Protein 4O6I (pdb70)

GO terms:
  GO:0039689 negative stranded viral RNA replication (P, IDA)
  GO:0039696 RNA-templated viral transcription (P, IDA)
  GO:0005515 protein binding (F, IPI)
  GO:0085034 symbiont-mediated suppression of host NF-kappaB cascade (P, EXP)

Radius of gyration: 26.35 Å; Cα contacts (8 Å, |Δi|>4): 723; chains: 2; bounding box: 45×46×77 Å

Nearest PDB structures (foldseek):
  4o6i-assembly1_B  TM=1.005E+00  e=4.564E-45  Lymphocytic choriomeningitis virus (strain Armstrong)
  7v37-assembly1_A  TM=9.657E-01  e=1.190E-33  Lassa virus Josiah
  7v38-assembly1_A  TM=9.679E-01  e=3.015E-33  Lassa virus Josiah
  7v39-assembly1_A  TM=9.571E-01  e=4.908E-32  Lassa virus Josiah
  3mx2-assembly1_B  TM=9.795E-01  e=1.159E-30  Lassa virus Josiah

Secondary structure (DSSP, 8-state):
---HHHHHHHHHHGGGS-TTS--EEEEEEETTEEEEEEEE-TTT-EEEEEE---S-HHHHHHHIIIII---GGGGTTB-TTHHHHHHHHSPTT-EEEES-HHHHHHHHHHTT-TTSEEEE----HHHHTTTHHHHHHHHGGG-----S-EE-SSS-EEPPP-HHHHHHHHHHHHHTS----S--EESS-HHHHB--S-----/-----HHHHHHHHHHGGGS-SSS--EEEEES-TTS-SEEEEE-TTT-EEEEEE---S-HHHHHHHIIIII-B-GGGGTTB-TTHHHHHHHHSPTT-EEEES--HHHHHHHHHTT-TTSEEEE----HHHHTSSHHHHHHHHGGG---B-S-EE-TT--EEPPP-HHHHHHHHHHHHHTS----S--EESS-HHHHB--S-----

Solvent-accessible surface area: 20228 Å² to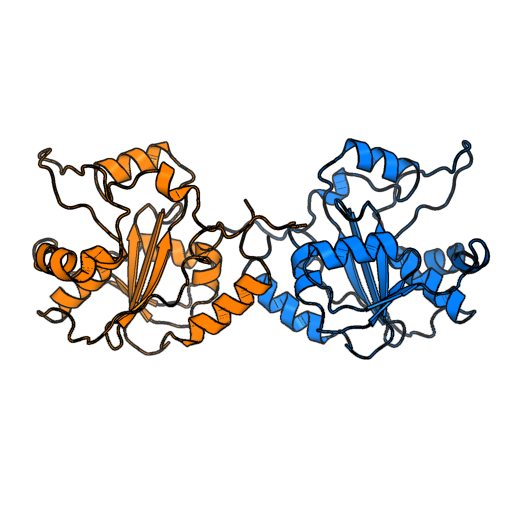tal; per-residue (Å²): 62,16,40,25,80,43,3,38,69,0,98,109,48,12,65,33,5,64,63,141,11,70,1,11,4,12,20,15,22,126,51,87,20,0,2,0,3,0,1,1,0,12,125,73,0,38,4,0,6,0,16,23,67,6,122,60,77,165,85,7,121,96,34,15,128,130,32,0,0,6,68,24,61,56,0,94,90,6,16,54,14,2,1,19,10,0,4,30,11,6,28,164,42,4,60,0,19,0,54,41,19,112,43,6,63,108,1,0,38,32,26,109,26,149,58,1,119,28,71,78,33,179,38,88,213,78,48,6,61,118,25,30,111,112,0,55,133,98,12,7,168,37,4,148,21,22,100,31,99,0,98,53,120,64,81,57,111,67,53,23,45,0,0,0,0,4,0,0,0,9,7,0,25,58,126,77,130,42,14,120,28,214,91,21,98,34,10,7,42,133,88,1,16,36,130,34,122,158,91,68,107,16,132,57,26,15,51,28,78,41,2,34,74,0,95,104,48,12,64,35,6,60,66,140,10,73,1,12,2,14,20,16,18,108,51,87,19,0,3,0,1,0,0,1,0,13,122,72,0,39,3,0,7,0,16,22,67,7,121,70,97,177,74,11,120,82,28,15,91,131,31,0,0,7,69,37,59,56,0,92,89,6,14,28,23,2,2,17,8,0,2,30,12,8,31,165,44,4,59,0,16,0,55,43,22,113,36,6,67,107,0,0,44,30,25,109,25,160,58,1,126,25,78,49,43,152,38,86,88,92,40,11,50,109,21,36,108,104,0,55,128,102,13,11,166,40,5,155,19,23,101,30,101,1,94,49,190,164,166,48,122,65,49,25,69,0,0,0,0,10,0,1,7,20,15,0,24,49,131,77,136,47,14,121,31,210,101,27,106,34,12,5,48,133,96,3,14,36,110,32,123,155,98,71,79,15

B-factor: mean 72.68, std 16.94, range [44.45, 142.44]

Organism: Lymphocytic choriomeningitis virus (strain Armstrong) (NCBI:txid11624)

InterPro domains:
  IPR000229 Nucleocapsid protein, arenaviridae [MF_04085] (2-558)
  IPR000229 Nucleocapsid protein, arenaviridae [PIRSF004029] (1-554)
  IPR035083 Nucleocapsid, N-terminal, Arenaviridae [PF00843] (4-335)
  IPR035084 Nucleocapsid, C-terminal, Arenaviridae [PF17290] (356-532)
  IPR038115 Nucleocapsid, C-terminal superfamily [G3DSA:3.30.420.410] (354-552)

Sequence (406 aa):
GLSYSQTMLLKDLMGGIDPNAPTWIDIEGRFNDPVEIAIFQPQNGQFIHFYREPVDQKQFKQDSKYSHGMDLADLFNAQPGLTSSVIGALPQGMVLSCQGSDDIRKLLDSQNRKDIKLIDVEMTREASREYEDKVWDKYGWLCKMHTGIVRDKKKKEITPHCALMDCIIFESASKARLPDLKTVHNILPHDLIFRGPNVVTLQVGLSYSQTMLLKDLMGGIDPNAPTWIDIEGRFNDPVEIAIFQPQNGQFIHFYREPVDQKQFKQDSKYSHGMDLADLFNAQPGLTSSVIGALPQGMVLSCQGSDDIRKLLDSQNRKDIKLIDVEMTREASREYEDKVWDKYGWLCKMHTGIVRDKKKKEITPHCALMDCIIFESASKARLPDLKTVHNILPHDLIFRGPNVVTL

Foldseek 3Di:
DDDPVLLVLLLVLLVVDDLAAAKAWFFQDFLVFTFWIKIAGLPAQEIAIFGAQGPDVVVVVVSLQAAAVFDNVVHPQFDPPVLLSNLVSRDFQGEYEYAPVVRVCSNSVVSVRPSYHYHHDDADPCLLQVCVVVLCVVPVVVDDRNPGWYDHPDPHTDDHDHRHSSRQSNVCSVVVHGRPYPDHDHSDDPCSSGPDDDDDDD/DDAQDPVLLVLLLVLLVVDDLAAAKAWFFQDFLVFTFWIKIARLVAQEIAIFGAQGPPVVVVVVSLQAAAVFDNVVHPFFHPPVLLSNLVSRDFQGEYEYADCPRVCVNSVVSVRVRYHYHHPHDDPVLLCPCVVVLCVPPVVVDDRNPGWYAHPVRDTDDHDHRHSSRQSNVCSVVVHGRPYPDHDHSDDPCSSGPDDDDDDD

Structure (mmCIF, N/CA/C/O backbone):
data_4O6I
#
_entry.id   4O6I
#
_cell.length_a   89.962
_cell.length_b   89.962
_cell.length_c   145.941
_cell.angle_alpha   90.00
_cell.angle_beta   90.00
_cell.angle_gamma   120.00
#
_symmetry.space_group_name_H-M   'P 65'
#
loop_
_entity.id
_entity.type
_entity.pdbx_description
1 polymer Nucleoprotein
2 non-polymer 'ZINC ION'
3 non-polymer 'MAGNESIUM ION'
4 non-polymer IMIDAZOLE
5 water water
#
loop_
_atom_site.group_PDB
_atom_site.id
_atom_site.type_symbol
_atom_site.label_atom_id
_atom_site.label_alt_id
_atom_site.label_comp_id
_atom_site.label_asym_id
_atom_site.label_entity_id
_atom_site.label_seq_id
_atom_site.pdbx_PDB_ins_code
_atom_site.Cartn_x
_atom_site.Cartn_y
_atom_site.Cartn_z
_atom_site.occupancy
_atom_site.B_iso_or_equiv
_atom_site.auth_seq_id
_atom_site.auth_comp_id
_atom_site.auth_asym_id
_atom_site.auth_atom_id
_atom_site.pdbx_PDB_model_num
ATOM 1 N N . GLY A 1 32 ? 22.413 26.703 4.876 1.00 67.83 357 GLY A N 1
ATOM 2 C CA . GLY A 1 32 ? 21.910 25.364 4.626 1.00 63.51 357 GLY A CA 1
ATOM 3 C C . GLY A 1 32 ? 20.412 25.362 4.393 1.00 62.49 357 GLY A C 1
ATOM 4 O O . GLY A 1 32 ? 19.791 26.419 4.296 1.00 65.27 357 GLY A O 1
ATOM 7 N N . LEU A 1 33 ? 19.833 24.169 4.298 1.00 64.40 358 LEU A N 1
ATOM 8 C CA . LEU A 1 33 ? 18.393 24.024 4.110 1.00 61.92 358 LEU A CA 1
ATOM 9 C C . LEU A 1 33 ? 17.660 24.030 5.441 1.00 54.20 358 LEU A C 1
ATOM 10 O O . LEU A 1 33 ? 18.106 23.415 6.406 1.00 56.62 358 LEU A O 1
ATOM 26 N N . SER A 1 34 ? 16.523 24.715 5.481 1.00 56.24 359 SER A N 1
ATOM 27 C CA . SER A 1 34 ? 15.683 24.728 6.670 1.00 58.23 359 SER A CA 1
ATOM 28 C C . SER A 1 34 ? 15.039 23.365 6.870 1.00 61.19 359 SER A C 1
ATOM 29 O O . SER A 1 34 ? 15.126 22.494 6.003 1.00 59.01 359 SER A O 1
ATOM 37 N N . TYR A 1 35 ? 14.386 23.189 8.013 1.00 53.67 360 TYR A N 1
ATOM 38 C CA . TYR A 1 35 ? 13.707 21.938 8.321 1.00 57.07 360 TYR A CA 1
ATOM 39 C C . TYR A 1 35 ? 12.626 21.640 7.284 1.00 56.69 360 TYR A C 1
ATOM 40 O O . TYR A 1 35 ? 12.541 20.529 6.768 1.00 54.59 360 TYR A O 1
ATOM 58 N N . SER A 1 36 ? 11.808 22.642 6.979 1.00 53.18 361 SER A N 1
ATOM 59 C CA . SER A 1 36 ? 10.723 22.479 6.017 1.00 57.20 361 SER A CA 1
ATOM 60 C C . SER A 1 36 ? 11.256 22.169 4.618 1.00 54.37 361 SER A C 1
ATOM 61 O O . SER A 1 36 ? 10.691 21.340 3.905 1.00 58.82 361 SER A O 1
ATOM 69 N N . GLN A 1 37 ? 12.341 22.835 4.231 1.00 51.61 362 GLN A N 1
ATOM 70 C CA . GLN A 1 37 ? 12.965 22.593 2.933 1.00 55.00 362 GLN A CA 1
ATOM 71 C C . GLN A 1 37 ? 13.482 21.161 2.830 1.00 56.79 362 GLN A C 1
ATOM 72 O O . GLN A 1 37 ? 13.366 20.525 1.782 1.00 53.36 362 GLN A O 1
ATOM 86 N N . THR A 1 38 ? 14.051 20.659 3.921 1.00 55.74 363 THR A N 1
ATOM 87 C CA . THR A 1 38 ? 14.577 19.299 3.952 1.00 53.44 363 THR A CA 1
ATOM 88 C C . THR A 1 38 ? 13.445 18.283 3.826 1.00 54.64 363 THR A C 1
ATOM 89 O O . THR A 1 38 ? 13.590 17.264 3.150 1.00 54.20 363 THR A O 1
ATOM 100 N N . MET A 1 39 ? 12.319 18.562 4.476 1.00 51.24 364 MET A N 1
ATOM 101 C CA . MET A 1 39 ? 11.155 17.688 4.377 1.00 52.52 364 MET A CA 1
ATOM 102 C C . MET A 1 39 ? 10.592 17.719 2.960 1.00 53.59 364 MET A C 1
ATOM 103 O O . MET A 1 39 ? 10.106 16.709 2.453 1.00 53.90 364 MET A O 1
ATOM 117 N N . LEU A 1 40 ? 10.656 18.884 2.327 1.00 51.35 365 LEU A N 1
ATOM 118 C CA . LEU A 1 40 ? 10.208 19.024 0.949 1.00 54.68 365 LEU A CA 1
ATOM 119 C C . LEU A 1 40 ? 11.103 18.200 0.032 1.00 53.83 365 LEU A C 1
ATOM 120 O O . LEU A 1 40 ? 10.616 17.424 -0.789 1.00 52.82 365 LEU A O 1
ATOM 136 N N . LEU A 1 41 ? 12.412 18.369 0.189 1.00 49.63 366 LEU A N 1
ATOM 137 C CA . LEU A 1 41 ? 13.389 17.654 -0.625 1.00 51.99 366 LEU A CA 1
ATOM 138 C C . LEU A 1 41 ? 13.212 16.146 -0.501 1.00 55.60 366 LEU A C 1
ATOM 139 O O . LEU A 1 41 ? 13.345 15.416 -1.482 1.00 49.46 366 LEU A O 1
ATOM 155 N N . LYS A 1 42 ? 12.904 15.686 0.708 1.00 51.76 367 LYS A N 1
ATOM 156 C CA . LYS A 1 42 ? 12.683 14.265 0.950 1.00 51.73 367 LYS A CA 1
ATOM 157 C C . LYS A 1 42 ? 11.470 13.761 0.169 1.00 53.40 367 LYS A C 1
ATOM 158 O O . LYS A 1 42 ? 11.507 12.678 -0.416 1.00 53.74 367 LYS A O 1
ATOM 177 N N . ASP A 1 43 ? 10.400 14.552 0.158 1.00 52.66 368 ASP A N 1
ATOM 178 C CA . ASP A 1 43 ? 9.193 14.198 -0.585 1.00 55.23 368 ASP A CA 1
ATOM 179 C C . ASP A 1 43 ? 9.456 14.181 -2.088 1.00 54.06 368 ASP A C 1
ATOM 180 O O . ASP A 1 43 ? 9.039 13.258 -2.786 1.00 53.82 368 ASP A O 1
ATOM 189 N N . LEU A 1 44 ? 10.145 15.205 -2.580 1.00 51.38 369 LEU A N 1
ATOM 190 C CA . LEU A 1 44 ? 10.425 15.323 -4.008 1.00 54.35 369 LEU A CA 1
ATOM 191 C C . LEU A 1 44 ? 11.322 14.191 -4.500 1.00 55.23 369 LEU A C 1
ATOM 192 O O . LEU A 1 44 ? 11.178 13.723 -5.629 1.00 53.75 369 LEU A O 1
ATOM 208 N N . MET A 1 45 ? 12.243 13.752 -3.646 1.00 52.00 370 MET A N 1
ATOM 209 C CA . MET A 1 45 ? 13.174 12.685 -4.001 1.00 48.59 370 MET A CA 1
ATOM 210 C C . MET A 1 45 ? 12.428 11.385 -4.295 1.00 55.40 370 MET A C 1
ATOM 211 O O . MET A 1 45 ? 12.963 10.486 -4.943 1.00 57.84 370 MET A O 1
ATOM 225 N N . GLY A 1 46 ? 11.188 11.294 -3.822 1.00 58.86 371 GLY A N 1
ATOM 226 C CA . GLY A 1 46 ? 10.349 10.142 -4.099 1.00 54.88 371 GLY A CA 1
ATOM 227 C C . GLY A 1 46 ? 10.030 10.012 -5.578 1.00 60.92 371 GLY A C 1
ATOM 228 O O . GLY A 1 46 ? 9.618 8.949 -6.043 1.00 59.62 371 GLY A O 1
ATOM 232 N N . GLY A 1 47 ? 10.221 11.100 -6.318 1.00 57.06 372 GLY A N 1
ATOM 233 C CA . GLY A 1 47 ? 9.997 11.102 -7.752 1.00 60.08 372 GLY A CA 1
ATOM 234 C C . GLY A 1 47 ? 11.128 10.437 -8.517 1.00 56.07 372 GLY A C 1
ATOM 235 O O . GLY A 1 47 ? 11.062 10.299 -9.739 1.00 60.49 372 GLY A O 1
ATOM 239 N N . ILE A 1 48 ? 12.168 10.032 -7.793 1.00 57.29 373 ILE A N 1
ATOM 240 C CA . ILE A 1 48 ? 13.303 9.326 -8.378 1.00 59.18 373 ILE A CA 1
ATOM 241 C C . ILE A 1 48 ? 13.153 7.824 -8.171 1.00 60.89 373 ILE A C 1
ATOM 242 O O . ILE A 1 48 ? 12.940 7.363 -7.050 1.00 61.54 373 ILE A O 1
ATOM 258 N N . ASP A 1 49 ? 13.267 7.069 -9.259 1.00 51.91 374 ASP A N 1
ATOM 259 C CA . ASP A 1 49 ? 13.223 5.613 -9.203 1.00 52.57 374 ASP A CA 1
ATOM 260 C C . ASP A 1 49 ? 14.589 5.077 -8.768 1.00 58.39 374 ASP A C 1
ATOM 261 O O . ASP A 1 49 ? 15.561 5.195 -9.514 1.00 58.29 374 ASP A O 1
ATOM 270 N N . PRO A 1 50 ? 14.675 4.483 -7.562 1.00 58.58 375 PRO A N 1
ATOM 271 C CA . PRO A 1 50 ? 15.991 4.049 -7.078 1.00 54.77 375 PRO A CA 1
ATOM 272 C C . PRO A 1 50 ? 16.600 2.912 -7.892 1.00 56.11 375 PRO A C 1
ATOM 273 O O . PRO A 1 50 ? 17.811 2.703 -7.824 1.00 61.92 375 PRO A O 1
ATOM 284 N N . ASN A 1 51 ? 15.773 2.190 -8.643 1.00 55.55 376 ASN A N 1
ATOM 285 C CA . ASN A 1 51 ? 16.233 1.012 -9.373 1.00 59.12 376 ASN A CA 1
ATOM 286 C C . ASN A 1 51 ? 16.391 1.245 -10.875 1.00 62.56 376 ASN A C 1
ATOM 287 O O . ASN A 1 51 ? 16.738 0.324 -11.614 1.00 68.69 376 ASN A O 1
ATOM 298 N N . ALA A 1 52 ? 16.144 2.472 -11.322 1.00 57.71 377 ALA A N 1
ATOM 299 C CA . ALA A 1 52 ? 16.226 2.799 -12.743 1.00 59.90 377 ALA A CA 1
ATOM 300 C C . ALA A 1 52 ? 17.629 3.271 -13.118 1.00 59.23 377 ALA A C 1
ATOM 301 O O . ALA A 1 52 ? 18.362 3.774 -12.268 1.00 56.95 377 ALA A O 1
ATOM 308 N N . PRO A 1 53 ? 18.012 3.103 -14.396 1.00 59.80 378 PRO A N 1
ATOM 309 C CA . PRO A 1 53 ? 19.283 3.675 -14.855 1.00 56.66 378 PRO A CA 1
ATOM 310 C C . PRO A 1 53 ? 19.327 5.177 -14.602 1.00 51.04 378 PRO A C 1
ATOM 311 O O . PRO A 1 53 ? 18.325 5.859 -14.821 1.00 50.79 378 PRO A O 1
ATOM 322 N N . THR A 1 54 ? 20.466 5.677 -14.137 1.00 48.88 379 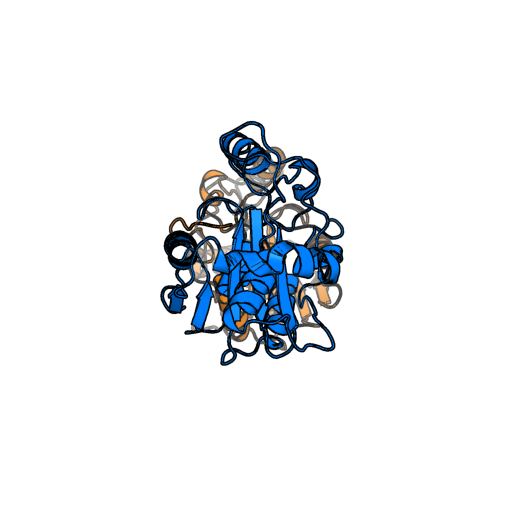THR A N 1
ATOM 323 C CA . THR A 1 54 ? 20.584 7.073 -13.736 1.00 48.49 379 THR A CA 1
ATOM 324 C C . THR A 1 54 ? 21.977 7.609 -14.032 1.00 51.45 379 THR A C 1
ATOM 325 O O . THR A 1 54 ? 22.977 7.025 -13.613 1.00 53.69 379 THR A O 1
ATOM 336 N N . TRP A 1 55 ? 22.032 8.720 -14.761 1.00 52.39 380 TRP A N 1
ATOM 337 C CA . TRP A 1 55 ? 23.289 9.404 -15.040 1.00 50.62 380 TRP A CA 1
ATOM 338 C C . TRP A 1 55 ? 23.579 10.446 -13.972 1.00 50.80 380 TRP A C 1
ATOM 339 O O . TRP A 1 55 ? 22.660 11.030 -13.400 1.00 50.25 380 TRP A O 1
ATOM 360 N N . ILE A 1 56 ? 24.861 10.674 -13.709 1.00 53.16 381 ILE A N 1
ATOM 361 C CA . ILE A 1 56 ? 25.284 11.789 -12.875 1.00 49.48 381 ILE A CA 1
ATOM 362 C C . ILE A 1 56 ? 26.475 12.482 -13.524 1.00 52.78 381 ILE A C 1
ATOM 363 O O . ILE A 1 56 ? 27.358 11.832 -14.082 1.00 49.74 381 ILE A O 1
ATOM 379 N N . ASP A 1 57 ? 26.479 13.808 -13.463 1.00 51.05 382 ASP A N 1
ATOM 380 C CA . ASP A 1 57 ? 27.579 14.597 -13.993 1.00 51.43 382 ASP A CA 1
ATOM 381 C C . ASP A 1 57 ? 27.714 15.885 -13.195 1.00 50.30 382 ASP A C 1
ATOM 382 O O . ASP A 1 57 ? 26.722 16.420 -12.698 1.00 50.84 382 ASP A O 1
ATOM 391 N N . ILE A 1 58 ? 28.945 16.370 -13.064 1.00 52.16 383 ILE A N 1
ATOM 392 C CA . ILE A 1 58 ? 29.199 17.629 -12.378 1.00 52.37 383 ILE A CA 1
ATOM 393 C C . ILE A 1 58 ? 30.120 18.524 -13.196 1.00 56.69 383 ILE A C 1
ATOM 394 O O . ILE A 1 58 ? 30.856 18.051 -14.062 1.00 53.29 383 ILE A O 1
ATOM 410 N N . GLU A 1 59 ? 30.051 19.821 -12.918 1.00 53.32 384 GLU A N 1
ATOM 411 C CA . GLU A 1 59 ? 31.018 20.783 -13.425 1.00 56.03 384 GLU A CA 1
ATOM 412 C C . GLU A 1 59 ? 31.672 21.469 -12.234 1.00 59.68 384 GLU A C 1
ATOM 413 O O . GLU A 1 59 ? 31.000 21.829 -11.266 1.00 58.22 384 GLU A O 1
ATOM 425 N N . GLY A 1 60 ? 32.987 21.640 -12.312 1.00 64.53 385 GLY A N 1
ATOM 426 C CA . GLY A 1 60 ? 33.773 22.082 -11.177 1.00 59.32 385 GLY A CA 1
ATOM 427 C C . GLY A 1 60 ? 34.408 20.876 -10.517 1.00 60.76 385 GLY A C 1
ATOM 428 O O . GLY A 1 60 ? 34.028 19.738 -10.795 1.00 59.91 385 GLY A O 1
ATOM 432 N N . ARG A 1 61 ? 35.377 21.119 -9.644 1.00 65.85 386 ARG A N 1
ATOM 433 C CA . ARG A 1 61 ? 36.087 20.032 -8.984 1.00 69.11 386 ARG A CA 1
ATOM 434 C C . ARG A 1 61 ? 35.232 19.387 -7.896 1.00 62.45 386 ARG A C 1
ATOM 435 O O . ARG A 1 61 ? 34.264 19.978 -7.420 1.00 62.08 386 ARG A O 1
ATOM 456 N N . PHE A 1 62 ? 35.601 18.168 -7.514 1.00 62.48 387 PHE A N 1
ATOM 457 C CA . PHE A 1 62 ? 34.840 17.390 -6.542 1.00 62.74 387 PHE A CA 1
ATOM 458 C C . PHE A 1 62 ? 34.728 18.095 -5.193 1.00 63.52 387 PHE A C 1
ATOM 459 O O . PHE A 1 62 ? 33.763 17.889 -4.458 1.00 62.18 387 PHE A O 1
ATOM 476 N N . ASN A 1 63 ? 35.720 18.919 -4.869 1.00 63.63 388 ASN A N 1
ATOM 477 C CA . ASN A 1 63 ? 35.752 19.613 -3.585 1.00 66.60 388 ASN A CA 1
ATOM 478 C C . ASN A 1 63 ? 35.135 21.005 -3.660 1.00 64.02 388 ASN A C 1
ATOM 479 O O . ASN A 1 63 ? 34.958 21.667 -2.636 1.00 59.24 388 ASN A O 1
ATOM 490 N N . ASP A 1 64 ? 34.809 21.447 -4.872 1.00 62.98 389 ASP A N 1
ATOM 491 C CA . ASP A 1 64 ? 34.239 22.775 -5.072 1.00 61.77 389 ASP A CA 1
ATOM 492 C C . ASP A 1 64 ? 33.395 22.832 -6.349 1.00 65.28 389 ASP A C 1
ATOM 493 O O . ASP A 1 64 ? 33.642 23.660 -7.225 1.00 64.23 389 ASP A O 1
ATOM 502 N N . PRO A 1 65 ? 32.383 21.953 -6.450 1.00 62.51 390 PRO A N 1
ATOM 503 C CA . PRO A 1 65 ? 31.545 21.879 -7.653 1.00 58.45 390 PRO A CA 1
ATOM 504 C C . PRO A 1 65 ? 30.602 23.071 -7.774 1.00 56.96 390 PRO A C 1
ATOM 505 O O . PRO A 1 65 ? 30.293 23.704 -6.765 1.00 61.50 390 PRO A O 1
ATOM 516 N N . VAL A 1 66 ? 30.151 23.363 -8.990 1.00 55.12 391 VAL A N 1
ATOM 517 C CA . VAL A 1 66 ? 29.309 24.530 -9.236 1.00 48.94 391 VAL A CA 1
ATOM 518 C C . VAL A 1 66 ? 28.028 24.166 -9.983 1.00 51.81 391 VAL A C 1
ATOM 519 O O . VAL A 1 66 ? 27.106 24.976 -10.071 1.00 52.58 391 VAL A O 1
ATOM 532 N N . GLU A 1 67 ? 27.976 22.952 -10.521 1.00 53.98 392 GLU A N 1
ATOM 533 C CA . GLU A 1 67 ? 26.774 22.465 -11.187 1.00 52.71 392 GLU A CA 1
ATOM 534 C C . GLU A 1 67 ? 26.647 20.955 -11.027 1.00 52.13 392 GLU A C 1
ATOM 535 O O . GLU A 1 67 ? 27.600 20.218 -11.275 1.00 47.76 392 GLU A O 1
ATOM 547 N N . ILE A 1 68 ? 25.466 20.505 -10.612 1.00 49.38 393 ILE A N 1
ATOM 548 C CA . ILE A 1 68 ? 25.199 19.083 -10.421 1.00 49.77 393 ILE A CA 1
ATOM 549 C C . ILE A 1 68 ? 23.982 18.684 -11.240 1.00 46.62 393 ILE A C 1
ATOM 550 O O . ILE A 1 68 ? 22.999 19.422 -11.306 1.00 48.45 393 ILE A O 1
ATOM 566 N N . ALA A 1 69 ? 24.058 17.517 -11.870 1.00 47.15 394 ALA A N 1
ATOM 567 C CA . ALA A 1 69 ? 22.944 16.996 -12.649 1.00 48.83 394 ALA A CA 1
ATOM 568 C C . ALA A 1 69 ? 22.800 15.491 -12.456 1.00 46.83 394 ALA A C 1
ATOM 569 O O . ALA A 1 69 ? 23.768 14.745 -12.582 1.00 48.74 394 ALA A O 1
ATOM 576 N N . ILE A 1 70 ? 21.579 15.064 -12.145 1.00 47.95 395 ILE A N 1
ATOM 577 C CA . ILE A 1 70 ? 21.246 13.651 -12.007 1.00 45.20 395 ILE A CA 1
ATOM 578 C C . ILE A 1 70 ? 20.034 13.373 -12.885 1.00 47.81 395 ILE A C 1
ATOM 579 O O . ILE A 1 70 ? 18.979 13.963 -12.679 1.00 48.20 395 ILE A O 1
ATOM 595 N N . PHE A 1 71 ? 20.190 12.471 -13.851 1.00 48.37 396 PHE A N 1
ATOM 596 C CA . PHE A 1 71 ? 19.206 12.291 -14.920 1.00 53.31 396 PHE A CA 1
ATOM 597 C C . PHE A 1 71 ? 18.783 10.833 -15.103 1.00 47.44 396 PHE A C 1
ATOM 598 O O . PHE A 1 71 ? 19.628 9.946 -15.216 1.00 49.94 396 PHE A O 1
ATOM 615 N N . GLN A 1 72 ? 17.471 10.602 -15.135 1.00 48.50 397 GLN A N 1
ATOM 616 C CA . GLN A 1 72 ? 16.904 9.270 -15.351 1.00 50.54 397 GLN A CA 1
ATOM 617 C C . GLN A 1 72 ? 16.329 9.150 -16.769 1.00 52.30 397 GLN A C 1
ATOM 618 O O . GLN A 1 72 ? 15.246 9.666 -17.039 1.00 53.24 397 GLN A O 1
ATOM 632 N N . PRO A 1 73 ? 17.050 8.465 -17.679 1.00 54.98 398 PRO A N 1
ATOM 633 C CA . PRO A 1 73 ? 16.646 8.442 -19.093 1.00 54.50 398 PRO A CA 1
ATOM 634 C C . PRO A 1 73 ? 15.309 7.764 -19.399 1.00 58.32 398 PRO A C 1
ATOM 635 O O . PRO A 1 73 ? 14.774 7.988 -20.481 1.00 62.01 398 PRO A O 1
ATOM 646 N N . GLN A 1 74 ? 14.781 6.955 -18.488 1.00 58.71 399 GLN A N 1
ATOM 647 C CA . GLN A 1 74 ? 13.586 6.172 -18.796 1.00 57.16 399 GLN A CA 1
ATOM 648 C C . GLN A 1 74 ? 12.284 6.966 -18.676 1.00 58.52 399 GLN A C 1
ATOM 649 O O . GLN A 1 74 ? 11.306 6.643 -19.350 1.00 61.86 399 GLN A O 1
ATOM 663 N N . ASN A 1 75 ? 12.268 7.995 -17.831 1.00 58.44 400 ASN A N 1
ATOM 664 C CA . ASN A 1 75 ? 11.061 8.800 -17.637 1.00 55.66 400 ASN A CA 1
ATOM 665 C C . ASN A 1 75 ? 11.309 10.306 -17.718 1.00 57.72 400 ASN A C 1
ATOM 666 O O . ASN A 1 75 ? 10.366 11.096 -17.674 1.00 62.71 400 ASN A O 1
ATOM 677 N N . GLY A 1 76 ? 12.573 10.701 -17.828 1.00 54.17 401 GLY A N 1
ATOM 678 C CA . GLY A 1 76 ? 12.920 12.102 -17.994 1.00 54.49 401 GLY A CA 1
ATOM 679 C C . GLY A 1 76 ? 12.996 12.883 -16.694 1.00 54.21 401 GLY A C 1
ATOM 680 O O . GLY A 1 76 ? 13.217 14.094 -16.702 1.00 51.05 401 GLY A O 1
ATOM 684 N N . GLN A 1 77 ? 12.809 12.195 -15.572 1.00 51.38 402 GLN A N 1
ATOM 685 C CA . GLN A 1 77 ? 12.955 12.817 -14.263 1.00 53.63 402 GLN A CA 1
ATOM 686 C C . GLN A 1 77 ? 14.424 13.117 -14.000 1.00 46.96 402 GLN A C 1
ATOM 687 O O . GLN A 1 77 ? 15.280 12.265 -14.231 1.00 47.48 402 GLN A O 1
ATOM 701 N N . PHE A 1 78 ? 14.723 14.322 -13.523 1.00 49.60 403 PHE A N 1
ATOM 702 C CA . PHE A 1 78 ? 16.102 14.656 -13.187 1.00 51.07 403 PHE A CA 1
ATOM 703 C C . PHE A 1 78 ? 16.216 15.657 -12.039 1.00 48.39 403 PHE A C 1
ATOM 704 O O . PHE A 1 78 ? 15.233 16.268 -11.619 1.00 50.64 403 PHE A O 1
ATOM 721 N N . ILE A 1 79 ? 17.433 15.781 -11.520 1.00 48.09 404 ILE A N 1
ATOM 722 C CA . ILE A 1 79 ? 17.757 16.737 -10.472 1.00 47.75 404 ILE A CA 1
ATOM 723 C C . ILE A 1 79 ? 18.850 17.648 -10.997 1.00 45.39 404 ILE A C 1
ATOM 724 O O . ILE A 1 79 ? 19.892 17.171 -11.436 1.00 50.67 404 ILE A O 1
ATOM 740 N N . HIS A 1 80 ? 18.612 18.954 -10.957 1.00 52.22 405 HIS A N 1
ATOM 741 C CA . HIS A 1 80 ? 19.548 19.919 -11.522 1.00 54.22 405 HIS A CA 1
ATOM 742 C C . HIS A 1 80 ? 19.587 21.185 -10.676 1.00 51.34 405 HIS A C 1
ATOM 743 O O . HIS A 1 80 ? 18.552 21.790 -10.401 1.00 50.61 405 HIS A O 1
ATOM 757 N N . PHE A 1 81 ? 20.787 21.576 -10.259 1.00 51.40 406 PHE A N 1
ATOM 758 C CA . PHE A 1 81 ? 20.956 22.753 -9.416 1.00 51.50 406 PHE A CA 1
ATOM 759 C C . PHE A 1 81 ? 22.399 23.246 -9.449 1.00 49.48 406 PHE A C 1
ATOM 760 O O . PHE A 1 81 ? 23.276 22.581 -10.002 1.00 51.91 406 PHE A O 1
ATOM 777 N N . TYR A 1 82 ? 22.633 24.411 -8.850 1.00 54.77 407 TYR A N 1
ATOM 778 C CA . TYR A 1 82 ? 23.932 25.076 -8.914 1.00 51.19 407 TYR A CA 1
ATOM 779 C C . TYR A 1 82 ? 24.502 25.363 -7.529 1.00 54.53 407 TYR A C 1
ATOM 780 O O . TYR A 1 82 ? 23.816 25.213 -6.519 1.00 51.58 407 TYR A O 1
ATOM 798 N N . ARG A 1 83 ? 25.763 25.786 -7.497 1.00 57.05 408 ARG A N 1
ATOM 799 C CA . ARG A 1 83 ? 26.437 26.120 -6.248 1.00 57.30 408 ARG A CA 1
ATOM 800 C C . ARG A 1 83 ? 27.481 27.208 -6.465 1.00 57.17 408 ARG A C 1
ATOM 801 O O . ARG A 1 83 ? 28.174 27.223 -7.482 1.00 59.55 408 ARG A O 1
ATOM 822 N N . GLU A 1 84 ? 27.588 28.113 -5.498 1.00 61.85 409 GLU A N 1
ATOM 823 C CA . GLU A 1 84 ? 28.589 29.171 -5.539 1.00 65.06 409 GLU A CA 1
ATOM 824 C C . GLU A 1 84 ? 29.962 28.602 -5.171 1.00 65.32 409 GLU A C 1
ATOM 825 O O . GLU A 1 84 ? 30.085 27.883 -4.180 1.00 65.87 409 GLU A O 1
ATOM 837 N N . PRO A 1 85 ? 31.000 28.921 -5.964 1.00 66.54 410 PRO A N 1
ATOM 838 C CA . PRO A 1 85 ? 32.330 28.362 -5.702 1.00 66.20 410 PRO A CA 1
ATOM 839 C C . PRO A 1 85 ? 33.070 29.081 -4.579 1.00 68.88 410 PRO A C 1
ATOM 840 O O . PRO A 1 85 ? 32.929 30.295 -4.433 1.00 67.98 410 PRO A O 1
ATOM 851 N N . VAL A 1 86 ? 33.851 28.337 -3.803 1.00 68.69 411 VAL A N 1
ATOM 852 C CA . VAL A 1 86 ? 34.667 28.925 -2.746 1.00 67.56 411 VAL A CA 1
ATOM 853 C C . VAL A 1 86 ? 35.910 29.564 -3.353 1.00 68.57 411 VAL A C 1
ATOM 854 O O . VAL A 1 86 ? 36.276 30.687 -3.007 1.00 71.43 411 VAL A O 1
ATOM 867 N N . ASP A 1 87 ? 36.551 28.835 -4.262 1.00 70.91 412 ASP A N 1
ATOM 868 C CA . ASP A 1 87 ? 37.745 29.315 -4.948 1.00 68.93 412 ASP A CA 1
ATOM 869 C C . ASP A 1 87 ? 37.364 29.971 -6.274 1.00 73.80 412 ASP A C 1
ATOM 870 O O . ASP A 1 87 ? 37.186 29.292 -7.285 1.00 71.49 412 ASP A O 1
ATOM 879 N N . GLN A 1 88 ? 37.248 31.295 -6.263 1.00 73.56 413 GLN A N 1
ATOM 880 C CA . GLN A 1 88 ? 36.851 32.037 -7.454 1.00 72.52 413 GLN A CA 1
ATOM 881 C C . GLN A 1 88 ? 37.940 32.005 -8.522 1.00 74.20 413 GLN A C 1
ATOM 882 O O . GLN A 1 88 ? 37.650 32.067 -9.716 1.00 75.00 413 GLN A O 1
ATOM 896 N N . LYS A 1 89 ? 39.193 31.911 -8.087 1.00 75.61 414 LYS A N 1
ATOM 897 C CA . LYS A 1 89 ? 40.322 31.872 -9.010 1.00 79.18 414 LYS A CA 1
ATOM 898 C C . LYS A 1 89 ? 40.265 30.620 -9.878 1.00 76.39 414 LYS A C 1
ATOM 899 O O . LYS A 1 89 ? 40.437 30.689 -11.094 1.00 76.34 414 LYS A O 1
ATOM 918 N N . GLN A 1 90 ? 40.018 29.478 -9.247 1.00 78.16 415 GLN A N 1
ATOM 919 C CA . GLN A 1 90 ? 39.898 28.219 -9.971 1.00 77.33 415 GLN A CA 1
ATOM 920 C C . GLN A 1 90 ? 38.627 28.210 -10.815 1.00 78.35 415 GLN A C 1
ATOM 921 O O . GLN A 1 90 ? 38.587 27.608 -11.889 1.00 76.21 415 GLN A O 1
ATOM 935 N N . PHE A 1 91 ? 37.592 28.882 -10.322 1.00 76.40 416 PHE A N 1
ATOM 936 C CA . PHE A 1 91 ? 36.317 28.957 -11.025 1.00 75.17 416 PHE A CA 1
ATOM 937 C C . PHE A 1 91 ? 36.461 29.685 -12.357 1.00 72.01 416 PHE A C 1
ATOM 938 O O . PHE A 1 91 ? 36.024 29.187 -13.394 1.00 74.53 416 PHE A O 1
ATOM 955 N N . LYS A 1 92 ? 37.077 30.862 -12.323 1.00 74.77 417 LYS A N 1
ATOM 956 C CA . LYS A 1 92 ? 37.266 31.662 -13.528 1.00 77.50 417 LYS A CA 1
ATOM 957 C C . LYS A 1 92 ? 38.118 30.920 -14.552 1.00 74.21 417 LYS A C 1
ATOM 958 O O . LYS A 1 92 ? 37.983 31.138 -15.755 1.00 78.54 417 LYS A O 1
ATOM 977 N N . GLN A 1 93 ? 38.991 30.039 -14.074 1.00 76.54 418 GLN A N 1
ATOM 978 C CA . GLN A 1 93 ? 39.782 29.197 -14.962 1.00 78.84 418 GLN A CA 1
ATOM 979 C C . GLN A 1 93 ? 38.905 28.123 -15.595 1.00 81.14 418 GLN A C 1
ATOM 980 O O . GLN A 1 93 ? 38.965 27.893 -16.802 1.00 76.75 418 GLN A O 1
ATOM 994 N N . ASP A 1 94 ? 38.089 27.469 -14.773 1.00 80.84 419 ASP A N 1
ATOM 995 C CA . ASP A 1 94 ? 37.159 26.461 -15.265 1.00 74.45 419 ASP A CA 1
ATOM 996 C C . ASP A 1 94 ? 36.176 27.084 -16.249 1.00 68.18 419 ASP A C 1
ATOM 997 O O . ASP A 1 94 ? 35.781 26.456 -17.229 1.00 70.89 419 ASP A O 1
ATOM 1006 N N . SER A 1 95 ? 35.789 28.326 -15.984 1.00 69.05 420 SER A N 1
ATOM 1007 C CA . SER A 1 95 ? 34.862 29.035 -16.855 1.00 70.26 420 SER A CA 1
ATOM 1008 C C . SER A 1 95 ? 35.449 29.217 -18.251 1.00 72.34 420 SER A C 1
ATOM 1009 O O . SER A 1 95 ? 34.799 28.919 -19.249 1.00 73.03 420 SER A O 1
ATOM 1017 N N . LYS A 1 96 ? 36.686 29.696 -18.315 1.00 76.12 421 LYS A N 1
ATOM 1018 C CA . LYS A 1 96 ? 37.321 30.000 -19.593 1.00 76.86 421 LYS A CA 1
ATOM 1019 C C . LYS A 1 96 ? 37.631 28.752 -20.418 1.00 77.21 421 LYS A C 1
ATOM 1020 O O . LYS A 1 96 ? 37.773 28.839 -21.639 1.00 80.18 421 LYS A O 1
ATOM 1039 N N . TYR A 1 97 ? 37.726 27.597 -19.761 1.00 72.29 422 TYR A N 1
ATOM 1040 C CA . TYR A 1 97 ? 38.180 26.378 -20.429 1.00 73.88 422 TYR A CA 1
ATOM 1041 C C . TYR A 1 97 ? 37.241 25.183 -20.266 1.00 73.39 422 TYR A C 1
ATOM 1042 O O . TYR A 1 97 ? 37.590 24.072 -20.669 1.00 72.80 422 TYR A O 1
ATOM 1060 N N . SER A 1 98 ? 36.061 25.392 -19.687 1.00 72.61 423 SER A N 1
ATOM 1061 C CA . SER A 1 98 ? 35.118 24.287 -19.515 1.00 68.98 423 SER A CA 1
ATOM 1062 C C . SER A 1 98 ? 33.648 24.700 -19.605 1.00 67.98 423 SER A C 1
ATOM 1063 O O . SER A 1 98 ? 32.994 24.436 -20.614 1.00 66.46 423 SER A O 1
ATOM 1071 N N . HIS A 1 99 ? 33.128 25.337 -18.558 1.00 63.54 424 HIS A N 1
ATOM 1072 C CA . HIS A 1 99 ? 31.682 25.523 -18.432 1.00 64.70 424 HIS A CA 1
ATOM 1073 C C . HIS A 1 99 ? 31.196 26.940 -18.751 1.00 62.29 424 HIS A C 1
ATOM 1074 O O . HIS A 1 99 ? 29.998 27.154 -18.931 1.00 64.49 424 HIS A O 1
ATOM 1088 N N . GLY A 1 100 ? 32.115 27.899 -18.820 1.00 67.79 425 GLY A N 1
ATOM 1089 C CA . GLY A 1 100 ? 31.780 29.254 -19.236 1.00 68.42 425 GLY A CA 1
ATOM 1090 C C . GLY A 1 100 ? 30.664 29.911 -18.444 1.00 68.16 425 GLY A C 1
ATOM 1091 O O . GLY A 1 100 ? 29.861 30.661 -18.999 1.00 64.21 425 GLY A O 1
ATOM 1095 N N . MET A 1 101 ? 30.622 29.639 -17.145 1.00 64.98 426 MET A N 1
ATOM 1096 C CA . MET A 1 101 ? 29.585 30.186 -16.278 1.00 59.80 426 MET A CA 1
ATOM 1097 C C . MET A 1 101 ? 30.028 31.503 -15.649 1.00 63.32 426 MET A C 1
ATOM 1098 O O . MET A 1 101 ? 31.223 31.768 -15.515 1.00 61.89 426 MET A O 1
ATOM 1112 N N . ASP A 1 102 ? 29.050 32.321 -15.272 1.00 72.03 427 ASP A N 1
ATOM 1113 C CA . ASP A 1 102 ? 29.302 33.627 -14.670 1.00 70.86 427 ASP A CA 1
ATOM 1114 C C . ASP A 1 102 ? 29.063 33.566 -13.167 1.00 71.44 427 ASP A C 1
ATOM 1115 O O . ASP A 1 102 ? 28.009 33.121 -12.713 1.00 69.96 427 ASP A O 1
ATOM 1124 N N . LEU A 1 103 ? 30.047 34.030 -12.404 1.00 70.51 428 LEU A N 1
ATOM 1125 C CA . LEU A 1 103 ? 29.990 33.990 -10.947 1.00 72.29 428 LEU A CA 1
ATOM 1126 C C . LEU A 1 103 ? 28.801 34.778 -10.399 1.00 73.99 428 LEU A C 1
ATOM 1127 O O . LEU A 1 103 ? 28.298 34.485 -9.315 1.00 71.61 428 LEU A O 1
ATOM 1143 N N . ALA A 1 104 ? 28.352 35.775 -11.155 1.00 80.01 429 ALA A N 1
ATOM 1144 C CA . ALA A 1 104 ? 27.253 36.630 -10.720 1.00 72.62 429 ALA A CA 1
ATOM 1145 C C . ALA A 1 104 ? 25.922 35.881 -10.701 1.00 69.97 429 ALA A C 1
ATOM 1146 O O . ALA A 1 104 ? 25.021 36.224 -9.938 1.00 73.22 429 ALA A O 1
ATOM 1153 N N . ASP A 1 105 ? 25.804 34.859 -11.544 1.00 69.78 430 ASP A N 1
ATOM 1154 C CA . ASP A 1 105 ? 24.567 34.092 -11.649 1.00 67.44 430 ASP A CA 1
ATOM 1155 C C . ASP A 1 105 ? 24.397 33.102 -10.499 1.00 68.40 430 ASP A C 1
ATOM 1156 O O . ASP A 1 105 ? 23.288 32.636 -10.236 1.00 72.14 430 ASP A O 1
ATOM 1165 N N . LEU A 1 106 ? 25.495 32.788 -9.816 1.00 65.54 431 LEU A N 1
ATOM 1166 C CA . LEU A 1 106 ? 25.502 31.728 -8.811 1.00 69.64 431 LEU A CA 1
ATOM 1167 C C . LEU A 1 106 ? 25.297 32.234 -7.384 1.00 68.75 431 LEU A C 1
ATOM 1168 O O . LEU A 1 106 ? 25.163 31.437 -6.458 1.00 67.41 431 LEU A O 1
ATOM 1184 N N . PHE A 1 107 ? 25.271 33.551 -7.205 1.00 71.21 432 PHE A N 1
ATOM 1185 C CA . PHE A 1 107 ? 25.152 34.130 -5.870 1.00 76.31 432 PHE A CA 1
ATOM 1186 C C . PHE A 1 107 ? 23.809 33.808 -5.217 1.00 74.34 432 PHE A C 1
ATOM 1187 O O . PHE A 1 107 ? 23.718 33.716 -3.992 1.00 77.65 432 PHE A O 1
ATOM 1204 N N . ASN A 1 108 ? 22.771 33.635 -6.031 1.00 72.88 433 ASN A N 1
ATOM 1205 C CA . ASN A 1 108 ? 21.430 33.368 -5.516 1.00 72.70 433 ASN A CA 1
ATOM 1206 C C . ASN A 1 108 ? 21.141 31.878 -5.346 1.00 68.85 433 ASN A C 1
ATOM 1207 O O . ASN A 1 108 ? 20.014 31.489 -5.043 1.00 65.16 433 ASN A O 1
ATOM 1218 N N . ALA A 1 109 ? 22.159 31.046 -5.541 1.00 65.23 434 ALA A N 1
ATOM 1219 C CA . ALA A 1 109 ? 22.004 29.604 -5.385 1.00 62.65 434 ALA A CA 1
ATOM 1220 C C . ALA A 1 109 ? 21.789 29.240 -3.919 1.00 63.32 434 ALA A C 1
ATOM 1221 O O . ALA A 1 109 ? 22.472 29.760 -3.036 1.00 64.37 434 ALA A O 1
ATOM 1228 N N . GLN A 1 110 ? 20.834 28.349 -3.670 1.00 62.76 435 GLN A N 1
ATOM 1229 C CA . GLN A 1 110 ? 20.528 27.897 -2.316 1.00 59.90 435 GLN A CA 1
ATOM 1230 C C . GLN A 1 110 ? 21.754 27.242 -1.672 1.00 57.29 435 GLN A C 1
ATOM 1231 O O . GLN A 1 110 ? 22.223 26.212 -2.152 1.00 57.78 435 GLN A O 1
ATOM 1245 N N . PRO A 1 111 ? 22.282 27.841 -0.588 1.00 61.24 436 PRO A N 1
ATOM 1246 C CA . PRO A 1 111 ? 23.446 27.238 0.073 1.00 58.83 436 PRO A CA 1
ATOM 1247 C C . PRO A 1 111 ? 23.147 25.884 0.710 1.00 57.96 436 PRO A C 1
ATOM 1248 O O . PRO A 1 111 ? 22.076 25.696 1.287 1.00 60.76 436 PRO A O 1
ATOM 1259 N N . GLY A 1 112 ? 24.096 24.958 0.604 1.00 54.17 437 GLY A N 1
ATOM 1260 C CA . GLY A 1 112 ? 23.989 23.664 1.254 1.00 56.44 437 GLY A CA 1
ATOM 1261 C C . GLY A 1 112 ? 23.178 22.641 0.479 1.00 56.88 437 GLY A C 1
ATOM 1262 O O . GLY A 1 112 ? 23.015 21.505 0.926 1.00 54.25 437 GLY A O 1
ATOM 1266 N N . LEU A 1 113 ? 22.676 23.035 -0.686 1.00 53.14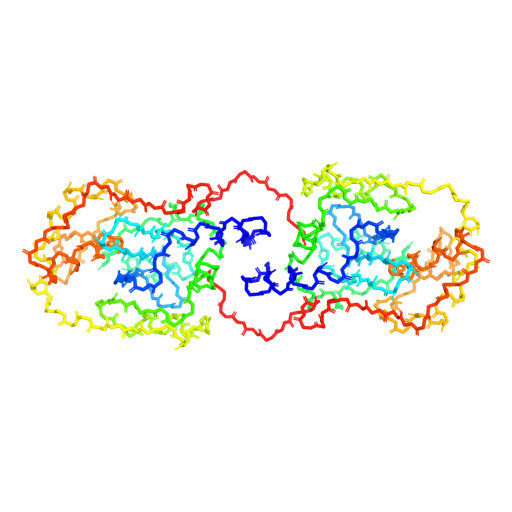 438 LEU A N 1
ATOM 1267 C CA . LEU A 1 113 ? 21.795 22.169 -1.462 1.00 51.48 438 LEU A CA 1
ATOM 1268 C C . LEU A 1 113 ? 22.514 20.912 -1.953 1.00 50.68 438 LEU A C 1
ATOM 1269 O O . LEU A 1 113 ? 21.908 19.846 -2.056 1.00 54.38 438 LEU A O 1
ATOM 1285 N N . THR A 1 114 ? 23.806 21.034 -2.241 1.00 50.40 439 THR A N 1
ATOM 1286 C CA . THR A 1 114 ? 24.589 19.910 -2.746 1.00 49.07 439 THR A CA 1
ATOM 1287 C C . THR A 1 114 ? 24.660 18.772 -1.729 1.00 51.25 439 THR A C 1
ATOM 1288 O O . THR A 1 114 ? 24.409 17.614 -2.065 1.00 53.44 439 THR A O 1
ATOM 1299 N N . SER A 1 115 ? 25.004 19.102 -0.488 1.00 52.37 440 SER A N 1
ATOM 1300 C CA . SER A 1 115 ? 25.115 18.094 0.562 1.00 52.85 440 SER A CA 1
ATOM 1301 C C . SER A 1 115 ? 23.760 17.471 0.871 1.00 48.47 440 SER A C 1
ATOM 1302 O O . SER A 1 115 ? 23.664 16.269 1.120 1.00 51.35 440 SER A O 1
ATOM 1310 N N . SER A 1 116 ? 22.716 18.292 0.855 1.00 51.71 441 SER A N 1
ATOM 1311 C CA . SER A 1 116 ? 21.372 17.822 1.173 1.00 52.35 441 SER A CA 1
ATOM 1312 C C . SER A 1 116 ? 20.884 16.809 0.143 1.00 49.29 441 SER A C 1
ATOM 1313 O O . SER A 1 116 ? 20.411 15.730 0.503 1.00 52.75 441 SER A O 1
ATOM 1321 N N . VAL A 1 117 ? 21.001 17.158 -1.135 1.00 49.61 442 VAL A N 1
ATOM 1322 C CA . VAL A 1 117 ? 20.562 16.275 -2.211 1.00 45.67 442 VAL A CA 1
ATOM 1323 C C . VAL A 1 117 ? 21.313 14.950 -2.158 1.00 47.81 442 VAL A C 1
ATOM 1324 O O . VAL A 1 117 ? 20.710 13.885 -2.276 1.00 49.63 442 VAL A O 1
ATOM 1337 N N . ILE A 1 118 ? 22.627 15.019 -1.979 1.00 49.01 443 ILE A N 1
ATOM 1338 C CA . ILE A 1 118 ? 23.447 13.816 -1.943 1.00 50.17 443 ILE A CA 1
ATOM 1339 C C . ILE A 1 118 ? 23.074 12.972 -0.726 1.00 50.73 443 ILE A C 1
ATOM 1340 O O . ILE A 1 118 ? 23.019 11.745 -0.806 1.00 49.56 443 ILE A O 1
ATOM 1356 N N . GLY A 1 119 ? 22.795 13.633 0.393 1.00 48.63 444 GLY A N 1
ATOM 1357 C CA . GLY A 1 119 ? 22.355 12.940 1.589 1.00 50.51 444 GLY A CA 1
ATOM 1358 C C . GLY A 1 119 ? 21.002 12.280 1.403 1.00 50.96 444 GLY A C 1
ATOM 1359 O O . GLY A 1 119 ? 20.703 11.271 2.039 1.00 50.22 444 GLY A O 1
ATOM 1363 N N . ALA A 1 120 ? 20.188 12.845 0.516 1.00 48.87 445 ALA A N 1
ATOM 1364 C CA . ALA A 1 120 ? 18.822 12.374 0.309 1.00 48.64 445 ALA A CA 1
ATOM 1365 C C . ALA A 1 120 ? 18.723 11.237 -0.712 1.00 50.51 445 ALA A C 1
ATOM 1366 O O . ALA A 1 120 ? 17.675 10.603 -0.832 1.00 47.93 445 ALA A O 1
ATOM 1373 N N . LEU A 1 121 ? 19.800 10.980 -1.448 1.00 51.71 446 LEU A N 1
ATOM 1374 C CA . LEU A 1 121 ? 19.779 9.936 -2.470 1.00 48.09 446 LEU A CA 1
ATOM 1375 C C . LEU A 1 121 ? 19.502 8.563 -1.851 1.00 54.84 446 LEU A C 1
ATOM 1376 O O . LEU A 1 121 ? 20.004 8.264 -0.770 1.00 52.56 446 LEU A O 1
ATOM 1392 N N . PRO A 1 122 ? 18.694 7.726 -2.531 1.00 56.00 447 PRO A N 1
ATOM 1393 C CA . PRO A 1 122 ? 18.411 6.377 -2.020 1.00 54.40 447 PRO A CA 1
ATOM 1394 C C . PRO A 1 122 ? 19.672 5.569 -1.728 1.00 54.39 447 PRO A C 1
ATOM 1395 O O . PRO A 1 122 ? 20.700 5.771 -2.373 1.00 50.59 447 PRO A O 1
ATOM 1406 N N . GLN A 1 123 ? 19.583 4.656 -0.768 1.00 55.33 448 GLN A N 1
ATOM 1407 C CA . GLN A 1 123 ? 20.732 3.858 -0.359 1.00 53.45 448 GLN A CA 1
ATOM 1408 C C . GLN A 1 123 ? 21.085 2.804 -1.405 1.00 52.68 448 GLN A C 1
ATOM 1409 O O . GLN A 1 123 ? 20.207 2.124 -1.932 1.00 56.28 448 GLN A O 1
ATOM 1423 N N . GLY A 1 124 ? 22.375 2.671 -1.697 1.00 52.22 449 GLY A N 1
ATOM 1424 C CA . GLY A 1 124 ? 22.851 1.644 -2.608 1.00 55.07 449 GLY A CA 1
ATOM 1425 C C . GLY A 1 124 ? 22.459 1.882 -4.053 1.00 55.78 449 GLY A C 1
ATOM 1426 O O . GLY A 1 124 ? 22.405 0.947 -4.852 1.00 61.05 449 GLY A O 1
ATOM 1430 N N . MET A 1 125 ? 22.188 3.136 -4.393 1.00 49.03 450 MET A N 1
ATOM 1431 C CA . MET A 1 125 ? 21.776 3.487 -5.745 1.00 58.96 450 MET A CA 1
ATOM 1432 C C . MET A 1 125 ? 22.951 3.380 -6.716 1.00 52.03 450 MET A C 1
ATOM 1433 O O . MET A 1 125 ? 24.094 3.657 -6.350 1.00 54.57 450 MET A O 1
ATOM 1447 N N . VAL A 1 126 ? 22.663 2.971 -7.948 1.00 56.66 451 VAL A N 1
ATOM 1448 C CA . VAL A 1 126 ? 23.690 2.823 -8.977 1.00 55.57 451 VAL A CA 1
ATOM 1449 C C . VAL A 1 126 ? 23.629 3.985 -9.963 1.00 58.23 451 VAL A C 1
ATOM 1450 O O . VAL A 1 126 ? 22.611 4.193 -10.624 1.00 54.91 451 VAL A O 1
ATOM 1463 N N . LEU A 1 127 ? 24.724 4.736 -10.056 1.00 59.03 452 LEU A N 1
ATOM 1464 C CA . LEU A 1 127 ? 24.803 5.894 -10.943 1.00 51.29 452 LEU A CA 1
ATOM 1465 C C . LEU A 1 127 ? 25.821 5.667 -12.057 1.00 57.54 452 LEU A C 1
ATOM 1466 O O . LEU A 1 127 ? 26.890 5.103 -11.827 1.00 56.60 452 LEU A O 1
ATOM 1482 N N . SER A 1 128 ? 25.478 6.112 -13.262 1.00 54.52 453 SER A N 1
ATOM 1483 C CA . SER A 1 128 ? 26.377 6.024 -14.409 1.00 55.98 453 SER A CA 1
ATOM 1484 C C . SER A 1 128 ? 27.003 7.384 -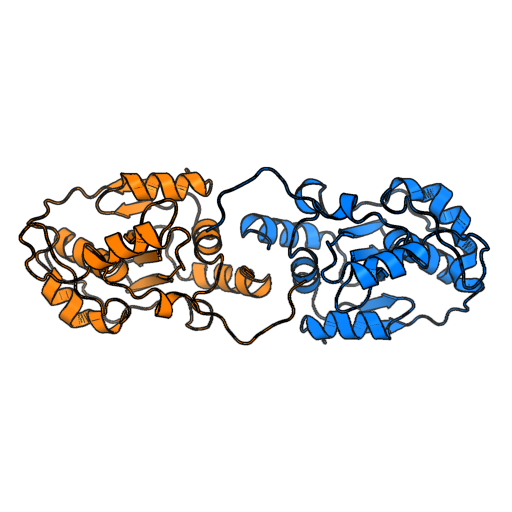14.691 1.00 51.02 453 SER A C 1
ATOM 1485 O O . SER A 1 128 ? 26.405 8.419 -14.399 1.00 52.05 453 SER A O 1
ATOM 1493 N N . CYS A 1 129 ? 28.208 7.385 -15.253 1.00 52.97 454 CYS A N 1
ATOM 1494 C CA . CYS A 1 129 ? 28.908 8.636 -15.518 1.00 56.14 454 CYS A CA 1
ATOM 1495 C C . CYS A 1 129 ? 30.082 8.470 -16.480 1.00 61.10 454 CYS A C 1
ATOM 1496 O O . CYS A 1 129 ? 30.401 7.361 -16.905 1.00 57.67 454 CYS A O 1
ATOM 1504 N N . GLN A 1 130 ? 30.712 9.595 -16.809 1.00 65.19 455 GLN A N 1
ATOM 1505 C CA . GLN A 1 130 ? 31.900 9.632 -17.658 1.00 70.63 455 GLN A CA 1
ATOM 1506 C C . GLN A 1 130 ? 32.956 10.514 -16.994 1.00 74.50 455 GLN A C 1
ATOM 1507 O O . GLN A 1 130 ? 33.084 11.695 -17.318 1.00 86.19 455 GLN A O 1
ATOM 1521 N N . GLY A 1 131 ? 33.706 9.928 -16.063 1.00 80.81 456 GLY A N 1
ATOM 1522 C CA . GLY A 1 131 ? 34.646 10.667 -15.234 1.00 77.07 456 GLY A CA 1
ATOM 1523 C C . GLY A 1 131 ? 34.406 10.322 -13.776 1.00 73.87 456 GLY A C 1
ATOM 1524 O O . GLY A 1 131 ? 34.189 11.198 -12.936 1.00 74.13 456 GLY A O 1
ATOM 1528 N N . SER A 1 132 ? 34.457 9.028 -13.480 1.00 73.71 457 SER A N 1
ATOM 1529 C CA . SER A 1 132 ? 34.014 8.504 -12.193 1.00 71.85 457 SER A CA 1
ATOM 1530 C C . SER A 1 132 ? 34.907 8.893 -11.017 1.00 69.10 457 SER A C 1
ATOM 1531 O O . SER A 1 132 ? 34.426 9.013 -9.891 1.00 63.13 457 SER A O 1
ATOM 1539 N N . ASP A 1 133 ? 36.198 9.085 -11.272 1.00 63.48 458 ASP A N 1
ATOM 1540 C CA . ASP A 1 133 ? 37.163 9.307 -10.196 1.00 68.23 458 ASP A CA 1
ATOM 1541 C C . ASP A 1 133 ? 36.850 10.557 -9.372 1.00 66.95 458 ASP A C 1
ATOM 1542 O O . ASP A 1 133 ? 37.011 10.555 -8.153 1.00 66.72 458 ASP A O 1
ATOM 1551 N N . ASP A 1 134 ? 36.402 11.618 -10.035 1.00 64.54 459 ASP A N 1
ATOM 1552 C CA . ASP A 1 134 ? 36.069 12.860 -9.344 1.00 64.10 459 ASP A CA 1
ATOM 1553 C C . ASP A 1 134 ? 34.741 12.744 -8.604 1.00 62.05 459 ASP A C 1
ATOM 1554 O O . ASP A 1 134 ? 34.599 13.236 -7.486 1.00 61.99 459 ASP A O 1
ATOM 1563 N N . ILE A 1 135 ? 33.770 12.094 -9.237 1.00 61.81 460 ILE A N 1
ATOM 1564 C CA . ILE A 1 135 ? 32.454 11.913 -8.638 1.00 61.56 460 ILE A CA 1
ATOM 1565 C C . ILE A 1 135 ? 32.536 10.960 -7.449 1.00 58.25 460 ILE A C 1
ATOM 1566 O O . ILE A 1 135 ? 31.790 11.100 -6.481 1.00 56.59 460 ILE A O 1
ATOM 1582 N N . ARG A 1 136 ? 33.447 9.995 -7.521 1.00 58.55 461 ARG A N 1
ATOM 1583 C CA . ARG A 1 136 ? 33.655 9.069 -6.415 1.00 61.04 461 ARG A CA 1
ATOM 1584 C C . ARG A 1 136 ? 34.160 9.829 -5.191 1.00 60.24 461 ARG A C 1
ATOM 1585 O O . ARG A 1 136 ? 33.627 9.676 -4.091 1.00 62.03 461 ARG A O 1
ATOM 1606 N N . LYS A 1 137 ? 35.178 10.661 -5.388 1.00 60.96 462 LYS A N 1
ATOM 1607 C CA . LYS A 1 137 ? 35.713 11.474 -4.303 1.00 63.75 462 LYS A CA 1
ATOM 1608 C C . LYS A 1 137 ? 34.629 12.372 -3.712 1.00 61.70 462 LYS A C 1
ATOM 1609 O O . LYS A 1 137 ? 34.577 12.574 -2.500 1.00 60.22 462 LYS A O 1
ATOM 1628 N N . LEU A 1 138 ? 33.762 12.899 -4.571 1.00 58.89 463 LEU A N 1
ATOM 1629 C CA . LEU A 1 138 ? 32.653 13.737 -4.125 1.00 58.71 463 LEU A CA 1
ATOM 1630 C C . LEU A 1 138 ? 31.705 12.961 -3.215 1.00 56.59 463 LEU A C 1
ATOM 1631 O O . LEU A 1 138 ? 31.408 13.396 -2.103 1.00 58.37 463 LEU A O 1
ATOM 1647 N N . LEU A 1 139 ? 31.231 11.815 -3.692 1.00 55.30 464 LEU A N 1
ATOM 1648 C CA . LEU A 1 139 ? 30.298 10.999 -2.924 1.00 51.61 464 LEU A CA 1
ATOM 1649 C C . LEU A 1 139 ? 30.926 10.522 -1.617 1.00 55.83 464 LEU A C 1
ATOM 1650 O O . LEU A 1 139 ? 30.272 10.511 -0.574 1.00 50.69 464 LEU A O 1
ATOM 1666 N N . ASP A 1 140 ? 32.196 10.137 -1.678 1.00 59.04 465 ASP A N 1
ATOM 1667 C CA . ASP A 1 140 ? 32.907 9.644 -0.504 1.00 55.84 465 ASP A CA 1
ATOM 1668 C C . ASP A 1 140 ? 33.080 10.739 0.544 1.00 57.75 465 ASP A C 1
ATOM 1669 O O . ASP A 1 140 ? 33.033 10.469 1.745 1.00 59.58 465 ASP A O 1
ATOM 1678 N N . SER A 1 141 ? 33.275 11.973 0.088 1.00 52.30 466 SER A N 1
ATOM 1679 C CA . SER A 1 141 ? 33.418 13.107 0.994 1.00 56.55 466 SER A CA 1
ATOM 1680 C C . SER A 1 141 ? 32.112 13.374 1.736 1.00 56.35 466 SER A C 1
ATOM 1681 O O . SER A 1 141 ? 32.105 14.021 2.783 1.00 55.78 466 SER A O 1
ATOM 1689 N N . GLN A 1 142 ? 31.012 12.876 1.178 1.00 55.84 467 GLN A N 1
ATOM 1690 C CA . GLN A 1 142 ? 29.694 13.016 1.786 1.00 56.11 467 GLN A CA 1
ATOM 1691 C C . GLN A 1 142 ? 29.276 11.729 2.494 1.00 56.10 467 GLN A C 1
ATOM 1692 O O . GLN A 1 142 ? 28.116 11.566 2.874 1.00 52.75 467 GLN A O 1
ATOM 1706 N N . ASN A 1 143 ? 30.233 10.822 2.668 1.00 57.17 468 ASN A N 1
ATOM 1707 C CA . ASN A 1 143 ? 29.988 9.532 3.306 1.00 57.86 468 ASN A CA 1
ATOM 1708 C C . ASN A 1 143 ? 28.880 8.739 2.621 1.00 54.58 468 ASN A C 1
ATOM 1709 O O . ASN A 1 143 ? 27.981 8.217 3.280 1.00 52.16 468 ASN A O 1
ATOM 1720 N N . ARG A 1 144 ? 28.951 8.653 1.297 1.00 54.22 469 ARG A N 1
ATOM 1721 C CA . ARG A 1 144 ? 28.033 7.814 0.535 1.00 54.19 469 ARG A CA 1
ATOM 1722 C C . ARG A 1 144 ? 28.809 6.750 -0.236 1.00 57.88 469 ARG A C 1
ATOM 1723 O O . ARG A 1 144 ? 28.710 6.659 -1.461 1.00 53.82 469 ARG A O 1
ATOM 1744 N N . LYS A 1 145 ? 29.583 5.949 0.492 1.00 52.91 470 LYS A N 1
ATOM 1745 C CA . LYS A 1 145 ? 30.310 4.830 -0.101 1.00 54.47 470 LYS A CA 1
ATOM 1746 C C . LYS A 1 145 ? 29.343 3.763 -0.604 1.00 54.11 470 LYS A C 1
ATOM 1747 O O . LYS A 1 145 ? 29.725 2.872 -1.361 1.00 55.48 470 LYS A O 1
ATOM 1766 N N . ASP A 1 146 ? 28.092 3.850 -0.162 1.00 54.24 471 ASP A N 1
ATOM 1767 C CA . ASP A 1 146 ? 27.063 2.896 -0.554 1.00 49.89 471 ASP A CA 1
ATOM 1768 C C . ASP A 1 146 ? 26.667 3.059 -2.019 1.00 53.46 471 ASP A C 1
ATOM 1769 O O . ASP A 1 146 ? 26.260 2.097 -2.667 1.00 55.14 471 ASP A O 1
ATOM 1778 N N . ILE A 1 147 ? 26.784 4.279 -2.532 1.00 51.50 472 ILE A N 1
ATOM 1779 C CA . ILE A 1 147 ? 26.412 4.570 -3.913 1.00 51.66 472 ILE A CA 1
ATOM 1780 C C . ILE A 1 147 ? 27.468 4.029 -4.865 1.00 53.18 472 ILE A C 1
ATOM 1781 O O . ILE A 1 147 ? 28.653 4.338 -4.733 1.00 53.82 472 ILE A O 1
ATOM 1797 N N . LYS A 1 148 ? 27.026 3.216 -5.819 1.00 56.68 473 LYS A N 1
ATOM 1798 C CA . LYS A 1 148 ? 27.917 2.619 -6.807 1.00 61.93 473 LYS A CA 1
ATOM 1799 C C . LYS A 1 148 ? 28.008 3.492 -8.056 1.00 61.46 473 LYS A C 1
ATOM 1800 O O . LYS A 1 148 ? 27.014 4.084 -8.481 1.00 53.99 473 LYS A O 1
ATOM 1819 N N . LEU A 1 149 ? 29.204 3.561 -8.635 1.00 60.44 474 LEU A N 1
ATOM 1820 C CA . LEU A 1 149 ? 29.439 4.325 -9.857 1.00 61.27 474 LEU A CA 1
ATOM 1821 C C . LEU A 1 149 ? 29.854 3.414 -11.006 1.00 62.60 474 LEU A C 1
ATOM 1822 O O . LEU A 1 149 ? 30.720 2.554 -10.845 1.00 65.59 474 LEU A O 1
ATOM 1838 N N . ILE A 1 150 ? 29.227 3.613 -12.162 1.00 60.71 475 ILE A N 1
ATOM 1839 C CA . ILE A 1 150 ? 29.585 2.894 -13.379 1.00 59.36 475 ILE A CA 1
ATOM 1840 C C . ILE A 1 150 ? 30.228 3.851 -14.374 1.00 62.74 475 ILE A C 1
ATOM 1841 O O . ILE A 1 150 ? 29.563 4.735 -14.912 1.00 63.55 475 ILE A O 1
ATOM 1857 N N . ASP A 1 151 ? 31.524 3.673 -14.607 1.00 65.93 476 ASP A N 1
ATOM 1858 C CA . ASP A 1 151 ? 32.235 4.456 -15.607 1.00 65.25 476 ASP A CA 1
ATOM 1859 C C . ASP A 1 151 ? 32.067 3.784 -16.965 1.00 68.98 476 ASP A C 1
ATOM 1860 O O . ASP A 1 151 ? 32.757 2.814 -17.279 1.00 73.32 476 ASP A O 1
ATOM 1869 N N . VAL A 1 152 ? 31.137 4.300 -17.762 1.00 66.86 477 VAL A N 1
ATOM 1870 C CA . VAL A 1 152 ? 30.807 3.695 -19.047 1.00 78.09 477 VAL A CA 1
ATOM 1871 C C . VAL A 1 152 ? 31.997 3.718 -20.000 1.00 82.06 477 VAL A C 1
ATOM 1872 O O . VAL A 1 152 ? 32.765 4.680 -20.030 1.00 81.95 477 VAL A O 1
ATOM 1885 N N . GLU A 1 153 ? 32.153 2.642 -20.764 1.00 97.14 478 GLU A N 1
ATOM 1886 C CA . GLU A 1 153 ? 33.155 2.591 -21.819 1.00 100.27 478 GLU A CA 1
ATOM 1887 C C . GLU A 1 153 ? 32.702 3.473 -22.973 1.00 90.74 478 GLU A C 1
ATOM 1888 O O . GLU A 1 153 ? 31.728 3.156 -23.656 1.00 101.12 478 GLU A O 1
ATOM 1900 N N . MET A 1 154 ? 33.402 4.582 -23.186 1.00 88.32 479 MET A N 1
ATOM 1901 C CA . MET A 1 154 ? 32.974 5.561 -24.175 1.00 88.13 479 MET A CA 1
ATOM 1902 C C . MET A 1 154 ? 34.146 6.387 -24.700 1.00 90.28 479 MET A C 1
ATOM 1903 O O . MET A 1 154 ? 34.869 7.023 -23.933 1.00 85.90 479 MET A O 1
ATOM 1917 N N . THR A 1 155 ? 34.318 6.368 -26.019 1.00 88.69 480 THR A N 1
ATOM 1918 C CA . THR A 1 155 ? 35.396 7.098 -26.677 1.00 88.38 480 THR A CA 1
ATOM 1919 C C . THR A 1 155 ? 35.146 8.603 -26.631 1.00 89.60 480 THR A C 1
ATOM 1920 O O . THR A 1 155 ? 33.999 9.047 -26.613 1.00 87.61 480 THR A O 1
ATOM 1931 N N . ARG A 1 156 ? 36.228 9.376 -26.608 1.00 94.58 481 ARG A N 1
ATOM 1932 C CA . ARG A 1 156 ? 36.145 10.834 -26.580 1.00 91.96 481 ARG A CA 1
ATOM 1933 C C . ARG A 1 156 ? 35.298 11.387 -27.726 1.00 89.73 481 ARG A C 1
ATOM 1934 O O . ARG A 1 156 ? 34.473 12.277 -27.521 1.00 95.44 481 ARG A O 1
ATOM 1955 N N . GLU A 1 157 ? 35.500 10.854 -28.926 1.00 88.49 482 GLU A N 1
ATOM 1956 C CA . GLU A 1 157 ? 34.782 11.327 -30.104 1.00 89.79 482 GLU A CA 1
ATOM 1957 C C . GLU A 1 157 ? 33.345 10.821 -30.101 1.00 82.37 482 GLU A C 1
ATOM 1958 O O . GLU A 1 157 ? 32.415 11.550 -30.450 1.00 78.25 482 GLU A O 1
ATOM 1962 N N . ALA A 1 158 ? 33.171 9.566 -29.702 1.00 81.04 483 ALA A N 1
ATOM 1963 C CA . ALA A 1 158 ? 31.852 8.950 -29.656 1.00 81.36 483 ALA A CA 1
ATOM 1964 C C . ALA A 1 158 ? 30.991 9.572 -28.561 1.00 78.58 483 ALA A C 1
ATOM 1965 O O . ALA A 1 158 ? 29.774 9.689 -28.711 1.00 73.84 483 ALA A O 1
ATOM 1972 N N . SER A 1 159 ? 31.629 9.973 -27.466 1.00 80.58 484 SER A N 1
ATOM 1973 C CA . SER A 1 159 ? 30.910 10.480 -26.301 1.00 78.52 484 SER A CA 1
ATOM 1974 C C . SER A 1 159 ? 30.147 11.764 -26.603 1.00 76.12 484 SER A C 1
ATOM 1975 O O . SER A 1 159 ? 29.109 12.022 -25.998 1.00 74.46 484 SER A O 1
ATOM 1983 N N . ARG A 1 160 ? 30.659 12.561 -27.538 1.00 74.97 485 ARG A N 1
ATOM 1984 C CA . ARG A 1 160 ? 30.088 13.876 -27.820 1.00 73.55 485 ARG A CA 1
ATOM 1985 C C . ARG A 1 160 ? 29.577 13.998 -29.253 1.00 70.67 485 ARG A C 1
ATOM 1986 O O . ARG A 1 160 ? 29.572 15.087 -29.826 1.00 71.90 485 ARG A O 1
ATOM 2007 N N . GLU A 1 161 ? 29.137 12.882 -29.825 1.00 68.67 486 GLU A N 1
ATOM 2008 C CA . GLU A 1 161 ? 28.594 12.883 -31.178 1.00 73.84 486 GLU A CA 1
ATOM 2009 C C . GLU A 1 161 ? 27.279 13.652 -31.239 1.00 73.73 486 GLU A C 1
ATOM 2010 O O . GLU A 1 161 ? 26.985 14.315 -32.234 1.00 67.19 486 GLU A O 1
ATOM 2022 N N . TYR A 1 162 ? 26.496 13.564 -30.168 1.00 67.08 487 TYR A N 1
ATOM 2023 C CA . TYR A 1 162 ? 25.160 14.151 -30.139 1.00 59.61 487 TYR A CA 1
ATOM 2024 C C . TYR A 1 162 ? 25.129 15.500 -29.425 1.00 57.99 487 TYR A C 1
ATOM 2025 O O . TYR A 1 162 ? 24.060 15.987 -29.062 1.00 59.39 487 TYR A O 1
ATOM 2043 N N . GLU A 1 163 ? 26.296 16.110 -29.242 1.00 58.68 488 GLU A N 1
ATOM 2044 C CA . GLU A 1 163 ? 26.393 17.367 -28.507 1.00 56.90 488 GLU A CA 1
ATOM 2045 C C . GLU A 1 163 ? 25.493 18.454 -29.095 1.00 62.96 488 GLU A C 1
ATOM 2046 O O . GLU A 1 163 ? 24.704 19.069 -28.378 1.00 62.59 488 GLU A O 1
ATOM 2058 N N . ASP A 1 164 ? 25.607 18.684 -30.400 1.00 59.63 489 ASP A N 1
ATOM 2059 C CA . ASP A 1 164 ? 24.830 19.728 -31.064 1.00 60.24 489 ASP A CA 1
ATOM 2060 C C . ASP A 1 164 ? 23.329 19.456 -30.998 1.00 55.74 489 ASP A C 1
ATOM 2061 O O . ASP A 1 164 ? 22.534 20.367 -30.766 1.00 59.01 489 ASP A O 1
ATOM 2070 N N . LYS A 1 165 ? 22.945 18.201 -31.206 1.00 48.50 490 LYS A N 1
ATOM 2071 C CA . LYS A 1 165 ? 21.536 17.828 -31.201 1.00 57.03 490 LYS A CA 1
ATOM 2072 C C . LYS A 1 165 ? 20.904 18.023 -29.820 1.00 60.29 490 LYS A C 1
ATOM 2073 O O . LYS A 1 165 ? 19.769 18.490 -29.712 1.00 57.96 490 LYS A O 1
ATOM 2092 N N . VAL A 1 166 ? 21.640 17.672 -28.769 1.00 57.78 491 VAL A N 1
ATOM 2093 C CA . VAL A 1 166 ? 21.128 17.796 -27.406 1.00 53.34 491 VAL A CA 1
ATOM 2094 C C . VAL A 1 166 ? 20.883 19.259 -27.054 1.00 55.37 491 VAL A C 1
ATOM 2095 O O . VAL A 1 166 ? 19.824 19.605 -26.531 1.00 55.78 491 VAL A O 1
ATOM 2108 N N . TRP A 1 167 ? 21.860 20.114 -27.343 1.00 55.55 492 TRP A N 1
ATOM 2109 C CA . TRP A 1 167 ? 21.735 21.539 -27.054 1.00 55.47 492 TRP A CA 1
ATOM 2110 C C . TRP A 1 167 ? 20.560 22.153 -27.804 1.00 59.27 492 TRP A C 1
ATOM 2111 O O . TRP A 1 167 ? 19.855 23.017 -27.279 1.00 55.23 492 TRP A O 1
ATOM 2132 N N . ASP A 1 168 ? 20.357 21.700 -29.035 1.00 58.29 493 ASP A N 1
ATOM 2133 C CA . ASP A 1 168 ? 19.298 22.228 -29.883 1.00 62.64 493 ASP A CA 1
ATOM 2134 C C . ASP A 1 168 ? 17.923 21.907 -29.306 1.00 55.69 493 ASP A C 1
ATOM 2135 O O . ASP A 1 168 ? 17.007 22.725 -29.365 1.00 57.60 493 ASP A O 1
ATOM 2144 N N . LYS A 1 169 ? 17.792 20.713 -28.738 1.00 56.97 494 LYS A N 1
ATOM 2145 C CA . LYS A 1 169 ? 16.511 20.239 -28.232 1.00 56.28 494 LYS A CA 1
ATOM 2146 C C . LYS A 1 169 ? 16.290 20.610 -26.766 1.00 59.11 494 LYS A C 1
ATOM 2147 O O . LYS A 1 169 ? 15.185 20.993 -26.380 1.00 56.95 494 LYS A O 1
ATOM 2166 N N . TYR A 1 170 ? 17.344 20.503 -25.960 1.00 54.76 495 TYR A N 1
ATOM 2167 C CA . TYR A 1 170 ? 17.220 20.619 -24.509 1.00 54.06 495 TYR A CA 1
ATOM 2168 C C . TYR A 1 170 ? 17.947 21.825 -23.911 1.00 56.32 495 TYR A C 1
ATOM 2169 O O . TYR A 1 170 ? 17.890 22.044 -22.699 1.00 57.45 495 TYR A O 1
ATOM 2187 N N . GLY A 1 171 ? 18.621 22.605 -24.751 1.00 53.11 496 GLY A N 1
ATOM 2188 C CA . GLY A 1 171 ? 19.411 23.733 -24.286 1.00 46.44 496 GLY A CA 1
ATOM 2189 C C . GLY A 1 171 ? 18.636 24.732 -23.448 1.00 51.99 496 GLY A C 1
ATOM 2190 O O . GLY A 1 171 ? 19.208 25.426 -22.604 1.00 58.51 496 GLY A O 1
ATOM 2194 N N . TRP A 1 172 ? 17.327 24.797 -23.667 1.00 52.34 497 TRP A N 1
ATOM 2195 C CA . TRP A 1 172 ? 16.471 25.735 -22.946 1.00 52.52 497 TRP A CA 1
ATOM 2196 C C . TRP A 1 172 ? 16.407 25.438 -21.448 1.00 52.04 497 TRP A C 1
ATOM 2197 O O . TRP A 1 172 ? 15.902 26.249 -20.672 1.00 49.56 497 TRP A O 1
ATOM 2218 N N . LEU A 1 173 ? 16.916 24.279 -21.045 1.00 53.62 498 LEU A N 1
ATOM 2219 C CA . LEU A 1 173 ? 16.864 23.864 -19.646 1.00 53.43 498 LEU A CA 1
ATOM 2220 C C . LEU A 1 173 ? 17.935 24.529 -18.778 1.00 53.30 498 LEU A C 1
ATOM 2221 O O . LEU A 1 173 ? 17.840 24.500 -17.552 1.00 53.18 498 LEU A O 1
ATOM 2237 N N . CYS A 1 174 ? 18.951 25.117 -19.406 1.00 52.31 499 CYS A N 1
ATOM 2238 C CA . CYS A 1 174 ? 20.032 25.769 -18.664 1.00 52.01 499 CYS A CA 1
ATOM 2239 C C . CYS A 1 174 ? 20.620 26.936 -19.448 1.00 54.25 499 CYS A C 1
ATOM 2240 O O . CYS A 1 174 ? 21.074 26.768 -20.580 1.00 55.15 499 CYS A O 1
ATOM 2247 N N . LYS A 1 175 ? 20.622 28.113 -18.827 1.00 58.05 500 LYS A N 1
ATOM 2248 C CA . LYS A 1 175 ? 21.064 29.341 -19.481 1.00 63.45 500 LYS A CA 1
ATOM 2249 C C . LYS A 1 175 ? 22.245 29.975 -18.749 1.00 66.76 500 LYS A C 1
ATOM 2250 O O . LYS A 1 175 ? 22.492 31.175 -18.882 1.00 64.52 500 LYS A O 1
ATOM 2269 N N . MET A 1 176 ? 22.973 29.168 -17.983 1.00 59.71 501 MET A N 1
ATOM 2270 C CA . MET A 1 176 ? 24.056 29.674 -17.144 1.00 60.06 501 MET A CA 1
ATOM 2271 C C . MET A 1 176 ? 25.373 29.797 -17.901 1.00 61.84 501 MET A C 1
ATOM 2272 O O . MET A 1 176 ? 26.264 30.542 -17.491 1.00 63.17 501 MET A O 1
ATOM 2286 N N . HIS A 1 177 ? 25.491 29.066 -19.003 1.00 62.52 502 HIS A N 1
ATOM 2287 C CA . HIS A 1 177 ? 26.750 28.975 -19.736 1.00 65.89 502 HIS A CA 1
ATOM 2288 C C . HIS A 1 177 ? 26.836 30.050 -20.818 1.00 67.50 502 HIS A C 1
ATOM 2289 O O . HIS A 1 177 ? 26.817 29.759 -22.015 1.00 66.51 502 HIS A O 1
ATOM 2303 N N . THR A 1 178 ? 26.949 31.296 -20.370 1.00 67.08 503 THR A N 1
ATOM 2304 C CA . THR A 1 178 ? 26.899 32.457 -21.249 1.00 72.88 503 THR A CA 1
ATOM 2305 C C . THR A 1 178 ? 28.280 32.921 -21.706 1.00 74.89 503 THR A C 1
ATOM 2306 O O . THR A 1 178 ? 28.393 33.768 -22.592 1.00 73.94 503 THR A O 1
ATOM 2317 N N . GLY A 1 179 ? 29.326 32.371 -21.097 1.00 71.19 504 GLY A N 1
ATOM 2318 C CA . GLY A 1 179 ? 30.686 32.783 -21.396 1.00 69.34 504 GLY A CA 1
ATOM 2319 C C . GLY A 1 179 ? 31.315 32.006 -22.537 1.00 73.95 504 GLY A C 1
ATOM 2320 O O . GLY A 1 179 ? 30.909 30.883 -22.836 1.00 73.77 504 GLY A O 1
ATOM 2324 N N . ILE A 1 180 ? 32.315 32.610 -23.174 1.00 80.44 505 ILE A N 1
ATOM 2325 C CA . ILE A 1 180 ? 33.047 31.958 -24.253 1.00 76.97 505 ILE A CA 1
ATOM 2326 C C . ILE A 1 180 ? 34.060 30.974 -23.677 1.00 76.57 505 ILE A C 1
ATOM 2327 O O . ILE A 1 180 ? 34.722 31.264 -22.679 1.00 75.58 505 ILE A O 1
ATOM 2343 N N . VAL A 1 181 ? 34.167 29.811 -24.315 1.00 76.12 506 VAL A N 1
ATOM 2344 C CA . VAL A 1 181 ? 35.090 28.763 -23.890 1.00 75.39 506 VAL A CA 1
ATOM 2345 C C . VAL A 1 181 ? 35.966 28.337 -25.062 1.00 83.56 506 VAL A C 1
ATOM 2346 O O . VAL A 1 181 ? 35.494 28.244 -26.195 1.00 81.23 506 VAL A O 1
ATOM 2359 N N . ARG A 1 182 ? 37.240 28.077 -24.777 1.00 86.46 507 ARG A N 1
ATOM 2360 C CA . ARG A 1 182 ? 38.200 27.672 -25.800 1.00 95.31 507 ARG A CA 1
ATOM 2361 C C . ARG A 1 182 ? 38.992 26.447 -25.355 1.00 91.91 507 ARG A C 1
ATOM 2362 O O . ARG A 1 182 ? 39.119 26.179 -24.160 1.00 88.88 507 ARG A O 1
ATOM 2383 N N . ASP A 1 183 ? 39.526 25.710 -26.324 1.00 96.85 508 ASP A N 1
ATOM 2384 C CA . ASP A 1 183 ? 40.386 24.566 -26.039 1.00 99.40 508 ASP A CA 1
ATOM 2385 C C . ASP A 1 183 ? 41.791 25.051 -25.678 1.00 102.46 508 ASP A C 1
ATOM 2386 O O . ASP A 1 183 ? 41.965 26.199 -25.266 1.00 102.94 508 ASP A O 1
ATOM 2395 N N . LYS A 1 184 ? 42.787 24.181 -25.820 1.00 102.62 509 LYS A N 1
ATOM 2396 C CA . LYS A 1 184 ? 44.172 24.557 -25.552 1.00 104.91 509 LYS A CA 1
ATOM 2397 C C . LYS A 1 184 ? 44.580 25.741 -26.424 1.00 116.40 509 LYS A C 1
ATOM 2398 O O . LYS A 1 184 ? 45.239 26.670 -25.957 1.00 117.59 509 LYS A O 1
ATOM 2402 N N . LYS A 1 185 ? 44.180 25.698 -27.691 1.00 113.71 510 LYS A N 1
ATOM 2403 C CA . LYS A 1 185 ? 44.404 26.809 -28.608 1.00 111.22 510 LYS A CA 1
ATOM 2404 C C . LYS A 1 185 ? 43.302 27.851 -28.443 1.00 112.16 510 LYS A C 1
ATOM 2405 O O . LYS A 1 185 ? 42.412 27.695 -27.607 1.00 113.45 510 LYS A O 1
ATOM 2409 N N . LYS A 1 186 ? 43.358 28.910 -29.244 1.00 114.67 511 LYS A N 1
ATOM 2410 C CA . LYS A 1 186 ? 42.370 29.981 -29.164 1.00 110.56 511 LYS A CA 1
ATOM 2411 C C . LYS A 1 186 ? 41.054 29.605 -29.849 1.00 103.73 511 LYS A C 1
ATOM 2412 O O . LYS A 1 186 ? 40.132 30.418 -29.920 1.00 101.71 511 LYS A O 1
ATOM 2416 N N . LYS A 1 187 ? 40.969 28.377 -30.352 1.00 101.43 512 LYS A N 1
ATOM 2417 C CA . LYS A 1 187 ? 39.759 27.905 -31.017 1.00 98.22 512 LYS A CA 1
ATOM 2418 C C . LYS A 1 187 ? 38.606 27.782 -30.026 1.00 102.54 512 LYS A C 1
ATOM 2419 O O . LYS A 1 187 ? 38.749 27.170 -28.968 1.00 101.51 512 LYS A O 1
ATOM 2423 N N . GLU A 1 188 ? 37.464 28.365 -30.376 1.00 94.41 513 GLU A N 1
ATOM 2424 C CA . GLU A 1 188 ? 36.296 28.345 -29.504 1.00 91.41 513 GLU A CA 1
ATOM 2425 C C . GLU A 1 188 ? 35.584 26.997 -29.562 1.00 87.04 513 GLU A C 1
ATOM 2426 O O . GLU A 1 188 ? 35.603 26.317 -30.588 1.00 86.65 513 GLU A O 1
ATOM 2438 N N . ILE A 1 189 ? 34.963 26.618 -28.448 1.00 82.57 514 ILE A N 1
ATOM 2439 C CA . ILE A 1 189 ? 34.220 25.366 -28.357 1.00 79.71 514 ILE A CA 1
ATOM 2440 C C . ILE A 1 189 ? 32.936 25.559 -27.557 1.00 74.97 514 ILE A C 1
ATOM 2441 O O . ILE A 1 189 ? 32.759 26.574 -26.884 1.00 74.84 514 ILE A O 1
ATOM 2457 N N . THR A 1 190 ? 32.044 24.577 -27.634 1.00 70.25 515 THR A N 1
ATOM 2458 C CA . THR A 1 190 ? 30.785 24.630 -26.904 1.00 73.12 515 THR A CA 1
ATOM 2459 C C . THR A 1 190 ? 31.036 24.365 -25.420 1.00 66.58 515 THR A C 1
ATOM 2460 O O . THR A 1 190 ? 31.742 23.416 -25.075 1.00 63.44 515 THR A O 1
ATOM 2471 N N . PRO A 1 191 ? 30.465 25.200 -24.534 1.00 61.87 516 PRO A N 1
ATOM 2472 C CA . PRO A 1 191 ? 30.684 24.987 -23.099 1.00 63.94 516 PRO A CA 1
ATOM 2473 C C . PRO A 1 191 ? 30.054 23.693 -22.589 1.00 61.18 516 PRO A C 1
ATOM 2474 O O . PRO A 1 191 ? 29.156 23.148 -23.233 1.00 62.49 516 PRO A O 1
ATOM 2485 N N . HIS A 1 192 ? 30.525 23.217 -21.440 1.00 66.76 517 HIS A N 1
ATOM 2486 C CA . HIS A 1 192 ? 30.029 21.977 -20.855 1.00 62.75 517 HIS A CA 1
ATOM 2487 C C . HIS A 1 192 ? 28.985 22.238 -19.775 1.00 56.37 517 HIS A C 1
ATOM 2488 O O . HIS A 1 192 ? 29.251 22.929 -18.792 1.00 61.06 517 HIS A O 1
ATOM 2502 N N . CYS A 1 193 ? 27.793 21.683 -19.981 1.00 60.54 518 CYS A N 1
ATOM 2503 C CA . CYS A 1 193 ? 26.727 21.716 -18.986 1.00 54.50 518 CYS A CA 1
ATOM 2504 C C . CYS A 1 193 ? 26.563 20.334 -18.374 1.00 52.77 518 CYS A C 1
ATOM 2505 O O . CYS A 1 193 ? 26.562 19.331 -19.087 1.00 54.24 518 CYS A O 1
ATOM 2512 N N . ALA A 1 194 ? 26.424 20.283 -17.054 1.00 54.19 519 ALA A N 1
ATOM 2513 C CA . ALA A 1 194 ? 26.266 19.013 -16.360 1.00 48.09 519 ALA A CA 1
ATOM 2514 C C . ALA A 1 194 ? 25.014 18.287 -16.840 1.00 45.79 519 ALA A C 1
ATOM 2515 O O . ALA A 1 194 ? 25.041 17.078 -17.067 1.00 47.77 519 ALA A O 1
ATOM 2522 N N . LEU A 1 195 ? 23.922 19.028 -17.007 1.00 47.21 520 LEU A N 1
ATOM 2523 C CA . LEU A 1 195 ? 22.657 18.435 -17.427 1.00 49.54 520 LEU A CA 1
ATOM 2524 C C . LEU A 1 195 ? 22.699 17.985 -18.889 1.00 49.99 520 LEU A C 1
ATOM 2525 O O . LEU A 1 195 ? 22.263 16.880 -19.210 1.00 48.86 520 LEU A O 1
ATOM 2541 N N . MET A 1 196 ? 23.215 18.836 -19.772 1.00 51.07 521 MET A N 1
ATOM 2542 C CA . MET A 1 196 ? 23.333 18.476 -21.183 1.00 51.18 521 MET A CA 1
ATOM 2543 C C . MET A 1 196 ? 24.224 17.246 -21.332 1.00 50.99 521 MET A C 1
ATOM 2544 O O . MET A 1 196 ? 23.907 16.334 -22.092 1.00 49.64 521 MET A O 1
ATOM 2558 N N . AS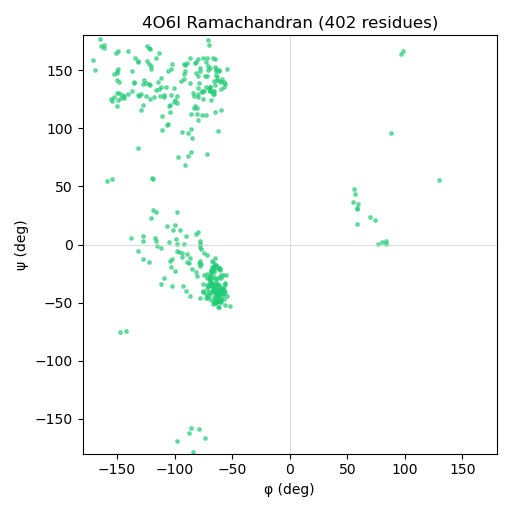P A 1 197 ? 25.327 17.221 -20.588 1.00 55.70 522 ASP A N 1
ATOM 2559 C CA . ASP A 1 197 ? 26.272 16.109 -20.645 1.00 49.46 522 ASP A CA 1
ATOM 2560 C C . ASP A 1 197 ? 25.602 14.778 -20.309 1.00 51.48 522 ASP A C 1
ATOM 2561 O O . ASP A 1 197 ? 25.916 13.754 -20.913 1.00 52.54 522 ASP A O 1
ATOM 2570 N N . CYS A 1 198 ? 24.681 14.790 -19.350 1.00 52.77 523 CYS A N 1
ATOM 2571 C CA . CYS A 1 198 ? 23.930 13.586 -19.006 1.00 53.85 523 CYS A CA 1
ATOM 2572 C C . CYS A 1 198 ? 23.127 13.090 -20.209 1.00 49.51 523 CYS A C 1
ATOM 2573 O O . CYS A 1 198 ? 23.083 11.892 -20.491 1.00 49.23 523 CYS A O 1
ATOM 2581 N N . ILE A 1 199 ? 22.491 14.020 -20.912 1.00 50.81 524 ILE A N 1
ATOM 2582 C CA . ILE A 1 199 ? 21.665 13.677 -22.064 1.00 48.69 524 ILE A CA 1
ATOM 2583 C C . ILE A 1 199 ? 22.551 13.321 -23.256 1.00 52.13 524 ILE A C 1
ATOM 2584 O O . ILE A 1 199 ? 22.206 12.456 -24.063 1.00 55.64 524 ILE A O 1
ATOM 2600 N N . ILE A 1 200 ? 23.698 13.985 -23.355 1.00 49.28 525 ILE A N 1
ATOM 2601 C CA . ILE A 1 200 ? 24.667 13.689 -24.405 1.00 55.21 525 ILE A CA 1
ATOM 2602 C C . ILE A 1 200 ? 25.218 12.276 -24.240 1.00 58.93 525 ILE A C 1
ATOM 2603 O O . ILE A 1 200 ? 25.254 11.501 -25.195 1.00 56.14 525 ILE A O 1
ATOM 2619 N N . PHE A 1 201 ? 25.639 11.939 -23.025 1.00 56.59 526 PHE A N 1
ATOM 2620 C CA . PHE A 1 201 ? 26.238 10.634 -22.769 1.00 56.84 526 PHE A CA 1
ATOM 2621 C C . PHE A 1 201 ? 25.208 9.520 -22.924 1.00 55.65 526 PHE A C 1
ATOM 2622 O O . PHE A 1 201 ? 25.530 8.430 -23.395 1.00 58.36 526 PHE A O 1
ATOM 2639 N N . GLU A 1 202 ? 23.971 9.796 -22.527 1.00 54.17 527 GLU A N 1
ATOM 2640 C CA . GLU A 1 202 ? 22.886 8.838 -22.703 1.00 55.28 527 GLU A CA 1
ATOM 2641 C C . GLU A 1 202 ? 22.649 8.585 -24.188 1.00 63.09 527 GLU A C 1
ATOM 2642 O O . GLU A 1 202 ? 22.456 7.444 -24.611 1.00 58.82 527 GLU A O 1
ATOM 2654 N N . SER A 1 203 ? 22.667 9.656 -24.973 1.00 56.11 528 SER A N 1
ATOM 2655 C CA . SER A 1 203 ? 22.437 9.550 -26.406 1.00 63.63 528 SER A CA 1
ATOM 2656 C C . SER A 1 203 ? 23.514 8.697 -27.061 1.00 64.92 528 SER A C 1
ATOM 2657 O O . SER A 1 203 ? 23.226 7.882 -27.937 1.00 64.60 528 SER A O 1
ATOM 2665 N N . ALA A 1 204 ? 24.753 8.881 -26.618 1.00 64.57 529 ALA A N 1
ATOM 2666 C CA . ALA A 1 204 ? 25.880 8.131 -27.154 1.00 62.92 529 ALA A CA 1
ATOM 2667 C C . ALA A 1 204 ? 25.771 6.650 -26.810 1.00 66.40 529 ALA A C 1
ATOM 2668 O O . ALA A 1 204 ? 26.161 5.792 -27.600 1.00 64.30 529 ALA A O 1
ATOM 2675 N N . SER A 1 205 ? 25.234 6.355 -25.630 1.00 60.90 530 SER A N 1
ATOM 2676 C CA . SER A 1 205 ? 25.154 4.979 -25.153 1.00 62.04 530 SER A CA 1
ATOM 2677 C C . SER A 1 205 ? 24.107 4.169 -25.914 1.00 64.30 530 SER A C 1
ATOM 2678 O O . SER A 1 205 ? 24.208 2.944 -25.996 1.00 67.98 530 SER A O 1
ATOM 2686 N N . LYS A 1 206 ? 23.106 4.853 -26.462 1.00 62.88 531 LYS A N 1
ATOM 2687 C CA . LYS A 1 206 ? 22.012 4.187 -27.167 1.00 66.24 531 LYS A CA 1
ATOM 2688 C C . LYS A 1 206 ? 21.949 4.566 -28.646 1.00 67.69 531 LYS A C 1
ATOM 2689 O O . LYS A 1 206 ? 21.020 4.172 -29.351 1.00 71.60 531 LYS A O 1
ATOM 2708 N N . ALA A 1 207 ? 22.938 5.326 -29.108 1.00 66.41 532 ALA A N 1
ATOM 2709 C CA . ALA A 1 207 ? 23.056 5.686 -30.520 1.00 72.99 532 ALA A CA 1
ATOM 2710 C C . ALA A 1 207 ? 21.822 6.421 -31.043 1.00 77.31 532 ALA A C 1
ATOM 2711 O O . ALA A 1 207 ? 21.477 6.309 -32.219 1.00 70.92 532 ALA A O 1
ATOM 2718 N N . ARG A 1 208 ? 21.166 7.176 -30.166 1.00 69.72 533 ARG A N 1
ATOM 2719 C CA . ARG A 1 208 ? 20.037 8.016 -30.558 1.00 66.24 533 ARG A CA 1
ATOM 2720 C C . ARG A 1 208 ? 19.627 8.923 -29.408 1.00 69.33 533 ARG A C 1
ATOM 2721 O O . ARG A 1 208 ? 19.923 8.636 -28.250 1.00 64.70 533 ARG A O 1
ATOM 2742 N N . LEU A 1 209 ? 18.941 10.015 -29.731 1.00 69.02 534 LEU A N 1
ATOM 2743 C CA . LEU A 1 209 ? 18.399 10.898 -28.708 1.00 67.01 534 LEU A CA 1
ATOM 2744 C C . LEU A 1 209 ? 17.340 10.153 -27.901 1.00 72.23 534 LEU A C 1
ATOM 2745 O O . LEU A 1 209 ? 16.713 9.226 -28.415 1.00 70.68 534 LEU A O 1
ATOM 2761 N N . PRO A 1 210 ? 17.138 10.550 -26.633 1.00 67.19 535 PRO A N 1
ATOM 2762 C CA . PRO A 1 210 ? 16.170 9.858 -25.774 1.00 67.49 535 PRO A CA 1
ATOM 2763 C C . PRO A 1 210 ? 14.756 9.835 -26.347 1.00 65.51 535 PRO A C 1
ATOM 2764 O O . PRO A 1 210 ? 14.303 10.827 -26.917 1.00 67.38 535 PRO A O 1
ATOM 2775 N N . ASP A 1 211 ? 14.076 8.704 -26.188 1.00 69.36 536 ASP A N 1
ATOM 2776 C CA . ASP A 1 211 ? 12.683 8.569 -26.595 1.00 80.38 536 ASP A CA 1
ATOM 2777 C C . ASP A 1 211 ? 11.781 8.994 -25.438 1.00 72.17 536 ASP A C 1
ATOM 2778 O O . ASP A 1 211 ? 11.194 8.155 -24.755 1.00 71.26 536 ASP A O 1
ATOM 2787 N N . LEU A 1 212 ? 11.682 10.304 -25.225 1.00 68.50 537 LEU A N 1
ATOM 2788 C CA . LEU A 1 212 ? 10.964 10.851 -24.078 1.00 64.31 537 LEU A CA 1
ATOM 2789 C C . LEU A 1 212 ? 9.991 11.951 -24.476 1.00 61.27 537 LEU A C 1
ATOM 2790 O O . LEU A 1 212 ? 10.366 12.915 -25.140 1.00 61.29 537 LEU A O 1
ATOM 2806 N N . LYS A 1 213 ? 8.741 11.806 -24.051 1.00 56.90 538 LYS A N 1
ATOM 2807 C CA . LYS A 1 213 ? 7.733 12.828 -24.285 1.00 60.17 538 LYS A CA 1
ATOM 2808 C C . LYS A 1 213 ? 8.027 14.073 -23.456 1.00 67.91 538 LYS A C 1
ATOM 2809 O O . LYS A 1 213 ? 7.754 15.194 -23.888 1.00 61.80 538 LYS A O 1
ATOM 2828 N N . THR A 1 214 ? 8.589 13.870 -22.266 1.00 56.61 539 THR A N 1
ATOM 2829 C CA . THR A 1 214 ? 8.810 14.964 -21.324 1.00 57.40 539 THR A CA 1
ATOM 2830 C C . THR A 1 214 ? 9.993 14.703 -20.393 1.00 58.98 539 THR A C 1
ATOM 2831 O O . THR A 1 214 ? 10.280 13.562 -20.028 1.00 62.02 539 THR A O 1
ATOM 2842 N N . VAL A 1 215 ? 10.676 15.785 -20.030 1.00 57.33 540 VAL A N 1
ATOM 2843 C CA . VAL A 1 215 ? 11.692 15.779 -18.985 1.00 55.84 540 VAL A CA 1
ATOM 2844 C C . VAL A 1 215 ? 11.264 16.771 -17.908 1.00 56.39 540 VAL A C 1
ATOM 2845 O O . VAL A 1 215 ? 10.585 17.754 -18.208 1.00 52.78 540 VAL A O 1
ATOM 2858 N N . HIS A 1 216 ? 11.659 16.518 -16.662 1.00 56.92 541 HIS A N 1
ATOM 2859 C CA . HIS A 1 216 ? 11.182 17.318 -15.536 1.00 53.94 541 HIS A CA 1
ATOM 2860 C C . HIS A 1 216 ? 12.169 17.365 -14.372 1.00 50.58 541 HIS A C 1
ATOM 2861 O O . HIS A 1 216 ? 12.619 16.331 -13.881 1.00 49.25 541 HIS A O 1
ATOM 2875 N N . ASN A 1 217 ? 12.493 18.579 -13.937 1.00 50.46 542 ASN A N 1
ATOM 2876 C CA . ASN A 1 217 ? 13.330 18.787 -12.763 1.00 50.40 542 ASN A CA 1
ATOM 2877 C C . ASN A 1 217 ? 12.477 18.697 -11.504 1.00 49.96 542 ASN A C 1
ATOM 2878 O O . ASN A 1 217 ? 11.562 19.497 -11.314 1.00 53.00 542 ASN A O 1
ATOM 2889 N N . ILE A 1 218 ? 12.765 17.725 -10.647 1.00 51.42 543 ILE A N 1
ATOM 2890 C CA . ILE A 1 218 ? 11.963 17.532 -9.445 1.00 51.81 543 ILE A CA 1
ATOM 2891 C C . ILE A 1 218 ? 12.111 18.718 -8.495 1.00 47.92 543 ILE A C 1
ATOM 2892 O O . ILE A 1 218 ? 11.243 18.962 -7.656 1.00 50.68 543 ILE A O 1
ATOM 2908 N N . LEU A 1 219 ? 13.205 19.458 -8.642 1.00 52.53 544 LEU A N 1
ATOM 2909 C CA . LEU A 1 219 ? 13.480 20.608 -7.785 1.00 52.17 544 LEU A CA 1
ATOM 2910 C C . LEU A 1 219 ? 12.772 21.863 -8.297 1.00 56.70 544 LEU A C 1
ATOM 2911 O O . LEU A 1 219 ? 12.874 22.187 -9.480 1.00 55.52 544 LEU A O 1
ATOM 2927 N N . PRO A 1 220 ? 12.052 22.575 -7.410 1.00 59.85 545 PRO A N 1
ATOM 2928 C CA . PRO A 1 220 ? 11.422 23.838 -7.812 1.00 60.70 545 PRO A CA 1
ATOM 2929 C C . PRO A 1 220 ? 12.396 25.011 -7.792 1.00 61.70 545 PRO A C 1
ATOM 2930 O O . PRO A 1 220 ? 13.399 24.965 -7.080 1.00 57.29 545 PRO A O 1
ATOM 2941 N N . HIS A 1 221 ? 12.086 26.054 -8.555 1.00 61.19 546 HIS A N 1
ATOM 2942 C CA . HIS A 1 221 ? 12.962 27.214 -8.682 1.00 59.92 546 HIS A CA 1
ATOM 2943 C C . HIS A 1 221 ? 13.259 27.858 -7.330 1.00 64.00 546 HIS A C 1
ATOM 2944 O O . HIS A 1 221 ? 14.368 28.338 -7.094 1.00 62.88 546 HIS A O 1
ATOM 2958 N N . ASP A 1 222 ? 12.270 27.857 -6.441 1.00 66.04 547 ASP A N 1
ATOM 2959 C CA . ASP A 1 222 ? 12.407 28.510 -5.142 1.00 63.75 547 ASP A CA 1
ATOM 2960 C C . ASP A 1 222 ? 13.215 27.670 -4.152 1.00 68.40 547 ASP A C 1
ATOM 2961 O O . ASP A 1 222 ? 13.453 28.098 -3.022 1.00 64.57 547 ASP A O 1
ATOM 2970 N N . LEU A 1 223 ? 13.627 26.477 -4.578 1.00 62.28 548 LEU A N 1
ATOM 2971 C CA . LEU A 1 223 ? 14.483 25.614 -3.767 1.00 58.05 548 LEU A CA 1
ATOM 2972 C C . LEU A 1 223 ? 15.885 25.558 -4.369 1.00 59.87 548 LEU A C 1
ATOM 2973 O O . LEU A 1 223 ? 16.872 25.363 -3.658 1.00 57.81 548 LEU A O 1
ATOM 2989 N N . ILE A 1 224 ? 15.961 25.723 -5.686 1.00 59.37 549 ILE A N 1
ATOM 2990 C CA . ILE A 1 224 ? 17.239 25.806 -6.382 1.00 56.06 549 ILE A CA 1
ATOM 2991 C C . ILE A 1 224 ? 17.931 27.111 -6.013 1.00 58.52 549 ILE A C 1
ATOM 2992 O O . ILE A 1 224 ? 19.138 27.138 -5.769 1.00 59.60 549 ILE A O 1
ATOM 3008 N N . PHE A 1 225 ? 17.152 28.189 -5.980 1.00 61.65 550 PHE A N 1
ATOM 3009 C CA . PHE A 1 225 ? 17.657 29.508 -5.614 1.00 60.99 550 PHE A CA 1
ATOM 3010 C C . PHE A 1 225 ? 17.037 29.962 -4.298 1.00 62.85 550 PHE A C 1
ATOM 3011 O O . PHE A 1 225 ? 16.041 29.396 -3.847 1.00 58.94 550 PHE A O 1
ATOM 3028 N N . ARG A 1 226 ? 17.627 30.983 -3.686 1.00 68.90 551 ARG A N 1
ATOM 3029 C CA . ARG A 1 226 ? 17.117 31.516 -2.427 1.00 66.19 551 ARG A CA 1
ATOM 3030 C C . ARG A 1 226 ? 15.746 32.149 -2.619 1.00 73.06 551 ARG A C 1
ATOM 3031 O O . ARG A 1 226 ? 15.538 32.929 -3.547 1.00 77.30 551 ARG A O 1
ATOM 3052 N N . GLY A 1 227 ? 14.816 31.804 -1.734 1.00 85.17 552 GLY A N 1
ATOM 3053 C CA . GLY A 1 227 ? 13.500 32.416 -1.722 1.00 81.56 552 GLY A CA 1
ATOM 3054 C C . GLY A 1 227 ? 13.529 33.696 -0.906 1.00 89.55 552 GLY A C 1
ATOM 3055 O O . GLY A 1 227 ? 14.595 34.286 -0.725 1.00 84.48 552 GLY A O 1
ATOM 3059 N N . PRO A 1 228 ? 12.363 34.137 -0.407 1.00 99.75 553 PRO A N 1
ATOM 3060 C CA . PRO A 1 228 ? 12.335 35.342 0.432 1.00 100.41 553 PRO A CA 1
ATOM 3061 C C . PRO A 1 228 ? 13.104 35.150 1.737 1.00 92.92 553 PRO A C 1
ATOM 3062 O O . PRO A 1 228 ? 13.169 34.032 2.246 1.00 90.12 553 PRO A O 1
ATOM 3073 N N . ASN A 1 229 ? 13.680 36.228 2.262 1.00 96.17 554 ASN A N 1
ATOM 3074 C CA . ASN A 1 229 ? 14.474 36.152 3.485 1.00 103.50 554 ASN A CA 1
ATOM 3075 C C . ASN A 1 229 ? 13.636 35.769 4.700 1.00 95.71 554 ASN A C 1
ATOM 3076 O O . ASN A 1 229 ? 12.592 36.367 4.960 1.00 91.89 554 ASN A O 1
ATOM 3087 N N . VAL A 1 230 ? 14.108 34.767 5.437 1.00 88.13 555 VAL A N 1
ATOM 3088 C CA . VAL A 1 230 ? 13.441 34.300 6.648 1.00 87.19 555 VAL A CA 1
ATOM 3089 C C . VAL A 1 230 ? 14.423 34.372 7.813 1.00 82.11 555 VAL A C 1
ATOM 3090 O O . VAL A 1 230 ? 15.637 34.399 7.611 1.00 76.98 555 VAL A O 1
ATOM 3103 N N . VAL A 1 231 ? 13.893 34.419 9.030 1.00 76.63 556 VAL A N 1
ATOM 3104 C CA . VAL A 1 231 ? 14.725 34.460 10.225 1.00 73.11 556 VAL A CA 1
ATOM 3105 C C . VAL A 1 231 ? 15.239 33.065 10.569 1.00 70.48 556 VAL A C 1
ATOM 3106 O O . VAL A 1 231 ? 14.484 32.214 11.042 1.00 68.58 556 VAL A O 1
ATOM 3119 N N . THR A 1 232 ? 16.526 32.839 10.324 1.00 69.44 557 THR A N 1
ATOM 3120 C CA . THR A 1 232 ? 17.177 31.584 10.688 1.00 81.27 557 THR A CA 1
ATOM 3121 C C . THR A 1 232 ? 17.978 31.758 11.974 1.00 74.31 557 THR A C 1
ATOM 3122 O O . THR A 1 232 ? 18.868 32.606 12.052 1.00 68.94 557 THR A O 1
ATOM 3133 N N . LEU A 1 233 ? 17.653 30.945 12.975 1.00 67.14 558 LEU A N 1
ATOM 3134 C CA . LEU A 1 233 ? 18.289 31.025 14.287 1.00 65.34 558 LEU A CA 1
ATOM 3135 C C . LEU A 1 233 ? 19.029 29.735 14.623 1.00 63.47 558 LEU A C 1
ATOM 3136 O O . LEU A 1 233 ? 18.558 28.635 14.333 1.00 61.07 558 LEU A O 1
ATOM 3153 N N . GLN B 1 30 ? 28.817 29.350 8.845 1.00 77.60 355 GLN B N 1
ATOM 3154 C CA . GLN B 1 30 ? 28.008 28.659 9.843 1.00 94.72 355 GLN B CA 1
ATOM 3155 C C . GLN B 1 30 ? 27.188 27.540 9.208 1.00 88.49 355 GLN B C 1
ATOM 3156 O O . GLN B 1 30 ? 26.144 27.790 8.605 1.00 79.06 355 GLN B O 1
ATOM 3159 N N . VAL B 1 31 ? 27.663 26.306 9.348 1.00 89.81 356 VAL B N 1
ATOM 3160 C CA . VAL B 1 31 ? 26.974 25.153 8.779 1.00 89.38 356 VAL B CA 1
ATOM 3161 C C . VAL B 1 31 ? 25.817 24.712 9.669 1.00 80.11 356 VAL B C 1
ATOM 3162 O O . VAL B 1 31 ? 26.022 24.313 10.816 1.00 75.20 356 VAL B O 1
ATOM 3166 N N . GLY B 1 32 ? 24.602 24.784 9.131 1.00 64.34 357 GLY B N 1
ATOM 3167 C CA . GLY B 1 32 ? 23.415 24.367 9.856 1.00 59.00 357 GLY B CA 1
ATOM 3168 C C . GLY B 1 32 ? 23.325 22.856 9.952 1.00 58.45 357 GLY B C 1
ATOM 3169 O O . GLY B 1 32 ? 24.297 22.152 9.678 1.00 63.67 357 GLY B O 1
ATOM 3173 N N . LEU B 1 33 ? 22.158 22.351 10.339 1.00 54.46 358 LEU B N 1
ATOM 3174 C CA . LEU B 1 33 ? 21.955 20.908 10.421 1.00 56.43 358 LEU B CA 1
ATOM 3175 C C . LEU B 1 33 ? 22.010 20.264 9.043 1.00 57.21 358 LEU B C 1
ATOM 3176 O O . LEU B 1 33 ? 21.368 20.728 8.104 1.00 54.40 358 LEU B O 1
ATOM 3192 N N . SER B 1 34 ? 22.778 19.186 8.933 1.00 55.46 359 SER B N 1
ATOM 3193 C CA . SER B 1 34 ? 22.841 18.418 7.699 1.00 57.09 359 SER B CA 1
ATOM 3194 C C . SER B 1 34 ? 21.540 17.656 7.487 1.00 55.55 359 SER B C 1
ATOM 3195 O O . SER B 1 34 ? 20.653 17.670 8.342 1.00 54.53 359 SER B O 1
ATOM 3203 N N . TYR B 1 35 ? 21.437 16.986 6.345 1.00 52.99 360 TYR B N 1
ATOM 3204 C CA . TYR B 1 35 ? 20.252 16.205 6.023 1.00 52.65 360 TYR B CA 1
ATOM 3205 C C . TYR B 1 35 ? 20.037 15.105 7.059 1.00 54.61 360 TYR B C 1
ATOM 3206 O O . TYR B 1 35 ? 18.935 14.939 7.578 1.00 51.60 360 TYR B O 1
ATOM 3224 N N . SER B 1 36 ? 21.097 14.366 7.366 1.00 52.27 361 SER B N 1
ATOM 3225 C CA . SER B 1 36 ? 21.011 13.253 8.304 1.00 55.52 361 SER B CA 1
ATOM 3226 C C . SER B 1 36 ? 20.657 13.735 9.708 1.00 52.73 361 SER B C 1
ATOM 3227 O O . SER B 1 36 ? 19.869 13.100 10.409 1.00 53.97 361 SER B O 1
ATOM 3235 N N . GLN B 1 37 ? 21.239 14.860 10.111 1.00 50.84 362 GLN B N 1
ATOM 3236 C CA . GLN B 1 37 ? 20.954 15.445 11.416 1.00 53.52 362 GLN B CA 1
ATOM 3237 C C . GLN B 1 37 ? 19.480 15.817 11.520 1.00 56.70 362 GLN B C 1
ATOM 3238 O O . GLN B 1 37 ? 18.853 15.619 12.560 1.00 50.62 362 GLN B O 1
ATOM 3252 N N . THR B 1 38 ? 18.931 16.349 10.432 1.00 57.80 363 THR B N 1
ATOM 3253 C CA . THR B 1 38 ? 17.526 16.739 10.399 1.00 53.10 363 THR B CA 1
ATOM 3254 C C . THR B 1 38 ? 16.632 15.510 10.532 1.00 53.04 363 THR B C 1
ATOM 3255 O O . THR B 1 38 ? 15.628 15.539 11.241 1.00 53.66 363 THR B O 1
ATOM 3266 N N . MET B 1 39 ? 17.004 14.428 9.854 1.00 55.44 364 MET B N 1
ATOM 3267 C CA . MET B 1 39 ? 16.236 13.191 9.923 1.00 57.25 364 MET B CA 1
ATOM 3268 C C . MET B 1 39 ? 16.329 12.590 11.323 1.00 54.98 364 MET B C 1
ATOM 3269 O O . MET B 1 39 ? 15.366 12.009 11.826 1.00 53.96 364 MET B O 1
ATOM 3283 N N . LEU B 1 40 ? 17.492 12.735 11.947 1.00 54.82 365 LEU B N 1
ATOM 3284 C CA . LEU B 1 40 ? 17.679 12.292 13.321 1.00 55.86 365 LEU B CA 1
ATOM 3285 C C . LEU B 1 40 ? 16.774 13.089 14.252 1.00 53.35 365 LEU B C 1
ATOM 3286 O O . LEU B 1 40 ? 16.085 12.520 15.097 1.00 54.07 365 LEU B O 1
ATOM 3302 N N . LEU B 1 41 ? 16.771 14.408 14.081 1.00 51.51 366 LEU B N 1
ATOM 3303 C CA . LEU B 1 41 ? 15.965 15.293 14.915 1.00 52.77 366 LEU B CA 1
ATOM 3304 C C . LEU B 1 41 ? 14.485 14.951 14.806 1.00 55.74 366 LEU B C 1
ATOM 3305 O O . LEU B 1 41 ? 13.762 14.957 15.804 1.00 55.45 366 LEU B O 1
ATOM 3321 N N . LYS B 1 42 ? 14.042 14.651 13.589 1.00 54.51 367 LYS B N 1
ATOM 3322 C CA . LYS B 1 42 ? 12.650 14.297 13.346 1.00 51.53 367 LYS B CA 1
ATOM 3323 C C . LYS B 1 42 ? 12.279 13.024 14.099 1.00 53.30 367 LYS B C 1
ATOM 3324 O O . LYS B 1 42 ? 11.198 12.928 14.680 1.00 57.90 367 LYS B O 1
ATOM 3343 N N . ASP B 1 43 ? 13.187 12.053 14.094 1.00 53.80 368 ASP B N 1
ATOM 3344 C CA . ASP B 1 43 ? 12.981 10.810 14.829 1.00 57.22 368 ASP B CA 1
ATOM 3345 C C . ASP B 1 43 ? 12.916 11.063 16.332 1.00 58.02 368 ASP B C 1
ATOM 3346 O O . ASP B 1 43 ? 12.017 10.570 17.013 1.00 58.31 368 ASP B O 1
ATOM 3355 N N . LEU B 1 44 ? 13.871 11.833 16.843 1.00 57.71 369 LEU B N 1
ATOM 3356 C CA . LEU B 1 44 ? 13.954 12.114 18.274 1.00 55.86 369 LEU B CA 1
ATOM 3357 C C . LEU B 1 44 ? 12.733 12.882 18.773 1.00 55.89 369 LEU B C 1
ATOM 3358 O O . LEU B 1 44 ? 12.293 12.694 19.908 1.00 56.45 369 LEU B O 1
ATOM 3374 N N . MET B 1 45 ? 12.189 13.746 17.922 1.00 55.73 370 MET B N 1
ATOM 3375 C CA . MET B 1 45 ? 11.002 14.519 18.271 1.00 55.45 370 MET B CA 1
ATOM 3376 C C . MET B 1 45 ? 9.817 13.608 18.569 1.00 59.95 370 MET B C 1
ATOM 3377 O O . MET B 1 45 ? 8.857 14.019 19.223 1.00 59.46 370 MET B O 1
ATOM 3391 N N . GLY B 1 46 ? 9.887 12.370 18.088 1.00 58.83 371 GLY B N 1
ATOM 3392 C CA . GLY B 1 46 ? 8.854 11.388 18.357 1.00 60.62 371 GLY B CA 1
ATOM 3393 C C . GLY B 1 46 ? 8.731 11.080 19.838 1.00 66.95 371 GLY B C 1
ATOM 3394 O O . GLY B 1 46 ? 7.701 10.583 20.293 1.00 63.57 371 GLY B O 1
ATOM 3398 N N . GLY B 1 47 ? 9.786 11.379 20.591 1.00 63.48 372 GLY B N 1
ATOM 3399 C CA . GLY B 1 47 ? 9.798 11.150 22.025 1.00 66.83 372 GLY B CA 1
ATOM 3400 C C . GLY B 1 47 ? 9.039 12.211 22.800 1.00 69.65 372 GLY B C 1
ATOM 3401 O O . GLY B 1 47 ? 8.966 12.158 24.029 1.00 72.03 372 GLY B O 1
ATOM 3405 N N . ILE B 1 48 ? 8.479 13.180 22.081 1.00 69.04 373 ILE B N 1
ATOM 3406 C CA . ILE B 1 48 ? 7.675 14.236 22.687 1.00 65.30 373 ILE B CA 1
ATOM 3407 C C . ILE B 1 48 ? 6.194 13.931 22.499 1.00 65.85 373 ILE B C 1
ATOM 3408 O O . ILE B 1 48 ? 5.768 13.557 21.408 1.00 62.46 373 ILE B O 1
ATOM 3424 N N . ASP B 1 49 ? 5.418 14.090 23.566 1.00 59.87 374 ASP B N 1
ATOM 3425 C CA . ASP B 1 49 ? 3.974 13.887 23.507 1.00 57.28 374 ASP B CA 1
ATOM 3426 C C . ASP B 1 49 ? 3.289 15.181 23.054 1.00 64.20 374 ASP B C 1
ATOM 3427 O O . ASP B 1 49 ? 3.292 16.167 23.791 1.00 63.36 374 ASP B O 1
ATOM 3436 N N . PRO B 1 50 ? 2.698 15.188 21.842 1.00 63.59 375 PRO B N 1
ATOM 3437 C CA . PRO B 1 50 ? 2.108 16.436 21.340 1.00 62.47 375 PRO B CA 1
ATOM 3438 C C . PRO B 1 50 ? 0.919 16.921 22.163 1.00 61.93 375 PRO B C 1
ATOM 3439 O O . PRO B 1 50 ? 0.565 18.098 22.087 1.00 65.55 375 PRO B O 1
ATOM 3450 N N . ASN B 1 51 ? 0.315 16.022 22.933 1.00 63.86 376 ASN B N 1
ATOM 3451 C CA . ASN B 1 51 ? -0.891 16.343 23.690 1.00 69.80 376 ASN B CA 1
ATOM 3452 C C . ASN B 1 51 ? -0.620 16.661 25.159 1.00 70.40 376 ASN B C 1
ATOM 3453 O O . ASN B 1 51 ? -1.421 17.330 25.810 1.00 79.01 376 ASN B O 1
ATOM 3464 N N . ALA B 1 52 ? 0.508 16.183 25.676 1.00 66.20 377 ALA B N 1
ATOM 3465 C CA . ALA B 1 52 ? 0.842 16.381 27.083 1.00 67.43 377 ALA B CA 1
ATOM 3466 C C . ALA B 1 52 ? 1.156 17.847 27.373 1.00 65.95 377 ALA B C 1
ATOM 3467 O O . ALA B 1 52 ? 1.614 18.567 26.486 1.00 66.87 377 ALA B O 1
ATOM 3474 N N . PRO B 1 53 ? 0.908 18.297 28.616 1.00 65.67 378 PRO B N 1
ATOM 3475 C CA . PRO B 1 53 ? 1.297 19.663 28.988 1.00 61.90 378 PRO B CA 1
ATOM 3476 C C . PRO B 1 53 ? 2.795 19.879 28.809 1.00 59.87 378 PRO B C 1
ATOM 3477 O O . PRO B 1 53 ? 3.575 18.966 29.085 1.00 59.09 378 PRO B O 1
ATOM 3488 N N . THR B 1 54 ? 3.186 21.065 28.357 1.00 57.39 379 THR B N 1
ATOM 3489 C CA . THR B 1 54 ? 4.580 21.332 28.023 1.00 57.95 379 THR B CA 1
ATOM 3490 C C . THR B 1 54 ? 4.967 22.770 28.338 1.00 60.47 379 THR B C 1
ATOM 3491 O O . THR B 1 54 ? 4.288 23.712 27.930 1.00 61.53 379 THR B O 1
ATOM 3502 N N . TRP B 1 55 ? 6.068 22.923 29.066 1.00 54.68 380 TRP B N 1
ATOM 3503 C CA . TRP B 1 55 ? 6.625 24.234 29.366 1.00 54.07 380 TRP B CA 1
ATOM 3504 C C . TRP B 1 55 ? 7.647 24.632 28.316 1.00 53.71 380 TRP B C 1
ATOM 3505 O O . TRP B 1 55 ? 8.352 23.781 27.776 1.00 54.15 380 TRP B O 1
ATOM 3526 N N . ILE B 1 56 ? 7.725 25.928 28.033 1.00 54.28 381 ILE B N 1
ATOM 3527 C CA . ILE B 1 56 ? 8.798 26.470 27.210 1.00 56.81 381 ILE B CA 1
ATOM 3528 C C . ILE B 1 56 ? 9.341 27.742 27.851 1.00 57.75 381 ILE B C 1
ATOM 3529 O O . ILE B 1 56 ? 8.583 28.561 28.368 1.00 53.80 381 ILE B O 1
ATOM 3545 N N . ASP B 1 57 ? 10.660 27.889 27.823 1.00 52.27 382 ASP B N 1
ATOM 3546 C CA . ASP B 1 57 ? 11.314 29.078 28.349 1.00 55.30 382 ASP B CA 1
ATOM 3547 C C . ASP B 1 57 ? 12.598 29.331 27.575 1.00 52.16 382 ASP B C 1
ATOM 3548 O O . ASP B 1 57 ? 13.235 28.391 27.099 1.00 54.29 382 ASP B O 1
ATOM 3557 N N . ILE B 1 58 ? 12.971 30.600 27.447 1.00 53.79 383 ILE B N 1
ATOM 3558 C CA . ILE B 1 58 ? 14.195 30.970 26.750 1.00 58.62 383 ILE B CA 1
ATOM 3559 C C . ILE B 1 58 ? 14.990 32.006 27.536 1.00 59.90 383 ILE B C 1
ATOM 3560 O O . ILE B 1 58 ? 14.454 32.679 28.416 1.00 60.92 383 ILE B O 1
ATOM 3576 N N . GLU B 1 59 ? 16.275 32.113 27.212 1.00 57.82 384 GLU B N 1
ATOM 3577 C CA . GLU B 1 59 ? 17.121 33.188 27.711 1.00 55.64 384 GLU B CA 1
ATOM 3578 C C . GLU B 1 59 ? 17.696 33.944 26.522 1.00 61.90 384 GLU B C 1
ATOM 3579 O O . GLU B 1 59 ? 18.104 33.339 25.529 1.00 55.45 384 GLU B O 1
ATOM 3591 N N . GLY B 1 60 ? 17.719 35.268 26.631 1.00 63.75 385 GLY B N 1
ATOM 3592 C CA . GLY B 1 60 ? 18.064 36.128 25.515 1.00 63.37 385 GLY B CA 1
ATOM 3593 C C . GLY B 1 60 ? 16.794 36.619 24.850 1.00 66.00 385 GLY B C 1
ATOM 3594 O O . GLY B 1 60 ? 15.717 36.068 25.078 1.00 67.69 385 GLY B O 1
ATOM 3598 N N . ARG B 1 61 ? 16.913 37.658 24.030 1.00 68.57 386 ARG B N 1
ATOM 3599 C CA . ARG B 1 61 ? 15.752 38.237 23.368 1.00 71.33 386 ARG B CA 1
ATOM 3600 C C . ARG B 1 61 ? 15.231 37.317 22.268 1.00 68.59 386 ARG B C 1
ATOM 3601 O O . ARG B 1 61 ? 15.949 36.440 21.785 1.00 64.86 386 ARG B O 1
ATOM 3622 N N . PHE B 1 62 ? 13.978 37.532 21.879 1.00 69.32 387 PHE B N 1
ATOM 3623 C CA . PHE B 1 62 ? 13.294 36.669 20.922 1.00 67.29 387 PHE B CA 1
ATOM 3624 C C . PHE B 1 62 ? 14.043 36.550 19.598 1.00 62.72 387 PHE B C 1
ATOM 3625 O O . PHE B 1 62 ? 14.005 35.506 18.950 1.00 65.05 387 PHE B O 1
ATOM 3642 N N . ASN B 1 63 ? 14.722 37.621 19.201 1.00 62.01 388 ASN B N 1
ATOM 3643 C CA . ASN B 1 63 ? 15.410 37.654 17.917 1.00 64.93 388 ASN B CA 1
ATOM 3644 C C . ASN B 1 63 ? 16.865 37.210 18.012 1.00 59.36 388 ASN B C 1
ATOM 3645 O O . ASN B 1 63 ? 17.579 37.194 17.010 1.00 61.75 388 ASN B O 1
ATOM 3656 N N . ASP B 1 64 ? 17.306 36.852 19.214 1.00 63.37 389 ASP B N 1
ATOM 3657 C CA . ASP B 1 64 ? 18.696 36.459 19.419 1.00 58.15 389 ASP B CA 1
ATOM 3658 C C . ASP B 1 64 ? 18.859 35.622 20.693 1.00 67.50 389 ASP B C 1
ATOM 3659 O O . ASP B 1 64 ? 19.667 35.953 21.561 1.00 59.11 389 ASP B O 1
ATOM 3668 N N . PRO B 1 65 ? 18.094 34.522 20.802 1.00 60.47 390 PRO B N 1
ATOM 3669 C CA . PRO B 1 65 ? 18.131 33.676 22.001 1.00 60.71 390 PRO B CA 1
ATOM 3670 C C . PRO B 1 65 ? 19.433 32.889 22.118 1.00 56.62 390 PRO B C 1
ATOM 3671 O O . PRO B 1 65 ? 20.067 32.616 21.099 1.00 59.25 390 PRO B O 1
ATOM 3682 N N . VAL B 1 66 ? 19.817 32.532 23.341 1.00 58.60 391 VAL B N 1
ATOM 3683 C CA . VAL B 1 66 ? 21.066 31.812 23.573 1.00 55.52 391 VAL B CA 1
ATOM 3684 C C . VAL B 1 66 ? 20.837 30.482 24.288 1.00 53.55 391 VAL B C 1
ATOM 3685 O O . VAL B 1 66 ? 21.725 29.629 24.325 1.00 50.64 391 VAL B O 1
ATOM 3698 N N . GLU B 1 67 ? 19.646 30.308 24.853 1.00 53.43 392 GLU B N 1
ATOM 3699 C CA . GLU B 1 67 ? 19.291 29.056 25.512 1.00 52.10 392 GLU B CA 1
ATOM 3700 C C . GLU B 1 67 ? 17.794 28.798 25.407 1.00 50.82 392 GLU B C 1
ATOM 3701 O O . GLU B 1 67 ? 16.984 29.677 25.697 1.00 51.49 392 GLU B O 1
ATOM 3713 N N . ILE B 1 68 ? 17.438 27.588 24.986 1.00 49.36 393 ILE B N 1
ATOM 3714 C CA . ILE B 1 68 ? 16.041 27.201 24.826 1.00 49.68 393 ILE B CA 1
ATOM 3715 C C . ILE B 1 68 ? 15.776 25.913 25.586 1.00 46.15 393 ILE B C 1
ATOM 3716 O O . ILE B 1 68 ? 16.589 24.988 25.563 1.00 47.01 393 ILE B O 1
ATOM 3732 N N . ALA B 1 69 ? 14.632 25.868 26.259 1.00 47.18 394 ALA B N 1
ATOM 3733 C CA . ALA B 1 69 ? 14.220 24.697 27.016 1.00 50.94 394 ALA B CA 1
ATOM 3734 C C . ALA B 1 69 ? 12.743 24.398 26.782 1.00 51.53 394 ALA B C 1
ATOM 3735 O O . ALA B 1 69 ? 11.902 25.292 26.853 1.00 52.11 394 ALA B O 1
ATOM 3742 N N . ILE B 1 70 ? 12.446 23.135 26.496 1.00 51.84 395 ILE B N 1
ATOM 3743 C CA . ILE B 1 70 ? 11.076 22.667 26.315 1.00 52.29 395 ILE B CA 1
ATOM 3744 C C . ILE B 1 70 ? 10.892 21.436 27.189 1.00 53.26 395 ILE B C 1
ATOM 3745 O O . ILE B 1 70 ? 11.535 20.418 26.959 1.00 59.42 395 ILE B O 1
ATOM 3761 N N . PHE B 1 71 ? 10.011 21.535 28.182 1.00 54.33 396 PHE B N 1
ATOM 3762 C CA . PHE B 1 71 ? 9.926 20.537 29.248 1.00 53.74 396 PHE B CA 1
ATOM 3763 C C . PHE B 1 71 ? 8.526 19.939 29.399 1.00 51.34 396 PHE B C 1
ATOM 3764 O O . PHE B 1 71 ? 7.540 20.668 29.513 1.00 56.34 396 PHE B O 1
ATOM 3781 N N . GLN B 1 72 ? 8.455 18.608 29.393 1.00 52.27 397 GLN B N 1
ATOM 3782 C CA . GLN B 1 72 ? 7.206 17.882 29.625 1.00 56.38 397 GLN B CA 1
ATOM 3783 C C . GLN B 1 72 ? 7.218 17.248 31.017 1.00 61.31 397 GLN B C 1
ATOM 3784 O O . GLN B 1 72 ? 7.864 16.220 31.223 1.00 63.75 397 GLN B O 1
ATOM 3798 N N . PRO B 1 73 ? 6.502 17.853 31.980 1.00 63.48 398 PRO B N 1
ATOM 3799 C CA . PRO B 1 73 ? 6.615 17.411 33.376 1.00 61.76 398 PRO B CA 1
ATOM 3800 C C . PRO B 1 73 ? 5.974 16.061 33.696 1.00 64.63 398 PRO B C 1
ATOM 3801 O O . PRO B 1 73 ? 6.186 15.558 34.797 1.00 71.31 398 PRO B O 1
ATOM 3812 N N . GLN B 1 74 ? 5.213 15.482 32.774 1.00 65.68 399 GLN B N 1
ATOM 3813 C CA . GLN B 1 74 ? 4.521 14.229 33.065 1.00 64.38 399 GLN B CA 1
ATOM 3814 C C . GLN B 1 74 ? 5.418 12.999 32.914 1.00 67.51 399 GLN B C 1
ATOM 3815 O O . GLN B 1 74 ? 5.151 11.963 33.523 1.00 70.56 399 GLN B O 1
ATOM 3829 N N . ASN B 1 75 ? 6.476 13.109 32.112 1.00 64.70 400 ASN B N 1
ATOM 3830 C CA . ASN B 1 75 ? 7.387 11.984 31.894 1.00 61.73 400 ASN B CA 1
ATOM 3831 C C . ASN B 1 75 ? 8.859 12.391 31.886 1.00 63.78 400 ASN B C 1
ATOM 3832 O O . ASN B 1 75 ? 9.733 11.573 31.600 1.00 68.71 400 ASN B O 1
ATOM 3843 N N . GLY B 1 76 ? 9.130 13.656 32.190 1.00 61.14 401 GLY B N 1
ATOM 3844 C CA . GLY B 1 76 ? 10.497 14.131 32.315 1.00 60.85 401 GLY B CA 1
ATOM 3845 C C . GLY B 1 76 ? 11.206 14.353 30.991 1.00 59.97 401 GLY B C 1
ATOM 3846 O O . GLY B 1 76 ? 12.372 14.751 30.968 1.00 54.05 401 GLY B O 1
ATOM 3850 N N . GLN B 1 77 ? 10.512 14.095 29.887 1.00 59.07 402 GLN B N 1
ATOM 3851 C CA . GLN B 1 77 ? 11.073 14.333 28.561 1.00 59.31 402 GLN B CA 1
ATOM 3852 C C . GLN B 1 77 ? 11.223 15.828 28.316 1.00 51.97 402 GLN B C 1
ATOM 3853 O O . GLN B 1 77 ? 10.292 16.595 28.563 1.00 54.88 402 GLN B O 1
ATOM 3867 N N . PHE B 1 78 ? 12.390 16.249 27.836 1.00 53.17 403 PHE B N 1
ATOM 3868 C CA . PHE B 1 78 ? 12.581 17.656 27.501 1.00 55.12 403 PHE B CA 1
ATOM 3869 C C . PHE B 1 78 ? 13.585 17.884 26.374 1.00 53.46 403 PHE B C 1
ATOM 3870 O O . PHE B 1 78 ? 14.339 16.987 25.999 1.00 54.47 403 PHE B O 1
ATOM 3887 N N . ILE B 1 79 ? 13.553 19.096 25.826 1.00 51.55 404 ILE B N 1
ATOM 3888 C CA . ILE B 1 79 ? 14.504 19.537 24.815 1.00 48.65 404 ILE B CA 1
ATOM 3889 C C . ILE B 1 79 ? 15.286 20.717 25.369 1.00 47.75 404 ILE B C 1
ATOM 3890 O O . ILE B 1 79 ? 14.696 21.690 25.830 1.00 51.68 404 ILE B O 1
ATOM 3906 N N . HIS B 1 80 ? 16.610 20.630 25.321 1.00 50.35 405 HIS B N 1
ATOM 3907 C CA . HIS B 1 80 ? 17.465 21.660 25.897 1.00 52.81 405 HIS B CA 1
ATOM 3908 C C . HIS B 1 80 ? 18.712 21.844 25.046 1.00 48.85 405 HIS B C 1
ATOM 3909 O O . HIS B 1 80 ? 19.405 20.877 24.728 1.00 53.42 405 HIS B O 1
ATOM 3923 N N . PHE B 1 81 ? 18.988 23.086 24.669 1.00 49.74 406 PHE B N 1
ATOM 3924 C CA . PHE B 1 81 ? 20.141 23.382 23.830 1.00 51.94 406 PHE B CA 1
ATOM 3925 C C . PHE B 1 81 ? 20.463 24.871 23.856 1.00 48.77 406 PHE B C 1
ATOM 3926 O O . PHE B 1 81 ? 19.690 25.675 24.379 1.00 47.44 406 PHE B O 1
ATOM 3943 N N . TYR B 1 82 ? 21.611 25.222 23.284 1.00 52.57 407 TYR B N 1
ATOM 3944 C CA . TYR B 1 82 ? 22.130 26.584 23.336 1.00 50.89 407 TYR B CA 1
ATOM 3945 C C . TYR B 1 82 ? 22.344 27.166 21.945 1.00 53.29 407 TYR B C 1
ATOM 3946 O O . TYR B 1 82 ? 22.292 26.449 20.945 1.00 54.08 407 TYR B O 1
ATOM 3964 N N . ARG B 1 83 ? 22.593 28.471 21.897 1.00 53.29 408 ARG B N 1
ATOM 3965 C CA . ARG B 1 83 ? 22.860 29.166 20.643 1.00 55.91 408 ARG B CA 1
ATOM 3966 C C . ARG B 1 83 ? 23.822 30.325 20.868 1.00 55.65 408 ARG B C 1
ATOM 3967 O O . ARG B 1 83 ? 23.725 31.039 21.865 1.00 58.68 408 ARG B O 1
ATOM 3988 N N . GLU B 1 84 ? 24.748 30.506 19.933 1.00 58.76 409 GLU B N 1
ATOM 3989 C CA . GLU B 1 84 ? 25.686 31.618 19.987 1.00 61.79 409 GLU B CA 1
ATOM 3990 C C . GLU B 1 84 ? 24.977 32.911 19.576 1.00 62.74 409 GLU B C 1
ATOM 3991 O O . GLU B 1 84 ? 24.305 32.943 18.547 1.00 64.25 409 GLU B O 1
ATOM 4003 N N . PRO B 1 85 ? 25.128 33.983 20.374 1.00 61.27 410 PRO B N 1
ATOM 4004 C CA . PRO B 1 85 ? 24.424 35.233 20.068 1.00 63.46 410 PRO B CA 1
ATOM 4005 C C . PRO B 1 85 ? 25.090 36.034 18.955 1.00 62.57 410 PRO B C 1
ATOM 4006 O O . PRO B 1 85 ? 26.303 35.939 18.771 1.00 61.56 410 PRO B O 1
ATOM 4017 N N . VAL B 1 86 ? 24.295 36.816 18.228 1.00 71.17 411 VAL B N 1
ATOM 4018 C CA . VAL B 1 86 ? 24.811 37.684 17.174 1.00 69.48 411 VAL B CA 1
ATOM 4019 C C . VAL B 1 86 ? 25.245 39.018 17.768 1.00 63.43 411 VAL B C 1
ATOM 4020 O O . VAL B 1 86 ? 26.305 39.544 17.432 1.00 63.63 411 VAL B O 1
ATOM 4033 N N . ASP B 1 87 ? 24.408 39.559 18.649 1.00 67.40 412 ASP B N 1
ATOM 4034 C CA . ASP B 1 87 ? 24.712 40.801 19.351 1.00 68.07 412 ASP B CA 1
ATOM 4035 C C . ASP B 1 87 ? 25.479 40.494 20.634 1.00 68.51 412 ASP B C 1
ATOM 4036 O O . ASP B 1 87 ? 24.882 40.186 21.666 1.00 67.88 412 ASP B O 1
ATOM 4045 N N . GLN B 1 88 ? 26.803 40.580 20.566 1.00 67.16 413 GLN B N 1
ATOM 4046 C CA . GLN B 1 88 ? 27.642 40.272 21.718 1.00 73.14 413 GLN B CA 1
ATOM 4047 C C . GLN B 1 88 ? 27.528 41.353 22.788 1.00 73.86 413 GLN B C 1
ATOM 4048 O O . GLN B 1 88 ? 27.692 41.079 23.977 1.00 73.87 413 GLN B O 1
ATOM 4062 N N . LYS B 1 89 ? 27.242 42.579 22.361 1.00 71.16 414 LYS B N 1
ATOM 4063 C CA . LYS B 1 89 ? 27.119 43.700 23.284 1.00 75.81 414 LYS B CA 1
ATOM 4064 C C . LYS B 1 89 ? 25.890 43.527 24.171 1.00 75.30 414 LYS B C 1
ATOM 4065 O O . LYS B 1 89 ? 25.932 43.807 25.369 1.00 79.33 414 LYS B O 1
ATOM 4084 N N . GLN B 1 90 ? 24.798 43.057 23.576 1.00 73.55 415 GLN B N 1
ATOM 4085 C CA . GLN B 1 90 ? 23.566 42.800 24.315 1.00 73.67 415 GLN B CA 1
ATOM 4086 C C . GLN B 1 90 ? 23.716 41.570 25.208 1.00 70.27 415 GLN B C 1
ATOM 4087 O O . GLN B 1 90 ? 23.164 41.518 26.307 1.00 71.46 415 GLN B O 1
ATOM 4101 N N . PHE B 1 91 ? 24.469 40.584 24.729 1.00 69.25 416 PHE B N 1
ATOM 4102 C CA . PHE B 1 91 ? 24.670 39.342 25.468 1.00 69.43 416 PHE B CA 1
ATOM 4103 C C . PHE B 1 91 ? 25.429 39.581 26.769 1.00 67.53 416 PHE B C 1
ATOM 4104 O O . PHE B 1 91 ? 25.137 38.957 27.789 1.00 65.48 416 PHE B O 1
ATOM 4121 N N . LYS B 1 92 ? 26.403 40.484 26.724 1.00 70.20 417 LYS B N 1
ATOM 4122 C CA . LYS B 1 92 ? 27.197 40.822 27.901 1.00 72.13 417 LYS B CA 1
ATOM 4123 C C . LYS B 1 92 ? 26.307 41.363 29.014 1.00 71.93 417 LYS B C 1
ATOM 4124 O O . LYS B 1 92 ? 26.513 41.058 30.188 1.00 72.60 417 LYS B O 1
ATOM 4143 N N . GLN B 1 93 ? 25.316 42.163 28.636 1.00 73.90 418 GLN B N 1
ATOM 4144 C CA . GLN B 1 93 ? 24.388 42.740 29.600 1.00 71.32 418 GLN B CA 1
ATOM 4145 C C . GLN B 1 93 ? 23.433 41.683 30.141 1.00 71.74 418 GLN B C 1
ATOM 4146 O O . GLN B 1 93 ? 23.149 41.649 31.338 1.00 67.32 418 GLN B O 1
ATOM 4160 N N . ASP B 1 94 ? 22.937 40.825 29.255 1.00 71.09 419 ASP B N 1
ATOM 4161 C CA . ASP B 1 94 ? 22.051 39.741 29.662 1.00 65.50 419 ASP B CA 1
ATOM 4162 C C . ASP B 1 94 ? 22.774 38.819 30.636 1.00 63.53 419 ASP B C 1
ATOM 4163 O O . ASP B 1 94 ? 22.184 38.326 31.597 1.00 64.86 419 ASP B O 1
ATOM 4172 N N . SER B 1 95 ? 24.058 38.595 30.383 1.00 63.92 420 SER B N 1
ATOM 4173 C CA . SER B 1 95 ? 24.866 37.752 31.253 1.00 62.25 420 SER B CA 1
ATOM 4174 C C . SER B 1 95 ? 24.987 38.373 32.642 1.00 62.00 420 SER B C 1
ATOM 4175 O O . SER B 1 95 ? 24.758 37.707 33.649 1.00 60.91 420 SER B O 1
ATOM 4183 N N . LYS B 1 96 ? 25.331 39.655 32.687 1.00 64.42 421 LYS B N 1
ATOM 4184 C CA . LYS B 1 96 ? 25.555 40.348 33.953 1.00 68.41 421 LYS B CA 1
ATOM 4185 C C . LYS B 1 96 ? 24.293 40.478 34.803 1.00 69.57 421 LYS B C 1
ATOM 4186 O O . LYS B 1 96 ? 24.382 40.623 36.022 1.00 70.19 421 LYS B O 1
ATOM 4205 N N . TYR B 1 97 ? 23.125 40.421 34.166 1.00 69.41 422 TYR B N 1
ATOM 4206 C CA . TYR B 1 97 ? 21.869 40.711 34.858 1.00 70.18 422 TYR B CA 1
ATOM 4207 C C . TYR B 1 97 ? 20.794 39.631 34.721 1.00 71.01 422 TYR B C 1
ATOM 4208 O O . TYR B 1 97 ? 19.685 39.810 35.226 1.00 68.03 422 TYR B O 1
ATOM 4226 N N . SER B 1 98 ? 21.105 38.520 34.053 1.00 70.65 423 SER B N 1
ATOM 4227 C CA . SER B 1 98 ? 20.121 37.446 33.898 1.00 63.58 423 SER B CA 1
ATOM 4228 C C . SER B 1 98 ? 20.713 36.038 33.984 1.00 64.61 423 SER B C 1
ATOM 4229 O O . SER B 1 98 ? 20.520 35.350 34.987 1.00 64.87 423 SER B O 1
ATOM 4237 N N . HIS B 1 99 ? 21.419 35.603 32.942 1.00 62.73 424 HIS B N 1
ATOM 4238 C CA . HIS B 1 99 ? 21.797 34.193 32.828 1.00 61.50 424 HIS B CA 1
ATOM 4239 C C . HIS B 1 99 ? 23.259 33.900 33.180 1.00 59.00 424 HIS B C 1
ATOM 4240 O O . HIS B 1 99 ? 23.606 32.757 33.473 1.00 60.48 424 HIS B O 1
ATOM 4254 N N . GLY B 1 100 ? 24.111 34.921 33.157 1.00 60.37 425 GLY B N 1
ATOM 4255 C CA . GLY B 1 100 ? 25.502 34.760 33.549 1.00 61.87 425 GLY B CA 1
ATOM 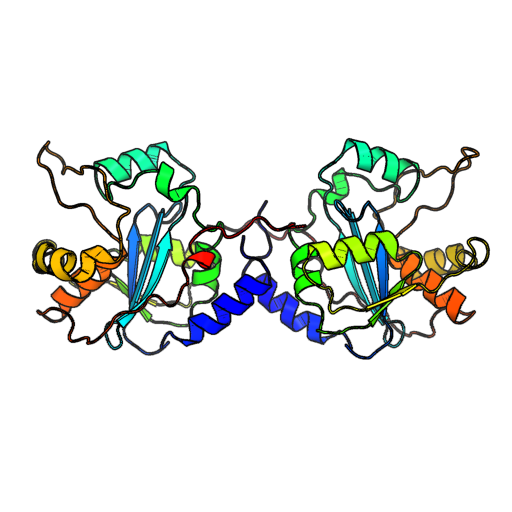4256 C C . GLY B 1 100 ? 26.283 33.749 32.730 1.00 61.00 425 GLY B C 1
ATOM 4257 O O . GLY B 1 100 ? 27.161 33.064 33.253 1.00 58.17 425 GLY B O 1
ATOM 4261 N N . MET B 1 101 ? 25.976 33.662 31.441 1.00 60.64 426 MET B N 1
ATOM 4262 C CA . MET B 1 101 ? 26.651 32.716 30.562 1.00 57.32 426 MET B CA 1
ATOM 4263 C C . MET B 1 101 ? 27.934 33.312 29.993 1.00 59.67 426 MET B C 1
ATOM 4264 O O . MET B 1 101 ? 28.113 34.531 29.979 1.00 57.45 426 MET B O 1
ATOM 4278 N N . ASP B 1 102 ? 28.818 32.435 29.525 1.00 64.26 427 ASP B N 1
ATOM 4279 C CA . ASP B 1 102 ? 30.094 32.836 28.944 1.00 62.41 427 ASP B CA 1
ATOM 4280 C C . ASP B 1 102 ? 30.077 32.594 27.439 1.00 62.57 427 ASP B C 1
ATOM 4281 O O . ASP B 1 102 ? 29.786 31.488 26.983 1.00 64.04 427 ASP B O 1
ATOM 4290 N N . LEU B 1 103 ? 30.396 33.635 26.677 1.00 64.95 428 LEU B N 1
ATOM 4291 C CA . LEU B 1 103 ? 30.372 33.570 25.220 1.00 66.20 428 LEU B CA 1
ATOM 4292 C C . LEU B 1 103 ? 31.292 32.473 24.687 1.00 70.04 428 LEU B C 1
ATOM 4293 O O . LEU B 1 103 ? 31.070 31.937 23.602 1.00 70.65 428 LEU B O 1
ATOM 4309 N N . ALA B 1 104 ? 32.322 32.142 25.459 1.00 71.38 429 ALA B N 1
ATOM 4310 C CA . ALA B 1 104 ? 33.301 31.141 25.050 1.00 70.56 429 ALA B CA 1
ATOM 4311 C C . ALA B 1 104 ? 32.703 29.736 25.033 1.00 68.71 429 ALA B C 1
ATOM 4312 O O . ALA B 1 104 ? 33.130 28.882 24.256 1.00 75.23 429 ALA B O 1
ATOM 4319 N N . ASP B 1 105 ? 31.716 29.503 25.892 1.00 62.72 430 ASP B N 1
ATOM 4320 C CA . ASP B 1 105 ? 31.096 28.188 26.008 1.00 64.28 430 ASP B CA 1
ATOM 4321 C C . ASP B 1 105 ? 30.120 27.909 24.869 1.00 64.37 430 ASP B C 1
ATOM 4322 O O . ASP B 1 105 ? 29.748 26.760 24.631 1.00 68.08 430 ASP B O 1
ATOM 4331 N N . LEU B 1 106 ? 29.713 28.960 24.165 1.00 67.25 431 LEU B N 1
ATOM 4332 C CA . LEU B 1 106 ? 28.668 28.850 23.152 1.00 73.37 431 LEU B CA 1
ATOM 4333 C C . LEU B 1 106 ? 29.218 28.728 21.733 1.00 68.18 431 LEU B C 1
ATOM 4334 O O . LEU B 1 106 ? 28.460 28.513 20.789 1.00 69.34 431 LEU B O 1
ATOM 4350 N N . PHE B 1 107 ? 30.531 28.859 21.581 1.00 71.87 432 PHE B N 1
ATOM 4351 C CA . PHE B 1 107 ? 31.144 28.812 20.258 1.00 74.55 432 PHE B CA 1
ATOM 4352 C C . PHE B 1 107 ? 31.041 27.430 19.617 1.00 72.64 432 PHE B C 1
ATOM 4353 O O . PHE B 1 107 ? 31.170 27.302 18.401 1.00 75.79 432 PHE B O 1
ATOM 4370 N N . ASN B 1 108 ? 30.810 26.404 20.431 1.00 70.65 433 ASN B N 1
ATOM 4371 C CA . ASN B 1 108 ? 30.699 25.035 19.929 1.00 73.19 433 ASN B CA 1
ATOM 4372 C C . ASN B 1 108 ? 29.251 24.585 19.758 1.00 68.69 433 ASN B C 1
ATOM 4373 O O . ASN B 1 108 ? 28.988 23.425 19.436 1.00 63.09 433 ASN B O 1
ATOM 4384 N N . ALA B 1 109 ? 28.314 25.502 19.977 1.00 63.63 434 ALA B N 1
ATOM 4385 C CA . ALA B 1 109 ? 26.899 25.204 19.797 1.00 56.49 434 ALA B CA 1
ATOM 4386 C C . ALA B 1 109 ? 26.600 24.914 18.330 1.00 58.29 434 ALA B C 1
ATOM 4387 O O . ALA B 1 109 ? 27.092 25.611 17.444 1.00 59.62 434 ALA B O 1
ATOM 4394 N N . GLN B 1 110 ? 25.796 23.883 18.081 1.00 55.21 435 GLN B N 1
ATOM 4395 C CA . GLN B 1 110 ? 25.421 23.509 16.719 1.00 56.19 435 GLN B CA 1
ATOM 4396 C C . GLN B 1 110 ? 24.586 24.614 16.070 1.00 54.87 435 GLN B C 1
ATOM 4397 O O . GLN B 1 110 ? 23.471 24.886 16.516 1.00 58.28 435 GLN B O 1
ATOM 4411 N N . PRO B 1 111 ? 25.119 25.260 15.016 1.00 57.89 436 PRO B N 1
ATOM 4412 C CA . PRO B 1 111 ? 24.340 26.330 14.382 1.00 56.93 436 PRO B CA 1
ATOM 4413 C C . PRO B 1 111 ? 23.048 25.833 13.741 1.00 60.97 436 PRO B C 1
ATOM 4414 O O . PRO B 1 111 ? 23.003 24.712 13.232 1.00 59.31 436 PRO B O 1
ATOM 4425 N N . GLY B 1 112 ? 22.011 26.665 13.777 1.00 56.60 437 GLY B N 1
ATOM 4426 C CA . GLY B 1 112 ? 20.758 26.369 13.105 1.00 56.12 437 GLY B CA 1
ATOM 4427 C C . GLY B 1 112 ? 19.847 25.419 13.859 1.00 57.11 437 GLY B C 1
ATOM 4428 O O . GLY B 1 112 ? 18.773 25.068 13.370 1.00 53.49 437 GLY B O 1
ATOM 4432 N N . LEU B 1 113 ? 20.263 25.007 15.052 1.00 55.01 438 LEU B N 1
ATOM 4433 C CA . LEU B 1 113 ? 19.497 24.037 15.827 1.00 49.58 438 LEU B CA 1
ATOM 4434 C C . LEU B 1 113 ? 18.162 24.621 16.282 1.00 49.69 438 LEU B C 1
ATOM 4435 O O . LEU B 1 113 ? 17.151 23.922 16.310 1.00 51.73 438 LEU B O 1
ATOM 4451 N N . THR B 1 114 ? 18.162 25.905 16.626 1.00 52.25 439 THR B N 1
ATOM 4452 C CA . THR B 1 114 ? 16.955 26.578 17.097 1.00 49.08 439 THR B CA 1
ATOM 4453 C C . THR B 1 114 ? 15.849 26.553 16.042 1.00 51.17 439 THR B C 1
ATOM 4454 O O . THR B 1 114 ? 14.709 26.195 16.337 1.00 53.26 439 THR B O 1
ATOM 4465 N N . SER B 1 115 ? 16.186 26.937 14.816 1.00 53.49 440 SER B N 1
ATOM 4466 C CA . SER B 1 115 ? 15.213 26.945 13.728 1.00 54.33 440 SER B CA 1
ATOM 4467 C C . SER B 1 115 ? 14.728 25.536 13.416 1.00 50.94 440 SER B C 1
ATOM 4468 O O . SER B 1 115 ? 13.536 25.317 13.200 1.00 55.69 440 SER B O 1
ATOM 4476 N N . SER B 1 116 ? 15.654 24.583 13.395 1.00 51.11 441 SER B N 1
ATOM 4477 C CA . SER B 1 116 ? 15.317 23.194 13.100 1.00 51.54 441 SER B CA 1
ATOM 4478 C C . SER B 1 116 ? 14.372 22.603 14.145 1.00 53.07 441 SER B C 1
ATOM 4479 O O . SER B 1 116 ? 13.360 21.994 13.796 1.00 56.25 441 SER B O 1
ATOM 4487 N N . VAL B 1 117 ? 14.708 22.777 15.421 1.00 52.66 442 VAL B N 1
ATOM 4488 C CA . VAL B 1 117 ? 13.879 22.256 16.506 1.00 48.23 442 VAL B CA 1
ATOM 4489 C C . VAL B 1 117 ? 12.476 22.850 16.445 1.00 48.53 442 VAL B C 1
ATOM 4490 O O . VAL B 1 117 ? 11.486 22.122 16.510 1.00 49.00 442 VAL B O 1
ATOM 4503 N N . ILE B 1 118 ? 12.394 24.171 16.323 1.00 48.07 443 ILE B N 1
ATOM 4504 C CA . ILE B 1 118 ? 11.105 24.850 16.271 1.00 51.95 443 ILE B CA 1
ATOM 4505 C C . ILE B 1 118 ? 10.330 24.409 15.030 1.00 53.34 443 ILE B C 1
ATOM 4506 O O . ILE B 1 118 ? 9.104 24.296 15.060 1.00 51.27 443 ILE B O 1
ATOM 4522 N N . GLY B 1 119 ? 11.049 24.144 13.945 1.00 51.80 444 GLY B N 1
ATOM 4523 C CA . GLY B 1 119 ? 10.428 23.645 12.733 1.00 53.08 444 GLY B CA 1
ATOM 4524 C C . GLY B 1 119 ? 9.904 22.231 12.910 1.00 55.21 444 GLY B C 1
ATOM 4525 O O . GLY B 1 119 ? 8.954 21.826 12.242 1.00 48.97 444 GLY B O 1
ATOM 4529 N N . ALA B 1 120 ? 10.515 21.487 13.828 1.00 52.81 445 ALA B N 1
ATOM 4530 C CA . ALA B 1 120 ? 10.184 20.078 14.031 1.00 51.20 445 ALA B CA 1
ATOM 4531 C C . ALA B 1 120 ? 9.064 19.857 15.049 1.00 50.44 445 ALA B C 1
ATOM 4532 O O . ALA B 1 120 ? 8.585 18.736 15.209 1.00 51.10 445 ALA B O 1
ATOM 4539 N N . LEU B 1 121 ? 8.652 20.913 15.741 1.00 53.28 446 LEU B N 1
ATOM 4540 C CA . LEU B 1 121 ? 7.605 20.786 16.749 1.00 54.46 446 LEU B CA 1
ATOM 4541 C C . LEU B 1 121 ? 6.285 20.345 16.109 1.00 55.87 446 LEU B C 1
ATOM 4542 O O . LEU B 1 121 ? 5.977 20.752 14.991 1.00 57.22 446 LEU B O 1
ATOM 4558 N N . PRO B 1 122 ? 5.502 19.506 16.813 1.00 59.39 447 PRO B N 1
ATOM 4559 C CA . PRO B 1 122 ? 4.222 19.059 16.250 1.00 56.12 447 PRO B CA 1
ATOM 4560 C C . PRO B 1 122 ? 3.261 20.212 15.995 1.00 59.96 447 PRO B C 1
ATOM 4561 O O . PRO B 1 122 ? 3.292 21.216 16.706 1.00 59.11 447 PRO B O 1
ATOM 4572 N N . GLN B 1 123 ? 2.407 20.057 14.991 1.00 61.32 448 GLN B N 1
ATOM 4573 C CA . GLN B 1 123 ? 1.462 21.099 14.622 1.00 60.58 448 GLN B CA 1
ATOM 4574 C C . GLN B 1 123 ? 0.376 21.272 15.683 1.00 58.61 448 GLN B C 1
ATOM 4575 O O . GLN B 1 123 ? -0.174 20.292 16.183 1.00 55.25 448 GLN B O 1
ATOM 4589 N N . GLY B 1 124 ? 0.076 22.522 16.021 1.00 51.93 449 GLY B N 1
ATOM 4590 C CA . GLY B 1 124 ? -1.018 22.831 16.925 1.00 59.03 449 GLY B CA 1
ATOM 4591 C C . GLY B 1 124 ? -0.732 22.514 18.381 1.00 63.08 449 GLY B C 1
ATOM 4592 O O . GLY B 1 124 ? -1.655 22.369 19.182 1.00 67.13 449 GLY B O 1
ATOM 4596 N N . MET B 1 125 ? 0.547 22.414 18.729 1.00 57.41 450 MET B N 1
ATOM 4597 C CA . MET B 1 125 ? 0.940 22.069 20.090 1.00 64.19 450 MET B CA 1
ATOM 4598 C C . MET B 1 125 ? 0.724 23.244 21.041 1.00 61.63 450 MET B C 1
ATOM 4599 O O . MET B 1 125 ? 0.895 24.402 20.660 1.00 62.80 450 MET B O 1
ATOM 4613 N N . VAL B 1 126 ? 0.345 22.935 22.278 1.00 60.76 451 VAL B N 1
ATOM 4614 C CA . VAL B 1 126 ? 0.100 23.954 23.294 1.00 64.04 451 VAL B CA 1
ATOM 4615 C C . VAL B 1 126 ? 1.254 24.000 24.292 1.00 62.97 451 VAL B C 1
ATOM 4616 O O . VAL B 1 126 ? 1.535 23.012 24.972 1.00 59.44 451 VAL B O 1
ATOM 4629 N N . LEU B 1 127 ? 1.917 25.151 24.370 1.00 60.96 452 LEU B N 1
ATOM 4630 C CA . LEU B 1 127 ? 3.034 25.347 25.290 1.00 64.34 452 LEU B CA 1
ATOM 4631 C C . LEU B 1 127 ? 2.672 26.346 26.386 1.00 68.89 452 LEU B C 1
ATOM 4632 O O . LEU B 1 127 ? 1.968 27.324 26.135 1.00 64.60 452 LEU B O 1
ATOM 4648 N N . SER B 1 128 ? 3.161 26.091 27.597 1.00 67.10 453 SER B N 1
ATOM 4649 C CA . SER B 1 128 ? 2.945 26.986 28.732 1.00 65.14 453 SER B CA 1
ATOM 4650 C C . SER B 1 128 ? 4.226 27.752 29.043 1.00 64.91 453 SER B C 1
ATOM 4651 O O . SER B 1 128 ? 5.325 27.248 28.815 1.00 66.14 453 SER B O 1
ATOM 4659 N N . CYS B 1 129 ? 4.088 28.969 29.561 1.00 66.64 454 CYS B N 1
ATOM 4660 C CA . CYS B 1 129 ? 5.253 29.800 29.843 1.00 68.88 454 CYS B CA 1
ATOM 4661 C C . CYS B 1 129 ? 4.961 30.929 30.829 1.00 69.28 454 CYS B C 1
ATOM 4662 O O . CYS B 1 129 ? 3.807 31.203 31.157 1.00 72.60 454 CYS B O 1
ATOM 4670 N N . GLN B 1 130 ? 6.032 31.569 31.292 1.00 71.64 455 GLN B N 1
ATOM 4671 C CA . GLN B 1 130 ? 5.955 32.736 32.167 1.00 70.24 455 GLN B CA 1
ATOM 4672 C C . GLN B 1 130 ? 6.428 33.964 31.397 1.00 72.29 455 GLN B C 1
ATOM 4673 O O . GLN B 1 130 ? 7.630 34.204 31.277 1.00 72.58 455 GLN B O 1
ATOM 4687 N N . GLY B 1 131 ? 5.480 34.736 30.875 1.00 74.85 456 GLY B N 1
ATOM 4688 C CA . GLY B 1 131 ? 5.796 35.856 30.007 1.00 75.95 456 GLY B CA 1
ATOM 4689 C C . GLY B 1 131 ? 5.875 35.390 28.566 1.00 77.42 456 GLY B C 1
ATOM 4690 O O . GLY B 1 131 ? 6.914 34.905 28.118 1.00 83.51 456 GLY B O 1
ATOM 4694 N N . SER B 1 132 ? 4.772 35.544 27.839 1.00 82.42 457 SER B N 1
ATOM 4695 C CA . SER B 1 132 ? 4.637 34.965 26.506 1.00 74.52 457 SER B CA 1
ATOM 4696 C C . SER B 1 132 ? 4.933 35.953 25.380 1.00 74.46 457 SER B C 1
ATOM 4697 O O . SER B 1 132 ? 4.852 35.594 24.206 1.00 74.10 457 SER B O 1
ATOM 4705 N N . ASP B 1 133 ? 5.277 37.188 25.730 1.00 73.42 458 ASP B N 1
ATOM 4706 C CA . ASP B 1 133 ? 5.500 38.226 24.727 1.00 74.69 458 ASP B CA 1
ATOM 4707 C C . ASP B 1 133 ? 6.649 37.877 23.783 1.00 76.02 458 ASP B C 1
ATOM 4708 O O . ASP B 1 133 ? 6.480 37.884 22.564 1.00 71.51 458 ASP B O 1
ATOM 4717 N N . ASP B 1 134 ? 7.814 37.571 24.345 1.00 74.65 459 ASP B N 1
ATOM 4718 C CA . ASP B 1 134 ? 8.996 37.294 23.535 1.00 70.23 459 ASP B CA 1
ATOM 4719 C C . ASP B 1 134 ? 8.903 35.951 22.815 1.00 66.71 459 ASP B C 1
ATOM 4720 O O . ASP B 1 134 ? 9.327 35.829 21.666 1.00 66.66 459 ASP B O 1
ATOM 4729 N N . ILE B 1 135 ? 8.352 34.945 23.486 1.00 63.89 460 ILE B N 1
ATOM 4730 C CA . ILE B 1 135 ? 8.269 33.608 22.910 1.00 64.71 460 ILE B CA 1
ATOM 4731 C C . ILE B 1 135 ? 7.291 33.581 21.737 1.00 68.61 460 ILE B C 1
ATOM 4732 O O . ILE B 1 135 ? 7.503 32.854 20.768 1.00 63.04 460 ILE B O 1
ATOM 4748 N N . ARG B 1 136 ? 6.227 34.375 21.818 1.00 65.87 461 ARG B N 1
ATOM 4749 C CA . ARG B 1 136 ? 5.277 34.471 20.715 1.00 66.70 461 ARG B CA 1
ATOM 4750 C C . ARG B 1 136 ? 5.971 35.066 19.495 1.00 63.75 461 ARG B C 1
ATOM 4751 O O . ARG B 1 136 ? 5.822 34.567 18.381 1.00 61.09 461 ARG B O 1
ATOM 4772 N N . LYS B 1 137 ? 6.741 36.125 19.715 1.00 63.28 462 LYS B N 1
ATOM 4773 C CA . LYS B 1 137 ? 7.493 36.757 18.639 1.00 64.58 462 LYS B CA 1
ATOM 4774 C C . LYS B 1 137 ? 8.491 35.782 18.022 1.00 69.94 462 LYS B C 1
ATOM 4775 O O . LYS B 1 137 ? 8.737 35.815 16.815 1.00 66.98 462 LYS B O 1
ATOM 4794 N N . LEU B 1 138 ? 9.060 34.913 18.852 1.00 64.57 463 LEU B N 1
ATOM 4795 C CA . LEU B 1 138 ? 10.024 33.924 18.379 1.00 65.87 463 LEU B CA 1
ATOM 4796 C C . LEU B 1 138 ? 9.352 32.882 17.490 1.00 59.82 463 LEU B C 1
ATOM 4797 O O . LEU B 1 138 ? 9.853 32.560 16.414 1.00 59.71 463 LEU B O 1
ATOM 4813 N N . LEU B 1 139 ? 8.222 32.354 17.947 1.00 57.71 464 LEU B N 1
ATOM 4814 C CA . LEU B 1 139 ? 7.502 31.338 17.190 1.00 58.85 464 LEU B CA 1
ATOM 4815 C C . LEU B 1 139 ? 6.964 31.907 15.880 1.00 63.11 464 LEU B C 1
ATOM 4816 O 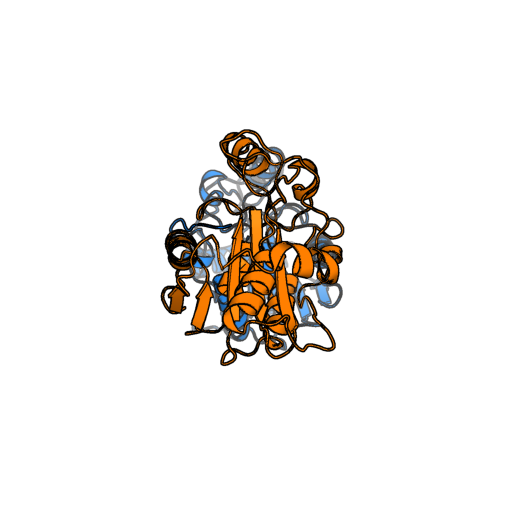O . LEU B 1 139 ? 7.026 31.251 14.838 1.00 57.60 464 LEU B O 1
ATOM 4832 N N . ASP B 1 140 ? 6.445 33.129 15.931 1.00 61.45 465 ASP B N 1
ATOM 4833 C CA . ASP B 1 140 ? 5.900 33.771 14.740 1.00 62.17 465 ASP B CA 1
ATOM 4834 C C . ASP B 1 140 ? 6.992 34.032 13.709 1.00 61.30 465 ASP B C 1
ATOM 4835 O O . ASP B 1 140 ? 6.759 33.909 12.508 1.00 62.67 465 ASP B O 1
ATOM 4844 N N . SER B 1 141 ? 8.184 34.384 14.181 1.00 57.04 466 SER B N 1
ATOM 4845 C CA . SER B 1 141 ? 9.309 34.639 13.288 1.00 55.46 466 SER B CA 1
ATOM 4846 C C . SER B 1 141 ? 9.721 33.366 12.553 1.00 60.22 466 SER B C 1
ATOM 4847 O O . SER B 1 141 ? 10.418 33.427 11.541 1.00 59.64 466 SER B O 1
ATOM 4855 N N . GLN B 1 142 ? 9.295 32.219 13.078 1.00 58.43 467 GLN B N 1
ATOM 4856 C CA . GLN B 1 142 ? 9.579 30.924 12.465 1.00 58.67 467 GLN B CA 1
ATOM 4857 C C . GLN B 1 142 ? 8.331 30.344 11.805 1.00 58.66 467 GLN B C 1
ATOM 4858 O O . GLN B 1 142 ? 8.282 29.154 11.493 1.00 57.90 467 GLN B O 1
ATOM 4872 N N . ASN B 1 143 ? 7.326 31.191 11.602 1.00 59.69 468 ASN B N 1
ATOM 4873 C CA . ASN B 1 143 ? 6.072 30.789 10.970 1.00 61.14 468 ASN B CA 1
ATOM 4874 C C . ASN B 1 143 ? 5.385 29.638 11.696 1.00 60.14 468 ASN B C 1
ATOM 4875 O O . ASN B 1 143 ? 4.891 28.704 11.065 1.00 53.97 468 ASN B O 1
ATOM 4886 N N . ARG B 1 144 ? 5.354 29.711 13.025 1.00 55.33 469 ARG B N 1
ATOM 4887 C CA . ARG B 1 144 ? 4.643 28.722 13.832 1.00 59.97 469 ARG B CA 1
ATOM 4888 C C . ARG B 1 144 ? 3.526 29.381 14.636 1.00 61.35 469 ARG B C 1
ATOM 4889 O O . ARG B 1 144 ? 3.474 29.264 15.861 1.00 56.42 469 ARG B O 1
ATOM 4910 N N . LYS B 1 145 ? 2.629 30.070 13.938 1.00 59.02 470 LYS B N 1
ATOM 4911 C CA . LYS B 1 145 ? 1.471 30.682 14.578 1.00 56.44 470 LYS B CA 1
ATOM 4912 C C . LYS B 1 145 ? 0.440 29.621 14.954 1.00 58.48 470 LYS B C 1
ATOM 4913 O O . LYS B 1 145 ? -0.554 29.916 15.617 1.00 65.03 470 LYS B O 1
ATOM 4932 N N . ASP B 1 146 ? 0.684 28.387 14.526 1.00 56.53 471 ASP B N 1
ATOM 4933 C CA . ASP B 1 146 ? -0.176 27.262 14.872 1.00 58.13 471 ASP B CA 1
ATOM 4934 C C . ASP B 1 146 ? 0.036 26.827 16.318 1.00 57.52 471 ASP B C 1
ATOM 4935 O O . ASP B 1 146 ? -0.856 26.250 16.937 1.00 61.10 471 ASP B O 1
ATOM 4944 N N . ILE B 1 147 ? 1.226 27.098 16.846 1.00 59.78 472 ILE B N 1
ATOM 4945 C CA . ILE B 1 147 ? 1.565 26.726 18.216 1.00 57.79 472 ILE B CA 1
ATOM 4946 C C . ILE B 1 147 ? 0.977 27.734 19.193 1.00 57.41 472 ILE B C 1
ATOM 4947 O O . ILE B 1 147 ? 1.202 28.938 19.071 1.00 56.89 472 ILE B O 1
ATOM 4963 N N . LYS B 1 148 ? 0.227 27.228 20.166 1.00 63.75 473 LYS B N 1
ATOM 4964 C CA . LYS B 1 148 ? -0.457 28.074 21.134 1.00 66.81 473 LYS B CA 1
ATOM 4965 C C . LYS B 1 148 ? 0.360 28.263 22.411 1.00 66.96 473 LYS B C 1
ATOM 4966 O O . LYS B 1 148 ? 0.991 27.325 22.900 1.00 65.27 473 LYS B O 1
ATOM 4985 N N . LEU B 1 149 ? 0.325 29.481 22.946 1.00 65.55 474 LEU B N 1
ATOM 4986 C CA . LEU B 1 149 ? 1.029 29.813 24.181 1.00 67.53 474 LEU B CA 1
ATOM 4987 C C . LEU B 1 149 ? 0.066 30.121 25.324 1.00 66.14 474 LEU B C 1
ATOM 4988 O O . LEU B 1 149 ? -0.834 30.949 25.185 1.00 68.43 474 LEU B O 1
ATOM 5004 N N . ILE B 1 150 ? 0.272 29.447 26.452 1.00 67.92 475 ILE B N 1
ATOM 5005 C CA . ILE B 1 150 ? -0.456 29.742 27.681 1.00 65.46 475 ILE B CA 1
ATOM 5006 C C . ILE B 1 150 ? 0.455 30.506 28.630 1.00 67.24 475 ILE B C 1
ATOM 5007 O O . ILE B 1 150 ? 1.454 29.969 29.107 1.00 69.95 475 ILE B O 1
ATOM 5023 N N . ASP B 1 151 ? 0.113 31.761 28.897 1.00 70.20 476 ASP B N 1
ATOM 5024 C CA . ASP B 1 151 ? 0.872 32.570 29.840 1.00 73.07 476 ASP B CA 1
ATOM 5025 C C . ASP B 1 151 ? 0.376 32.301 31.258 1.00 76.26 476 ASP B C 1
ATOM 5026 O O . ASP B 1 151 ? -0.563 32.940 31.728 1.00 82.69 476 ASP B O 1
ATOM 5035 N N . VAL B 1 152 ? 1.009 31.345 31.931 1.00 80.46 477 VAL B N 1
ATOM 5036 C CA . VAL B 1 152 ? 0.664 31.024 33.311 1.00 81.39 477 VAL B CA 1
ATOM 5037 C C . VAL B 1 152 ? 1.154 32.149 34.218 1.00 93.82 477 VAL B C 1
ATOM 5038 O O . VAL B 1 152 ? 2.184 32.026 34.878 1.00 92.75 477 VAL B O 1
ATOM 5051 N N . GLU B 1 153 ? 0.404 33.246 34.238 1.00 94.62 478 GLU B N 1
ATOM 5052 C CA . GLU B 1 153 ? 0.811 34.453 34.952 1.00 100.23 478 GLU B CA 1
ATOM 5053 C C . GLU B 1 153 ? 0.947 34.231 36.456 1.00 97.85 478 GLU B C 1
ATOM 5054 O O . GLU B 1 153 ? -0.037 34.267 37.194 1.00 97.40 478 GLU B O 1
ATOM 5066 N N . MET B 1 154 ? 2.183 34.002 36.892 1.00 99.72 479 MET B N 1
ATOM 5067 C CA . MET B 1 154 ? 2.511 33.884 38.309 1.00 96.43 479 MET B CA 1
ATOM 5068 C C . MET B 1 154 ? 3.154 35.173 38.802 1.00 105.53 479 MET B C 1
ATOM 5069 O O . MET B 1 154 ? 3.740 35.919 38.016 1.00 102.73 479 MET B O 1
ATOM 5083 N N . THR B 1 155 ? 3.048 35.432 40.101 1.00 110.29 480 THR B N 1
ATOM 5084 C CA . THR B 1 155 ? 3.700 36.593 40.694 1.00 109.88 480 THR B CA 1
ATOM 5085 C C . THR B 1 155 ? 5.169 36.269 40.948 1.00 105.95 480 THR B C 1
ATOM 5086 O O . THR B 1 155 ? 5.519 35.123 41.233 1.00 104.95 480 THR B O 1
ATOM 5097 N N . ARG B 1 156 ? 6.025 37.281 40.839 1.00 105.10 481 ARG B N 1
ATOM 5098 C CA . ARG B 1 156 ? 7.468 37.087 40.947 1.00 103.23 481 ARG B CA 1
ATOM 5099 C C . ARG B 1 156 ? 7.881 36.532 42.308 1.00 108.21 481 ARG B C 1
ATOM 5100 O O . ARG B 1 156 ? 8.961 35.957 42.446 1.00 107.54 481 ARG B O 1
ATOM 5104 N N . GLU B 1 157 ? 7.021 36.697 43.308 1.00 104.92 482 GLU B N 1
ATOM 5105 C CA . GLU B 1 157 ? 7.322 36.228 44.656 1.00 104.17 482 GLU B CA 1
ATOM 5106 C C . GLU B 1 157 ? 6.908 34.772 44.849 1.00 101.58 482 GLU B C 1
ATOM 5107 O O . GLU B 1 157 ? 7.342 34.118 45.797 1.00 106.18 482 GLU B O 1
ATOM 5111 N N . ALA B 1 158 ? 6.072 34.268 43.946 1.00 101.27 483 ALA B N 1
ATOM 5112 C CA . ALA B 1 158 ? 5.574 32.900 44.039 1.00 107.48 483 ALA B CA 1
ATOM 5113 C C . ALA B 1 158 ? 6.310 31.989 43.065 1.00 105.98 483 ALA B C 1
ATOM 5114 O O . ALA B 1 158 ? 6.565 30.821 43.363 1.00 95.97 483 ALA B O 1
ATOM 5121 N N . SER B 1 159 ? 6.646 32.534 41.901 1.00 111.25 484 SER B N 1
ATOM 5122 C CA . SER B 1 159 ? 7.299 31.767 40.848 1.00 109.54 484 SER B CA 1
ATOM 5123 C C . SER B 1 159 ? 8.663 31.246 41.283 1.00 102.97 484 SER B C 1
ATOM 5124 O O . SER B 1 159 ? 9.031 30.118 40.960 1.00 104.67 484 SER B O 1
ATOM 5132 N N . ARG B 1 160 ? 9.405 32.066 42.021 1.00 93.97 485 ARG B N 1
ATOM 5133 C CA . ARG B 1 160 ? 10.768 31.722 42.414 1.00 89.34 485 ARG B CA 1
ATOM 5134 C C . ARG B 1 160 ? 10.841 31.143 43.826 1.00 85.53 485 ARG B C 1
ATOM 5135 O O . ARG B 1 160 ? 11.864 31.265 44.498 1.00 90.28 485 ARG B O 1
ATOM 5139 N N . GLU B 1 161 ? 9.759 30.511 44.273 1.00 85.56 486 GLU B N 1
ATOM 5140 C CA . GLU B 1 161 ? 9.736 29.885 45.592 1.00 87.47 486 GLU B CA 1
ATOM 5141 C C . GLU B 1 161 ? 10.621 28.645 45.623 1.00 80.78 486 GLU B C 1
ATOM 5142 O O . GLU B 1 161 ? 11.334 28.404 46.597 1.00 76.50 486 GLU B O 1
ATOM 5154 N N . TYR B 1 162 ? 10.564 27.862 44.550 1.00 80.45 487 TYR B N 1
ATOM 5155 C CA . TYR B 1 162 ? 11.282 26.594 44.476 1.00 64.27 487 TYR B CA 1
ATOM 5156 C C . TYR B 1 162 ? 12.630 26.731 43.775 1.00 64.94 487 TYR B C 1
ATOM 5157 O O . TYR B 1 162 ? 13.261 25.730 43.438 1.00 68.92 487 TYR B O 1
ATOM 5175 N N . GLU B 1 163 ? 13.071 27.969 43.571 1.00 67.93 488 GLU B N 1
ATOM 5176 C CA . GLU B 1 163 ? 14.313 28.239 42.853 1.00 63.30 488 GLU B CA 1
ATOM 5177 C C . GLU B 1 163 ? 15.485 27.446 43.423 1.00 63.84 488 GLU B C 1
ATOM 5178 O O . GLU B 1 163 ? 16.176 26.738 42.692 1.00 63.54 488 GLU B O 1
ATOM 5190 N N . ASP B 1 164 ? 15.698 27.554 44.730 1.00 59.71 489 ASP B N 1
ATOM 5191 C CA . ASP B 1 164 ? 16.808 26.867 45.376 1.00 60.04 489 ASP B CA 1
ATOM 5192 C C . ASP B 1 164 ? 16.662 25.352 45.262 1.00 59.09 489 ASP B C 1
ATOM 5193 O O . ASP B 1 164 ? 17.617 24.661 44.918 1.00 65.33 489 ASP B O 1
ATOM 5202 N N . LYS B 1 165 ? 15.464 24.844 45.534 1.00 51.62 490 LYS B N 1
ATOM 5203 C CA . LYS B 1 165 ? 15.209 23.406 45.507 1.00 54.72 490 LYS B CA 1
ATOM 5204 C C . LYS B 1 165 ? 15.440 22.793 44.122 1.00 64.05 490 LYS B C 1
ATOM 5205 O O . LYS B 1 165 ? 15.973 21.688 44.007 1.00 60.04 490 LYS B O 1
ATOM 5224 N N . VAL B 1 166 ? 15.035 23.504 43.074 1.00 58.12 491 VAL B N 1
ATOM 5225 C CA . VAL B 1 166 ? 15.214 23.009 41.711 1.00 58.76 491 VAL B CA 1
ATOM 5226 C C . VAL B 1 166 ? 16.697 22.954 41.361 1.00 55.76 491 VAL B C 1
ATOM 5227 O O . VAL B 1 166 ? 17.190 21.927 40.895 1.00 55.12 491 VAL B O 1
ATOM 5240 N N . TRP B 1 167 ? 17.403 24.059 41.588 1.00 56.01 492 TRP B N 1
ATOM 5241 C CA . TRP B 1 167 ? 18.843 24.106 41.357 1.00 58.25 492 TRP B CA 1
ATOM 5242 C C . TRP B 1 167 ? 19.545 23.019 42.159 1.00 61.13 492 TRP B C 1
ATOM 5243 O O . TRP B 1 167 ? 20.546 22.450 41.721 1.00 57.88 492 TRP B O 1
ATOM 5264 N N . ASP B 1 168 ? 18.999 22.738 43.335 1.00 60.94 493 ASP B N 1
ATOM 5265 C CA . ASP B 1 168 ? 19.550 21.737 44.235 1.00 62.67 493 ASP B CA 1
ATOM 5266 C C . ASP B 1 168 ? 19.536 20.353 43.595 1.00 64.73 493 ASP B C 1
ATOM 5267 O O . ASP B 1 168 ? 20.542 19.643 43.597 1.00 62.55 493 ASP B O 1
ATOM 5276 N N . LYS B 1 169 ? 18.391 19.992 43.028 1.00 56.71 494 LYS B N 1
ATOM 5277 C CA . LYS B 1 169 ? 18.156 18.637 42.548 1.00 58.81 494 LYS B CA 1
ATOM 5278 C C . LYS B 1 169 ? 18.515 18.456 41.072 1.00 59.59 494 LYS B C 1
ATOM 5279 O O . LYS B 1 169 ? 19.003 17.397 40.676 1.00 60.56 494 LYS B O 1
ATOM 5298 N N . TYR B 1 170 ? 18.281 19.492 40.269 1.00 54.57 495 TYR B N 1
ATOM 5299 C CA . TYR B 1 170 ? 18.403 19.391 38.814 1.00 58.02 495 TYR B CA 1
ATOM 5300 C C . TYR B 1 170 ? 19.501 20.278 38.226 1.00 62.34 495 TYR B C 1
ATOM 5301 O O . TYR B 1 170 ? 19.676 20.325 37.006 1.00 58.40 495 TYR B O 1
ATOM 5319 N N . GLY B 1 171 ? 20.237 20.975 39.086 1.00 56.31 496 GLY B N 1
ATOM 5320 C CA . GLY B 1 171 ? 21.267 21.898 38.639 1.00 51.90 496 GLY B CA 1
ATOM 5321 C C . GLY B 1 171 ? 22.370 21.240 37.832 1.00 57.42 496 GLY B C 1
ATOM 5322 O O . GLY B 1 171 ? 23.066 21.901 37.059 1.00 59.25 496 GLY B O 1
ATOM 5326 N N . TRP B 1 172 ? 22.532 19.933 38.006 1.00 54.70 497 TRP B N 1
ATOM 5327 C CA . TRP B 1 172 ? 23.578 19.196 37.306 1.00 55.02 497 TRP B CA 1
ATOM 5328 C C . TRP B 1 172 ? 23.324 19.132 35.801 1.00 55.75 497 TRP B C 1
ATOM 5329 O O . TRP B 1 172 ? 24.218 18.786 35.030 1.00 55.05 497 TRP B O 1
ATOM 5350 N N . LEU B 1 173 ? 22.108 19.473 35.386 1.00 55.57 498 LEU B N 1
ATOM 5351 C CA . LEU B 1 173 ? 21.729 19.386 33.980 1.00 52.60 498 LEU B CA 1
ATOM 5352 C C . LEU B 1 173 ? 22.264 20.547 33.145 1.00 56.88 498 LEU B C 1
ATOM 5353 O O . LEU B 1 173 ? 22.249 20.482 31.917 1.00 54.70 498 LEU B O 1
ATOM 5369 N N . CYS B 1 174 ? 22.736 21.605 33.801 1.00 53.69 499 CYS B N 1
ATOM 5370 C CA . CYS B 1 174 ? 23.281 22.755 33.084 1.00 51.47 499 CYS B CA 1
ATOM 5371 C C . CYS B 1 174 ? 24.362 23.463 33.893 1.00 56.66 499 CYS B C 1
ATOM 5372 O O . CYS B 1 174 ? 24.106 23.956 34.992 1.00 57.53 499 CYS B O 1
ATOM 5379 N N . LYS B 1 175 ? 25.569 23.511 33.334 1.00 55.50 500 LYS B N 1
ATOM 5380 C CA . LYS B 1 175 ? 26.715 24.134 33.991 1.00 62.42 500 LYS B CA 1
ATOM 5381 C C . LYS B 1 175 ? 27.218 25.340 33.201 1.00 57.60 500 LYS B C 1
ATOM 5382 O O . LYS B 1 175 ? 28.398 25.685 33.263 1.00 58.59 500 LYS B O 1
ATOM 5401 N N . MET B 1 176 ? 26.315 25.984 32.468 1.00 53.54 501 MET B N 1
ATOM 5402 C CA . MET B 1 176 ? 26.684 27.084 31.580 1.00 58.47 501 MET B CA 1
ATOM 5403 C C . MET B 1 176 ? 26.642 28.441 32.277 1.00 58.54 501 MET B C 1
ATOM 5404 O O . MET B 1 176 ? 27.182 29.425 31.769 1.00 59.68 501 MET B O 1
ATOM 5418 N N . HIS B 1 177 ? 25.999 28.488 33.438 1.00 58.34 502 HIS B N 1
ATOM 5419 C CA . HIS B 1 177 ? 25.779 29.742 34.148 1.00 60.79 502 HIS B CA 1
ATOM 5420 C C . HIS B 1 177 ? 26.834 29.946 35.233 1.00 62.44 502 HIS B C 1
ATOM 5421 O O . HIS B 1 177 ? 26.567 29.785 36.424 1.00 58.73 502 HIS B O 1
ATOM 5435 N N . THR B 1 178 ? 28.036 30.311 34.795 1.00 64.91 503 THR B N 1
ATOM 5436 C CA . THR B 1 178 ? 29.196 30.414 35.673 1.00 68.14 503 THR B CA 1
ATOM 5437 C C . THR B 1 178 ? 29.521 31.859 36.041 1.00 67.21 503 THR B C 1
ATOM 5438 O O . THR B 1 178 ? 30.322 32.110 36.940 1.00 67.92 503 THR B O 1
ATOM 5449 N N . GLY B 1 179 ? 28.905 32.806 35.341 1.00 68.25 504 GLY B N 1
ATOM 5450 C CA . GLY B 1 179 ? 29.144 34.216 35.590 1.00 66.14 504 GLY B CA 1
ATOM 5451 C C . GLY B 1 179 ? 28.322 34.755 36.747 1.00 63.76 504 GLY B C 1
ATOM 5452 O O . GLY B 1 179 ? 27.273 34.206 37.087 1.00 60.37 504 GLY B O 1
ATOM 5456 N N . ILE B 1 180 ? 28.802 35.839 37.350 1.00 67.75 505 ILE B N 1
ATOM 5457 C CA . ILE B 1 180 ? 28.104 36.478 38.461 1.00 66.89 505 ILE B CA 1
ATOM 5458 C C . ILE B 1 180 ? 26.962 37.346 37.944 1.00 63.45 505 ILE B C 1
ATOM 5459 O O . ILE B 1 180 ? 27.154 38.171 37.051 1.00 63.84 505 ILE B O 1
ATOM 5475 N N . VAL B 1 181 ? 25.778 37.152 38.519 1.00 67.14 506 VAL B N 1
ATOM 5476 C CA . VAL B 1 181 ? 24.594 37.927 38.157 1.00 68.88 506 VAL B CA 1
ATOM 5477 C C . VAL B 1 181 ? 24.159 38.798 39.333 1.00 70.22 506 VAL B C 1
ATOM 5478 O O . VAL B 1 181 ? 24.082 38.323 40.465 1.00 67.69 506 VAL B O 1
ATOM 5491 N N . ARG B 1 182 ? 23.874 40.068 39.050 1.00 72.00 507 ARG B N 1
ATOM 5492 C CA . ARG B 1 182 ? 23.448 41.023 40.071 1.00 75.52 507 ARG B CA 1
ATOM 5493 C C . ARG B 1 182 ? 22.071 41.600 39.752 1.00 80.56 507 ARG B C 1
ATOM 5494 O O . ARG B 1 182 ? 21.676 41.673 38.588 1.00 75.68 507 ARG B O 1
A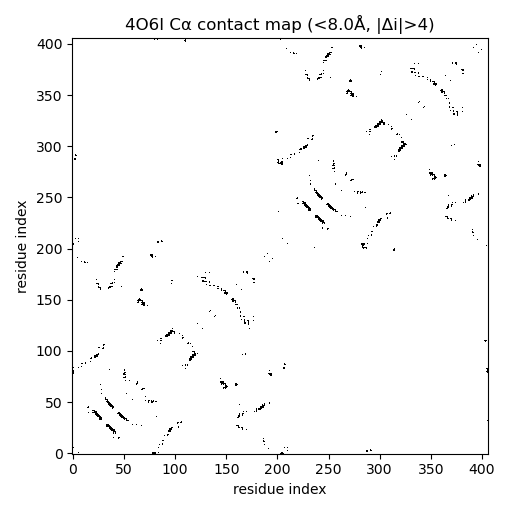TOM 5515 N N . ASP B 1 183 ? 21.350 42.014 40.793 1.00 80.81 508 ASP B N 1
ATOM 5516 C CA . ASP B 1 183 ? 20.040 42.643 40.630 1.00 82.93 508 ASP B CA 1
ATOM 5517 C C . ASP B 1 183 ? 20.159 44.168 40.700 1.00 87.79 508 ASP B C 1
ATOM 5518 O O . ASP B 1 183 ? 21.263 44.712 40.670 1.00 87.01 508 ASP B O 1
ATOM 5527 N N . LYS B 1 184 ? 19.018 44.848 40.789 1.00 89.62 509 LYS B N 1
ATOM 5528 C CA . LYS B 1 184 ? 18.987 46.305 40.884 1.00 93.11 509 LYS B CA 1
ATOM 5529 C C . LYS B 1 184 ? 19.787 46.810 42.084 1.00 97.91 509 LYS B C 1
ATOM 5530 O O . LYS B 1 184 ? 20.483 47.821 41.994 1.00 96.52 509 LYS B O 1
ATOM 5549 N N . LYS B 1 185 ? 19.687 46.098 43.202 1.00 94.51 510 LYS B N 1
ATOM 5550 C CA . LYS B 1 185 ? 20.410 46.467 44.417 1.00 94.41 510 LYS B CA 1
ATOM 5551 C C . LYS B 1 185 ? 21.874 46.027 44.361 1.00 90.74 510 LYS B C 1
ATOM 5552 O O . LYS B 1 185 ? 22.577 46.072 45.370 1.00 91.60 510 LYS B O 1
ATOM 5571 N N . LYS B 1 186 ? 22.319 45.597 43.182 1.00 87.24 511 LYS B N 1
ATOM 5572 C CA . LYS B 1 186 ? 23.677 45.092 42.981 1.00 83.55 511 LYS B CA 1
ATOM 5573 C C . LYS B 1 186 ? 23.975 43.894 43.881 1.00 78.74 511 LYS B C 1
ATOM 5574 O O . LYS B 1 186 ? 25.134 43.530 44.082 1.00 80.82 511 LYS B O 1
ATOM 5593 N N . LYS B 1 187 ? 22.924 43.277 44.413 1.00 77.53 512 LYS B N 1
ATOM 5594 C CA . LYS B 1 187 ? 23.070 42.067 45.208 1.00 74.67 512 LYS B CA 1
ATOM 5595 C C . LYS B 1 187 ? 23.234 40.873 44.279 1.00 79.61 512 LYS B C 1
ATOM 5596 O O . LYS B 1 187 ? 22.505 40.741 43.296 1.00 77.55 512 LYS B O 1
ATOM 5600 N N . GLU B 1 188 ? 24.195 40.010 44.584 1.00 75.31 513 GLU B N 1
ATOM 5601 C CA . GLU B 1 188 ? 24.430 38.823 43.772 1.00 78.35 513 GLU B CA 1
ATOM 5602 C C . GLU B 1 188 ? 23.270 37.844 43.916 1.00 79.40 513 GLU B C 1
ATOM 5603 O O . GLU B 1 188 ? 22.921 37.443 45.027 1.00 75.69 513 GLU B O 1
ATOM 5615 N N . ILE B 1 189 ? 22.677 37.472 42.785 1.00 74.44 514 ILE B N 1
ATOM 5616 C CA . ILE B 1 189 ? 21.525 36.576 42.765 1.00 69.93 514 ILE B CA 1
ATOM 5617 C C . ILE B 1 189 ? 21.806 35.326 41.937 1.00 72.42 514 ILE B C 1
ATOM 5618 O O . ILE B 1 189 ? 22.797 35.261 41.206 1.00 69.09 514 ILE B O 1
ATOM 5634 N N . THR B 1 190 ? 20.924 34.339 42.054 1.00 64.51 515 THR B N 1
ATOM 5635 C CA . THR B 1 190 ? 21.060 33.096 41.309 1.00 68.79 515 THR B CA 1
ATOM 5636 C C . THR B 1 190 ? 20.811 33.340 39.818 1.00 62.79 515 THR B C 1
ATOM 5637 O O . THR B 1 190 ? 19.829 33.989 39.455 1.00 61.58 515 THR B O 1
ATOM 5648 N N . PRO B 1 191 ? 21.700 32.829 38.947 1.00 65.75 516 PRO B N 1
ATOM 5649 C CA . PRO B 1 191 ? 21.473 33.019 37.509 1.00 59.61 516 PRO B CA 1
ATOM 5650 C C . PRO B 1 191 ? 20.213 32.313 37.016 1.00 56.15 516 PRO B C 1
ATOM 5651 O O . PRO B 1 191 ? 19.731 31.388 37.670 1.00 59.25 516 PRO B O 1
ATOM 5662 N N . HIS B 1 192 ? 19.693 32.749 35.872 1.00 61.02 517 HIS B N 1
ATOM 5663 C CA . HIS B 1 192 ? 18.495 32.151 35.290 1.00 64.19 517 HIS B CA 1
ATOM 5664 C C . HIS B 1 192 ? 18.841 31.161 34.182 1.00 57.17 517 HIS B C 1
ATOM 5665 O O . HIS B 1 192 ? 19.539 31.502 33.227 1.00 58.25 517 HIS B O 1
ATOM 5679 N N . CYS B 1 193 ? 18.351 29.933 34.331 1.00 61.35 518 CYS B N 1
ATOM 5680 C CA . CYS B 1 193 ? 18.492 28.897 33.310 1.00 58.15 518 CYS B CA 1
ATOM 5681 C C . CYS B 1 193 ? 17.128 28.576 32.715 1.00 53.72 518 CYS B C 1
ATOM 5682 O O . CYS B 1 193 ? 16.145 28.437 33.443 1.00 54.33 518 CYS B O 1
ATOM 5689 N N . ALA B 1 194 ? 17.068 28.460 31.392 1.00 56.49 519 ALA B N 1
ATOM 5690 C CA . ALA B 1 194 ? 15.808 28.174 30.718 1.00 51.26 519 ALA B CA 1
ATOM 5691 C C . ALA B 1 194 ? 15.226 26.848 31.196 1.00 52.59 519 ALA B C 1
ATOM 5692 O O . ALA B 1 194 ? 14.020 26.736 31.421 1.00 55.97 519 ALA B O 1
ATOM 5699 N N . LEU B 1 195 ? 16.086 25.848 31.360 1.00 54.35 520 LEU B N 1
ATOM 5700 C CA . LEU B 1 195 ? 15.642 24.526 31.789 1.00 53.73 520 LEU B CA 1
ATOM 5701 C C . LEU B 1 195 ? 15.200 24.533 33.250 1.00 51.51 520 LEU B C 1
ATOM 5702 O O . LEU B 1 195 ? 14.172 23.951 33.596 1.00 50.81 520 LEU B O 1
ATOM 5718 N N . MET B 1 196 ? 15.978 25.185 34.108 1.00 51.57 521 MET B N 1
ATOM 5719 C CA . MET B 1 196 ? 15.632 25.264 35.523 1.00 57.36 521 MET B CA 1
ATOM 5720 C C . MET B 1 196 ? 14.324 26.031 35.701 1.00 54.48 521 MET B C 1
ATOM 5721 O O . MET B 1 196 ? 13.468 25.630 36.487 1.00 53.09 521 MET B O 1
ATOM 5735 N N . ASP B 1 197 ? 14.171 27.124 34.957 1.00 61.12 522 ASP B N 1
ATOM 5736 C CA . ASP B 1 197 ? 12.951 27.926 35.013 1.00 57.10 522 ASP B CA 1
ATOM 5737 C C . ASP B 1 197 ? 11.718 27.085 34.685 1.00 57.98 522 ASP B C 1
ATOM 5738 O O . ASP B 1 197 ? 10.688 27.210 35.344 1.00 59.56 522 ASP B O 1
ATOM 5747 N N . CYS B 1 198 ? 11.825 26.235 33.667 1.00 63.84 523 CYS B N 1
ATOM 5748 C CA . CYS B 1 198 ? 10.723 25.352 33.294 1.00 56.46 523 CYS B CA 1
ATOM 5749 C C . CYS B 1 198 ? 10.313 24.480 34.480 1.00 57.39 523 CYS B C 1
ATOM 5750 O O . CYS B 1 198 ? 9.129 24.359 34.797 1.00 57.76 523 CYS B O 1
ATOM 5758 N N . ILE B 1 199 ? 11.299 23.884 35.140 1.00 54.08 524 ILE B N 1
ATOM 5759 C CA . ILE B 1 199 ? 11.038 23.009 36.277 1.00 61.14 524 ILE B CA 1
ATOM 5760 C C . ILE B 1 199 ? 10.542 23.828 37.469 1.00 57.57 524 ILE B C 1
ATOM 5761 O O . ILE B 1 199 ? 9.686 23.376 38.229 1.00 58.59 524 ILE B O 1
ATOM 5777 N N . ILE B 1 200 ? 11.078 25.035 37.618 1.00 58.46 525 ILE B N 1
ATOM 5778 C CA . ILE B 1 200 ? 10.669 25.938 38.690 1.00 60.82 525 ILE B CA 1
ATOM 5779 C C . ILE B 1 200 ? 9.197 26.314 38.551 1.00 67.22 525 ILE B C 1
ATOM 5780 O O . ILE B 1 200 ? 8.439 26.257 39.519 1.00 67.44 525 ILE B O 1
ATOM 5796 N N . PHE B 1 201 ? 8.795 26.697 37.344 1.00 62.64 526 PHE B N 1
ATOM 5797 C CA . PHE B 1 201 ? 7.423 27.131 37.106 1.00 62.28 526 PHE B CA 1
ATOM 5798 C C . PHE B 1 201 ? 6.443 25.974 37.265 1.00 62.65 526 PHE B C 1
ATOM 5799 O O . PHE B 1 201 ? 5.318 26.165 37.723 1.00 66.16 526 PHE B O 1
ATOM 5816 N N . GLU B 1 202 ? 6.870 24.774 36.888 1.00 61.95 527 GLU B N 1
ATOM 5817 C CA . GLU B 1 202 ? 6.047 23.585 37.075 1.00 63.75 527 GLU B CA 1
ATOM 5818 C C . GLU B 1 202 ? 5.833 23.333 38.562 1.00 70.54 527 GLU B C 1
ATOM 5819 O O . GLU B 1 202 ? 4.732 22.988 38.992 1.00 67.73 527 GLU B O 1
ATOM 5831 N N . SER B 1 203 ? 6.893 23.510 39.342 1.00 67.15 528 SER B N 1
ATOM 5832 C CA . SER B 1 203 ? 6.830 23.271 40.777 1.00 79.41 528 SER B CA 1
ATOM 5833 C C . SER B 1 203 ? 5.839 24.216 41.444 1.00 74.30 528 SER B C 1
ATOM 5834 O O . SER B 1 203 ? 5.040 23.801 42.282 1.00 76.09 528 SER B O 1
ATOM 5842 N N . ALA B 1 204 ? 5.888 25.485 41.055 1.00 70.68 529 ALA B N 1
ATOM 5843 C CA . ALA B 1 204 ? 4.992 26.491 41.608 1.00 69.65 529 ALA B CA 1
ATOM 5844 C C . ALA B 1 204 ? 3.542 26.207 41.229 1.00 74.70 529 ALA B C 1
ATOM 5845 O O . ALA B 1 204 ? 2.635 26.388 42.040 1.00 75.67 529 ALA B O 1
ATOM 5852 N N . SER B 1 205 ? 3.328 25.756 39.997 1.00 74.16 530 SER B N 1
ATOM 5853 C CA . SER B 1 205 ? 1.978 25.518 39.495 1.00 73.97 530 SER B CA 1
ATOM 5854 C C . SER B 1 205 ? 1.319 24.335 40.200 1.00 73.97 530 SER B C 1
ATOM 5855 O O . SER B 1 205 ? 0.093 24.240 40.246 1.00 78.21 530 SER B O 1
ATOM 5863 N N . LYS B 1 206 ? 2.139 23.439 40.742 1.00 72.13 531 LYS B N 1
ATOM 5864 C CA . LYS B 1 206 ? 1.645 22.248 41.428 1.00 76.81 531 LYS B CA 1
ATOM 5865 C C . LYS B 1 206 ? 1.928 22.304 42.930 1.00 79.98 531 LYS B C 1
ATOM 5866 O O . LYS B 1 206 ? 1.540 21.402 43.674 1.00 72.47 531 LYS B O 1
ATOM 5885 N N . ALA B 1 207 ? 2.605 23.363 43.365 1.00 78.37 532 ALA B N 1
ATOM 5886 C CA . ALA B 1 207 ? 2.961 23.545 44.771 1.00 79.59 532 ALA B CA 1
ATOM 5887 C C . ALA B 1 207 ? 3.803 22.381 45.294 1.00 80.42 532 ALA B C 1
ATOM 5888 O O . ALA B 1 207 ? 3.748 22.047 46.477 1.00 77.44 532 ALA B O 1
ATOM 5895 N N . ARG B 1 208 ? 4.585 21.774 44.405 1.00 78.51 533 ARG B N 1
ATOM 5896 C CA . ARG B 1 208 ? 5.490 20.692 44.782 1.00 76.10 533 ARG B CA 1
ATOM 5897 C C . ARG B 1 208 ? 6.451 20.373 43.642 1.00 78.54 533 ARG B C 1
ATOM 5898 O O . ARG B 1 208 ? 6.108 20.541 42.472 1.00 77.27 533 ARG B O 1
ATOM 5919 N N . LEU B 1 209 ? 7.649 19.908 43.985 1.00 74.70 534 LEU B N 1
ATOM 5920 C CA . LEU B 1 209 ? 8.609 19.477 42.977 1.00 73.59 534 LEU B CA 1
ATOM 5921 C C . LEU B 1 209 ? 8.024 18.316 42.176 1.00 78.65 534 LEU B C 1
ATOM 5922 O O . LEU B 1 209 ? 7.227 17.542 42.708 1.00 74.81 534 LEU B O 1
ATOM 5938 N N . PRO B 1 210 ? 8.411 18.191 40.894 1.00 73.45 535 PRO B N 1
ATOM 5939 C CA . PRO B 1 210 ? 7.849 17.131 40.048 1.00 73.93 535 PRO B CA 1
ATOM 5940 C C . PRO B 1 210 ? 8.056 15.733 40.620 1.00 69.95 535 PRO B C 1
ATOM 5941 O O . PRO B 1 210 ? 9.146 15.414 41.095 1.00 70.56 535 PRO B O 1
ATOM 5952 N N . ASP B 1 211 ? 7.010 14.914 40.574 1.00 73.93 536 ASP B N 1
ATOM 5953 C CA . ASP B 1 211 ? 7.107 13.520 40.984 1.00 83.11 536 ASP B CA 1
ATOM 5954 C C . ASP B 1 211 ? 7.583 12.679 39.804 1.00 77.98 536 ASP B C 1
ATOM 5955 O O . ASP B 1 211 ? 6.786 12.022 39.133 1.00 71.92 536 ASP B O 1
ATOM 5964 N N . LEU B 1 212 ? 8.891 12.712 39.558 1.00 77.79 537 LEU B N 1
ATOM 5965 C CA . LEU B 1 212 ? 9.484 12.054 38.397 1.00 74.17 537 LEU B CA 1
ATOM 5966 C C . LEU B 1 212 ? 10.691 11.209 38.778 1.00 69.47 537 LEU B C 1
ATOM 5967 O O . LEU B 1 212 ? 11.609 11.683 39.446 1.00 68.14 537 LEU B O 1
ATOM 5983 N N . LYS B 1 213 ? 10.687 9.957 38.336 1.00 66.24 538 LYS B N 1
ATOM 5984 C CA . LYS B 1 213 ? 11.803 9.058 38.588 1.00 64.61 538 LYS B CA 1
ATOM 5985 C C . LYS B 1 213 ? 13.014 9.467 37.760 1.00 68.91 538 LYS B C 1
ATOM 5986 O O . LYS B 1 213 ? 14.153 9.357 38.215 1.00 69.89 538 LYS B O 1
ATOM 6005 N N . THR B 1 214 ? 12.757 9.943 36.544 1.00 66.16 539 THR B N 1
ATOM 6006 C CA . THR B 1 214 ? 13.824 10.335 35.628 1.00 63.76 539 THR B CA 1
ATOM 6007 C C . THR B 1 214 ? 13.407 11.477 34.702 1.00 63.49 539 THR B C 1
ATOM 6008 O O . THR B 1 214 ? 12.232 11.629 34.369 1.00 64.33 539 THR B O 1
ATOM 6019 N N . VAL B 1 215 ? 14.395 12.272 34.301 1.00 58.21 540 VAL B N 1
ATOM 6020 C CA . VAL B 1 215 ? 14.237 13.286 33.264 1.00 56.03 540 VAL B CA 1
ATOM 6021 C C . VAL B 1 215 ? 15.256 12.984 32.172 1.00 59.88 540 VAL B C 1
ATOM 6022 O O . VAL B 1 215 ? 16.280 12.354 32.438 1.00 57.04 540 VAL B O 1
ATOM 6035 N N . HIS B 1 216 ? 14.983 13.430 30.949 1.00 58.49 541 HIS B N 1
ATOM 6036 C CA . HIS B 1 216 ? 15.803 13.040 29.809 1.00 54.72 541 HIS B CA 1
ATOM 6037 C C . HIS B 1 216 ? 15.748 14.046 28.665 1.00 54.02 541 HIS B C 1
ATOM 6038 O O . HIS B 1 216 ? 14.673 14.390 28.174 1.00 50.13 541 HIS B O 1
ATOM 6052 N N . ASN B 1 217 ? 16.921 14.510 28.248 1.00 54.25 542 ASN B N 1
ATOM 6053 C CA . ASN B 1 217 ? 17.043 15.361 27.074 1.00 55.62 542 ASN B CA 1
ATOM 6054 C C . ASN B 1 217 ? 17.061 14.506 25.810 1.00 53.62 542 ASN B C 1
ATOM 6055 O O . ASN B 1 217 ? 17.950 13.674 25.635 1.00 53.67 542 ASN B O 1
ATOM 6066 N N . ILE B 1 218 ? 16.085 14.706 24.931 1.00 56.94 543 ILE B N 1
ATOM 6067 C CA . ILE B 1 218 ? 15.992 13.894 23.721 1.00 54.28 543 ILE B CA 1
ATOM 6068 C C . ILE B 1 218 ? 17.138 14.191 22.759 1.00 53.35 543 ILE B C 1
ATOM 6069 O O . ILE B 1 218 ? 17.477 13.360 21.917 1.00 57.39 543 ILE B O 1
ATOM 6085 N N . LEU B 1 219 ? 17.732 15.374 22.883 1.00 55.88 544 LEU B N 1
ATOM 6086 C CA . LEU B 1 219 ? 18.852 15.753 22.029 1.00 51.97 544 LEU B CA 1
ATOM 6087 C C . LEU B 1 219 ? 20.158 15.189 22.587 1.00 56.44 544 LEU B C 1
ATOM 6088 O O . LEU B 1 219 ? 20.458 15.381 23.767 1.00 55.23 544 LEU B O 1
ATOM 6104 N N . PRO B 1 220 ? 20.938 14.485 21.748 1.00 58.58 545 PRO B N 1
ATOM 6105 C CA . PRO B 1 220 ? 22.235 13.986 22.213 1.00 55.96 545 PRO B CA 1
ATOM 6106 C C . PRO B 1 220 ? 23.305 15.070 22.191 1.00 59.33 545 PRO B C 1
ATOM 6107 O O . PRO B 1 220 ? 23.154 16.065 21.481 1.00 58.39 545 PRO B O 1
ATOM 6118 N N . HIS B 1 221 ? 24.375 14.865 22.952 1.00 60.83 546 HIS B N 1
ATOM 6119 C CA . HIS B 1 221 ? 25.423 15.867 23.105 1.00 64.85 546 HIS B CA 1
ATOM 6120 C C . HIS B 1 221 ? 26.020 16.290 21.764 1.00 62.43 546 HIS B C 1
ATOM 6121 O O . HIS B 1 221 ? 26.277 17.472 21.539 1.00 62.93 546 HIS B O 1
ATOM 6135 N N . ASP B 1 222 ? 26.224 15.326 20.873 1.00 66.38 547 ASP B N 1
ATOM 6136 C CA . ASP B 1 222 ? 26.875 15.598 19.594 1.00 65.62 547 ASP B CA 1
ATOM 6137 C C . ASP B 1 222 ? 25.909 16.170 18.556 1.00 64.62 547 ASP B C 1
ATOM 6138 O O . ASP B 1 222 ? 26.258 16.291 17.382 1.00 63.52 547 ASP B O 1
ATOM 6147 N N . LEU B 1 223 ? 24.697 16.514 18.990 1.00 60.10 548 LEU B N 1
ATOM 6148 C CA . LEU B 1 223 ? 23.756 17.254 18.151 1.00 53.58 548 LEU B CA 1
ATOM 6149 C C . LEU B 1 223 ? 23.567 18.654 18.722 1.00 56.52 548 LEU B C 1
ATOM 6150 O O . LEU B 1 223 ? 23.369 19.618 17.982 1.00 55.46 548 LEU B O 1
ATOM 6166 N N . ILE B 1 224 ? 23.628 18.756 20.045 1.00 54.60 549 ILE B N 1
ATOM 6167 C CA . ILE B 1 224 ? 23.576 20.045 20.718 1.00 52.66 549 ILE B CA 1
ATOM 6168 C C . ILE B 1 224 ? 24.831 20.843 20.378 1.00 49.76 549 ILE B C 1
ATOM 6169 O O . ILE B 1 224 ? 24.768 22.053 20.157 1.00 50.95 549 ILE B O 1
ATOM 6185 N N . PHE B 1 225 ? 25.965 20.147 20.329 1.00 56.80 550 PHE B N 1
ATOM 6186 C CA . PHE B 1 225 ? 27.252 20.763 20.022 1.00 55.89 550 PHE B CA 1
ATOM 6187 C C . PHE B 1 225 ? 27.821 20.205 18.724 1.00 56.81 550 PHE B C 1
ATOM 6188 O O . PHE B 1 225 ? 27.420 19.134 18.272 1.00 60.10 550 PHE B O 1
ATOM 6205 N N . ARG B 1 226 ? 28.756 20.940 18.130 1.00 61.49 551 ARG B N 1
ATOM 6206 C CA . ARG B 1 226 ? 29.400 20.513 16.894 1.00 64.89 551 ARG B CA 1
ATOM 6207 C C . ARG B 1 226 ? 30.116 19.180 17.056 1.00 68.11 551 ARG B C 1
ATOM 6208 O O . ARG B 1 226 ? 30.847 18.970 18.023 1.00 68.38 551 ARG B O 1
ATOM 6229 N N . GLY B 1 227 ? 29.902 18.286 16.097 1.00 72.82 552 GLY B N 1
ATOM 6230 C CA . GLY B 1 227 ? 30.623 17.028 16.043 1.00 75.97 552 GLY B CA 1
ATOM 6231 C C . GLY B 1 227 ? 31.920 17.201 15.275 1.00 78.89 552 GLY B C 1
ATOM 6232 O O . GLY B 1 227 ? 32.381 18.327 15.083 1.00 77.81 552 GLY B O 1
ATOM 6236 N N . PRO B 1 228 ? 32.520 16.088 14.826 1.00 85.30 553 PRO B N 1
ATOM 6237 C CA . PRO B 1 228 ? 33.759 16.187 14.047 1.00 84.18 553 PRO B CA 1
ATOM 6238 C C . PRO B 1 228 ? 33.536 16.900 12.716 1.00 84.36 553 PRO B C 1
ATOM 6239 O O . PRO B 1 228 ? 32.436 16.836 12.168 1.00 81.44 553 PRO B O 1
ATOM 6250 N N . ASN B 1 229 ? 34.567 17.573 12.213 1.00 81.96 554 ASN B N 1
ATOM 6251 C CA . ASN B 1 229 ? 34.458 18.340 10.976 1.00 92.09 554 ASN B CA 1
ATOM 6252 C C . ASN B 1 229 ? 34.053 17.476 9.783 1.00 86.50 554 ASN B C 1
ATOM 6253 O O . ASN B 1 229 ? 34.513 16.344 9.636 1.00 79.92 554 ASN B O 1
ATOM 6264 N N . VAL B 1 230 ? 33.187 18.030 8.940 1.00 79.72 555 VAL B N 1
ATOM 6265 C CA . VAL B 1 230 ? 32.678 17.334 7.763 1.00 75.85 555 VAL B CA 1
ATOM 6266 C C . VAL B 1 230 ? 32.662 18.288 6.574 1.00 75.86 555 VAL B C 1
ATOM 6267 O O . VAL B 1 230 ? 32.505 19.498 6.740 1.00 76.02 555 VAL B O 1
ATOM 6280 N N . VAL B 1 231 ? 32.840 17.736 5.378 1.00 75.19 556 VAL B N 1
ATOM 6281 C CA . VAL B 1 231 ? 32.781 18.521 4.152 1.00 66.78 556 VAL B CA 1
ATOM 6282 C C . VAL B 1 231 ? 31.332 18.850 3.802 1.00 62.91 556 VAL B C 1
ATOM 6283 O O . VAL B 1 231 ? 30.555 17.962 3.449 1.00 64.61 556 VAL B O 1
ATOM 6296 N N . THR B 1 232 ? 30.978 20.127 3.907 1.00 62.65 557 THR B N 1
ATOM 6297 C CA . THR B 1 232 ? 29.643 20.596 3.546 1.00 66.32 557 THR B CA 1
ATOM 6298 C C . THR B 1 232 ? 29.704 21.424 2.267 1.00 68.20 557 THR B C 1
ATOM 6299 O O . THR B 1 232 ? 30.498 22.360 2.162 1.00 64.01 557 THR B O 1
ATOM 6310 N N . LEU B 1 233 ? 28.856 21.076 1.303 1.00 56.27 558 LEU B N 1
ATOM 6311 C CA . LEU B 1 233 ? 28.857 21.726 -0.004 1.00 57.42 558 LEU B CA 1
ATOM 6312 C C . LEU B 1 233 ? 27.492 22.322 -0.330 1.00 57.29 558 LEU B C 1
ATOM 6313 O O . LEU B 1 233 ? 27.398 23.350 -1.001 1.00 57.46 558 LEU B O 1
#